Protein AF-A0A934A835-F1 (afdb_monomer)

Solvent-accessible surface area (backbone atoms only — not comparable to full-atom values): 22446 Å² total; per-residue (Å²): 134,87,72,88,80,64,51,74,47,50,31,39,32,38,39,38,38,100,90,49,71,51,69,32,56,34,41,39,39,40,52,80,88,50,47,31,39,33,26,46,51,90,51,66,66,56,31,45,54,43,50,77,70,56,90,52,62,27,26,41,45,35,35,32,77,88,67,38,38,32,40,28,79,31,26,38,72,74,36,67,47,70,83,92,27,30,32,33,27,36,52,72,58,39,40,36,36,41,55,89,66,94,66,50,32,42,35,35,40,32,46,22,22,66,34,76,75,57,48,36,79,49,76,56,92,79,33,41,40,35,42,47,78,45,96,57,22,72,59,32,49,49,46,25,70,74,70,69,41,58,29,56,17,26,32,41,38,43,37,35,72,79,42,51,70,67,53,58,51,50,55,49,51,52,53,31,45,51,48,17,46,36,42,17,24,17,35,39,48,51,35,38,37,39,32,46,103,87,47,42,30,39,38,39,28,89,63,84,56,44,46,78,25,74,39,52,38,29,54,46,91,47,41,36,62,44,49,70,48,23,49,65,47,49,69,70,44,54,72,69,56,44,52,49,52,45,51,35,42,40,30,54,9,39,47,58,51,76,58,70,53,62,24,44,33,38,45,49,50,37,46,51,59,51,13,64,74,76,32,75,85,54,80,67,55,73,68,56,46,51,49,48,53,50,51,56,48,53,49,52,58,50,37,73,82,39,47,88,78,46,74,87,39,59,63,60,49,55,66,55,51,65,63,47,50,62,32,52,53,51,23,40,53,49,45,35,45,79,53,67,40,54,49,67,62,48,52,35,56,65,70,58,51,46,50,36,33,56,29,28,77,73,69,75,37,65,66,92,58,101,81,66,54,70,66,58,55,52,48,34,45,52,24,44,47,50,53,50,50,53,42,53,39,41,72,24,64,48,68,55,60,28,46,45,70,46,84,90,38,85,44,81,40,48,38,72,62,64,56,66,33,87,54,66,83,120

Structure (mmCIF, N/CA/C/O backbone):
data_AF-A0A934A835-F1
#
_entry.id   AF-A0A934A835-F1
#
loop_
_atom_site.group_PDB
_atom_site.id
_atom_site.type_symbol
_atom_site.label_atom_id
_atom_site.label_alt_id
_atom_site.label_comp_id
_atom_site.label_asym_id
_atom_site.label_entity_id
_atom_site.label_seq_id
_atom_site.pdbx_PDB_ins_code
_atom_site.Cartn_x
_atom_site.Cartn_y
_atom_site.Cartn_z
_atom_site.occupancy
_atom_site.B_iso_or_equiv
_atom_site.auth_seq_id
_atom_site.auth_comp_id
_atom_site.auth_asym_id
_atom_site.auth_atom_id
_atom_site.pdbx_PDB_model_num
ATOM 1 N N . MET A 1 1 ? -18.314 26.264 8.936 1.00 47.41 1 MET A N 1
ATOM 2 C CA . MET A 1 1 ? -17.354 25.293 8.376 1.00 47.41 1 MET A CA 1
ATOM 3 C C . MET A 1 1 ? -17.227 24.214 9.434 1.00 47.41 1 MET A C 1
ATOM 5 O O . MET A 1 1 ? -16.849 24.557 10.545 1.00 47.41 1 MET A O 1
ATOM 9 N N . GLU A 1 2 ? -17.708 22.999 9.173 1.00 50.56 2 GLU A N 1
ATOM 10 C CA . GLU A 1 2 ? -17.672 21.929 10.180 1.00 50.56 2 GLU A CA 1
ATOM 11 C C . GLU A 1 2 ? -16.258 21.351 10.253 1.00 50.56 2 GLU A C 1
ATOM 13 O O . GLU A 1 2 ? -15.634 21.085 9.226 1.00 50.56 2 GLU A O 1
ATOM 18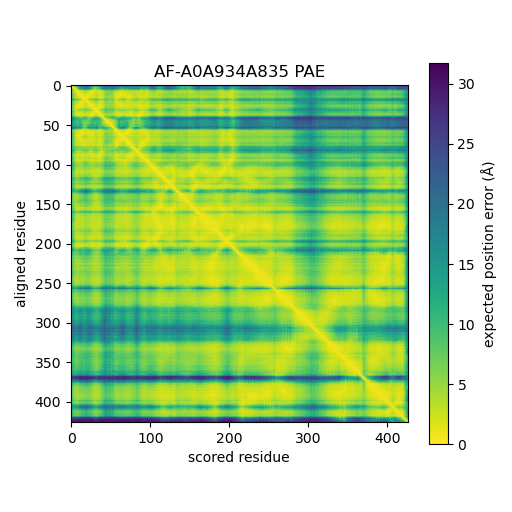 N N . THR A 1 3 ? -15.731 21.241 11.467 1.00 53.59 3 THR A N 1
ATOM 19 C CA . THR A 1 3 ? -14.413 20.675 11.743 1.00 53.59 3 THR A CA 1
ATOM 20 C C . THR A 1 3 ? -14.423 19.159 11.525 1.00 53.59 3 THR A C 1
ATOM 22 O O . THR A 1 3 ? -15.468 18.531 11.718 1.00 53.59 3 THR A O 1
ATOM 25 N N . PRO A 1 4 ? -13.279 18.548 11.153 1.00 57.84 4 PRO A N 1
ATOM 26 C CA . PRO A 1 4 ? -13.155 17.095 11.110 1.00 57.84 4 PRO A CA 1
ATOM 27 C C . PRO A 1 4 ? -13.637 16.498 12.434 1.00 57.84 4 PRO A C 1
ATOM 29 O O . PRO A 1 4 ? -13.178 16.904 13.504 1.00 57.84 4 PRO A O 1
ATOM 32 N N . ARG A 1 5 ? -14.601 15.576 12.374 1.00 59.28 5 ARG A N 1
ATOM 33 C CA . ARG A 1 5 ? -15.082 14.884 13.570 1.00 59.28 5 ARG A CA 1
ATOM 34 C C . ARG A 1 5 ? -14.067 13.817 13.954 1.00 59.28 5 ARG A C 1
ATOM 36 O O . ARG A 1 5 ? -13.735 12.954 13.147 1.00 59.28 5 ARG A O 1
ATOM 43 N N . TYR A 1 6 ? -13.580 13.898 15.183 1.00 74.56 6 TYR A N 1
ATOM 44 C CA . TYR A 1 6 ? -12.720 12.884 15.777 1.00 74.56 6 TYR A CA 1
ATOM 45 C C . TYR A 1 6 ? -13.584 11.755 16.333 1.00 74.56 6 TYR A C 1
ATOM 47 O O . TYR A 1 6 ? -14.612 12.026 16.954 1.00 74.56 6 TYR A O 1
ATOM 55 N N . GLN A 1 7 ? -13.172 10.504 16.127 1.00 86.44 7 GLN A N 1
ATOM 56 C CA . GLN A 1 7 ? -13.750 9.396 16.883 1.00 86.44 7 GLN A CA 1
ATOM 57 C C . GLN A 1 7 ? -13.128 9.410 18.276 1.00 86.44 7 GLN A C 1
ATOM 59 O O . GLN A 1 7 ? -11.907 9.524 18.418 1.00 86.44 7 GLN A O 1
ATOM 64 N N . GLN A 1 8 ? -13.987 9.362 19.287 1.00 92.06 8 GLN A N 1
ATOM 65 C CA . GLN A 1 8 ? -13.612 9.455 20.688 1.00 92.06 8 GLN A CA 1
ATOM 66 C C . GLN A 1 8 ? -14.326 8.349 21.452 1.00 92.06 8 GLN A C 1
ATOM 68 O O . GLN A 1 8 ? -15.545 8.227 21.338 1.00 92.06 8 GLN A O 1
ATOM 73 N N . LEU A 1 9 ? -13.573 7.560 22.211 1.00 94.25 9 LEU A N 1
ATOM 74 C CA . LEU A 1 9 ? -14.101 6.527 23.097 1.00 94.25 9 LEU A CA 1
ATOM 75 C C . LEU A 1 9 ? -13.492 6.724 24.482 1.00 94.25 9 LEU A C 1
ATOM 77 O O . LEU A 1 9 ? -12.287 6.932 24.605 1.00 94.25 9 LEU A O 1
ATOM 81 N N . GLN A 1 10 ? -14.325 6.681 25.515 1.00 95.69 10 GLN A N 1
ATOM 82 C CA . GLN A 1 10 ? -13.896 6.811 26.905 1.00 95.69 10 GLN A CA 1
ATOM 83 C C . GLN A 1 10 ? -13.905 5.445 27.581 1.00 95.69 10 GLN A C 1
ATOM 85 O O . GLN A 1 10 ? -14.677 4.555 27.209 1.00 95.69 10 GLN A O 1
ATOM 90 N N . GLY A 1 11 ? -13.028 5.270 28.561 1.00 96.50 11 GLY A N 1
ATOM 91 C CA . GLY A 1 11 ? -12.950 4.041 29.331 1.00 96.50 11 GLY A CA 1
ATOM 92 C C . GLY A 1 11 ? -12.008 4.152 30.516 1.00 96.50 11 GLY A C 1
ATOM 93 O O . GLY A 1 11 ? -11.454 5.208 30.809 1.00 96.50 11 GLY A O 1
ATOM 94 N N . SER A 1 12 ? -11.815 3.029 31.196 1.00 96.75 12 SER A N 1
ATOM 95 C CA . SER A 1 12 ? -10.851 2.894 32.285 1.00 96.75 12 SER A CA 1
ATOM 96 C C . SER A 1 12 ? -10.070 1.597 32.142 1.00 96.75 12 SER A C 1
ATOM 98 O O . SER A 1 12 ? -10.577 0.591 31.637 1.00 96.75 12 SER A O 1
ATOM 100 N N . GLY A 1 13 ? -8.803 1.612 32.536 1.00 96.50 13 GLY A N 1
ATOM 101 C CA . GLY A 1 13 ? -7.943 0.451 32.366 1.00 96.50 13 GLY A CA 1
ATOM 102 C C . GLY A 1 13 ? -6.614 0.571 33.080 1.00 96.50 13 GLY A C 1
ATOM 103 O O . GLY A 1 13 ? -6.285 1.595 33.676 1.00 96.50 13 GLY A O 1
ATOM 104 N N . THR A 1 14 ? -5.853 -0.511 33.006 1.00 96.06 14 THR A N 1
ATOM 105 C CA . THR A 1 14 ? -4.492 -0.608 33.510 1.00 96.06 14 THR A CA 1
ATOM 106 C C . THR A 1 14 ? -3.516 -0.508 32.348 1.00 96.06 14 THR A C 1
ATOM 108 O O . THR A 1 14 ? -3.584 -1.276 31.385 1.00 96.06 14 THR A O 1
ATOM 111 N N . PHE A 1 15 ? -2.597 0.441 32.471 1.00 94.38 15 PHE A N 1
ATOM 112 C CA . PHE A 1 15 ? -1.436 0.619 31.620 1.00 94.38 15 PHE A CA 1
ATOM 113 C C . PHE A 1 15 ? -0.253 -0.086 32.274 1.00 94.38 15 PHE A C 1
ATOM 115 O O . PHE A 1 15 ? -0.013 0.087 33.470 1.00 94.38 15 PHE A O 1
ATOM 122 N N . SER A 1 16 ? 0.490 -0.884 31.517 1.00 92.56 16 SER A N 1
ATOM 123 C CA . SER A 1 16 ? 1.629 -1.636 32.050 1.00 92.56 16 SER A CA 1
ATOM 124 C C . SER A 1 16 ? 2.799 -1.680 31.078 1.00 92.56 16 SER A C 1
ATOM 126 O O . SER A 1 16 ? 2.616 -1.770 29.872 1.00 92.56 16 SER A O 1
ATOM 128 N N . ALA A 1 17 ? 4.006 -1.613 31.617 1.00 89.69 17 ALA A N 1
ATOM 129 C CA . ALA A 1 17 ? 5.273 -1.795 30.927 1.00 89.69 17 ALA A CA 1
ATOM 130 C C . ALA A 1 17 ? 6.208 -2.598 31.852 1.00 89.69 17 ALA A C 1
ATOM 132 O O . ALA A 1 17 ? 5.929 -2.725 33.048 1.00 89.69 17 ALA A O 1
ATOM 133 N N . PRO A 1 18 ? 7.353 -3.117 31.369 1.00 84.50 18 PRO A N 1
ATOM 134 C CA . PRO A 1 18 ? 8.302 -3.839 32.226 1.00 84.50 18 PRO A CA 1
ATOM 135 C C . PRO A 1 18 ? 8.778 -3.039 33.449 1.00 84.50 18 PRO A C 1
ATOM 137 O O . PRO A 1 18 ? 9.205 -3.614 34.446 1.00 84.50 18 PRO A O 1
ATOM 140 N N . THR A 1 19 ? 8.718 -1.712 33.364 1.00 79.94 19 THR A N 1
ATOM 141 C CA . THR A 1 19 ? 9.200 -0.778 34.381 1.00 79.94 19 THR A CA 1
ATOM 142 C C . THR A 1 19 ? 8.124 -0.309 35.363 1.00 79.94 19 THR A C 1
ATOM 144 O O . THR A 1 19 ? 8.461 0.363 36.336 1.00 79.94 19 THR A O 1
ATOM 147 N N . GLY A 1 20 ? 6.848 -0.660 35.159 1.00 84.81 20 GLY A N 1
ATOM 148 C CA . GLY A 1 20 ? 5.768 -0.275 36.068 1.00 84.81 20 GLY A CA 1
ATOM 149 C C . GLY A 1 20 ? 4.366 -0.400 35.475 1.00 84.81 20 GLY A C 1
ATOM 150 O O . GLY A 1 20 ? 4.183 -0.732 34.307 1.00 84.81 20 GLY A O 1
ATOM 151 N N . SER A 1 21 ? 3.356 -0.117 36.297 1.00 89.62 21 SER A N 1
ATOM 152 C CA . SER A 1 21 ? 1.954 -0.097 35.875 1.00 89.62 21 SER A CA 1
ATOM 153 C C . SER A 1 21 ? 1.151 0.949 36.636 1.00 89.62 21 SER A C 1
ATOM 155 O O . SER A 1 21 ? 1.430 1.197 37.809 1.00 89.62 21 SER A O 1
ATOM 157 N N . PHE A 1 22 ? 0.108 1.488 36.013 1.00 90.38 22 PHE A N 1
ATOM 158 C CA . PHE A 1 22 ? -0.865 2.364 36.661 1.00 90.38 22 PHE A CA 1
ATOM 159 C C . PHE A 1 22 ? -2.264 2.133 36.089 1.00 90.38 22 PHE A C 1
ATOM 161 O O . PHE A 1 22 ? -2.411 1.671 34.960 1.00 90.38 22 PHE A O 1
ATOM 168 N N . SER A 1 23 ? -3.295 2.464 36.861 1.00 93.06 23 SER A N 1
ATOM 169 C CA . SER A 1 23 ? -4.681 2.442 36.389 1.00 93.06 23 SER A CA 1
ATOM 170 C C . SER A 1 23 ? -5.189 3.861 36.202 1.00 93.06 23 SER A C 1
ATOM 172 O O . SER A 1 23 ? -4.887 4.733 37.016 1.00 93.06 23 SER A O 1
ATOM 174 N N . SER A 1 24 ? -5.945 4.093 35.133 1.00 93.62 24 SER A N 1
ATOM 175 C CA . SER A 1 24 ? -6.450 5.419 34.796 1.00 93.62 24 SER A CA 1
ATOM 176 C C . SER A 1 24 ? -7.723 5.358 33.964 1.00 93.62 24 SER A C 1
ATOM 178 O O . SER A 1 24 ? -7.955 4.393 33.229 1.00 93.62 24 SER A O 1
ATOM 180 N N . GLU A 1 25 ? -8.519 6.417 34.063 1.00 94.75 25 GLU A N 1
ATOM 181 C CA . GLU A 1 25 ? -9.477 6.766 33.020 1.00 94.75 25 GLU A CA 1
ATOM 182 C C . GLU A 1 25 ? -8.719 7.260 31.787 1.00 94.75 25 GLU A C 1
ATOM 184 O O . GLU A 1 25 ? -7.660 7.888 31.886 1.00 94.75 25 GLU A O 1
ATOM 189 N N . PHE A 1 26 ? -9.249 6.963 30.610 1.00 94.94 26 PHE A N 1
ATOM 190 C CA . PHE A 1 26 ? -8.604 7.319 29.363 1.00 94.94 26 PHE A CA 1
ATOM 191 C C . PHE A 1 26 ? -9.600 7.763 28.296 1.00 94.94 26 PHE A C 1
ATOM 193 O O . PHE A 1 26 ? -10.771 7.381 28.286 1.00 94.94 26 PHE A O 1
ATOM 200 N N . LEU A 1 27 ? -9.074 8.528 27.343 1.00 94.94 27 LEU A N 1
ATOM 201 C CA . LEU A 1 27 ? -9.731 8.895 26.100 1.00 94.94 27 LEU A CA 1
ATOM 202 C C . LEU A 1 27 ? -8.948 8.310 24.933 1.00 94.94 27 LEU A C 1
ATOM 204 O O . LEU A 1 27 ? -7.835 8.739 24.629 1.00 94.94 27 LEU A O 1
ATOM 208 N N . LEU A 1 28 ? -9.550 7.335 24.267 1.00 94.50 28 LEU A N 1
ATOM 209 C CA . LEU A 1 28 ? -9.076 6.815 22.999 1.00 94.50 28 LEU A CA 1
ATOM 210 C C . LEU A 1 28 ? -9.543 7.753 21.884 1.00 94.50 28 LEU A C 1
ATOM 212 O O . LEU A 1 28 ? -10.731 8.048 21.740 1.00 94.50 28 LEU A O 1
ATOM 216 N N . LEU A 1 29 ? -8.588 8.222 21.092 1.00 92.31 29 LEU A N 1
ATOM 217 C CA . LEU A 1 29 ? -8.793 9.172 20.015 1.00 92.31 29 LEU A CA 1
ATOM 218 C C . LEU A 1 29 ? -8.334 8.579 18.695 1.00 92.31 29 LEU A C 1
ATOM 220 O O . LEU A 1 29 ? -7.252 7.999 18.588 1.00 92.31 29 LEU A O 1
ATOM 224 N N . ARG A 1 30 ? -9.138 8.814 17.662 1.00 89.38 30 ARG A N 1
ATOM 225 C CA . ARG A 1 30 ? -8.776 8.507 16.286 1.00 89.38 30 ARG A CA 1
ATOM 226 C C . ARG A 1 30 ? -9.093 9.675 15.369 1.00 89.38 30 ARG A C 1
ATOM 228 O O . ARG A 1 30 ? -10.217 10.183 15.315 1.00 89.38 30 ARG A O 1
ATOM 235 N N . ASN A 1 31 ? -8.074 10.076 14.624 1.00 84.56 31 ASN A N 1
ATOM 236 C CA . ASN A 1 31 ? -8.151 11.066 13.566 1.00 84.56 31 ASN A CA 1
ATOM 237 C C . ASN A 1 31 ? -7.301 10.619 12.356 1.00 84.56 31 ASN A C 1
ATOM 239 O O . ASN A 1 31 ? -6.560 9.643 12.469 1.00 84.56 31 ASN A O 1
ATOM 243 N N . PRO A 1 32 ? -7.386 11.312 11.204 1.00 76.44 32 PRO A N 1
ATOM 244 C CA . PRO A 1 32 ? -6.667 10.922 9.986 1.00 76.44 32 PRO A CA 1
ATOM 245 C C . PRO A 1 32 ? -5.134 10.823 10.101 1.00 76.44 32 PRO A C 1
ATOM 247 O O . PRO A 1 32 ? -4.506 10.206 9.251 1.00 76.44 32 PRO A O 1
ATOM 250 N N . TYR A 1 33 ? -4.523 11.443 11.112 1.00 78.00 33 TYR A N 1
ATOM 251 C CA . TYR A 1 33 ? -3.067 11.529 11.283 1.00 78.00 33 TYR A CA 1
ATOM 252 C C . TYR A 1 33 ? -2.546 10.868 12.552 1.00 78.00 33 TYR A C 1
ATOM 254 O O . TYR A 1 33 ? -1.342 10.660 12.688 1.00 78.00 33 TYR A O 1
ATOM 262 N N . TRP A 1 34 ? -3.425 10.603 13.510 1.00 86.00 34 TRP A N 1
ATOM 263 C CA . TRP A 1 34 ? -3.030 10.098 14.806 1.00 86.00 34 TRP A CA 1
ATOM 264 C C . TRP A 1 34 ? -4.130 9.249 15.422 1.00 86.00 34 TRP A C 1
ATOM 266 O O . TRP A 1 34 ? -5.319 9.583 15.391 1.00 86.00 34 TRP A O 1
ATOM 276 N N . MET A 1 35 ? -3.682 8.152 16.013 1.00 91.44 35 MET A N 1
ATOM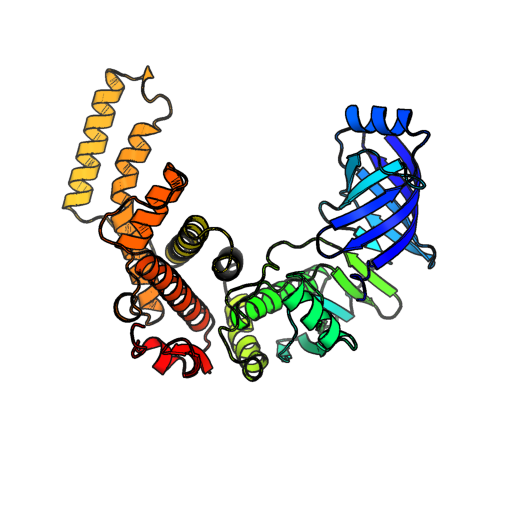 277 C CA . MET A 1 35 ? -4.487 7.240 16.791 1.00 91.44 35 MET A CA 1
ATOM 278 C C . MET A 1 35 ? -3.744 6.978 18.092 1.00 91.44 35 MET A C 1
ATOM 280 O O . MET A 1 35 ? -2.574 6.581 18.082 1.00 91.44 35 MET A O 1
ATOM 284 N N . GLY A 1 36 ? -4.408 7.230 19.210 1.00 93.19 36 GLY A N 1
ATOM 285 C CA . GLY A 1 36 ? -3.750 7.105 20.493 1.00 93.19 36 GLY A CA 1
ATOM 286 C C . GLY A 1 36 ? -4.670 7.288 21.678 1.00 93.19 36 GLY A C 1
ATOM 287 O O . GLY A 1 36 ? -5.864 7.547 21.544 1.00 93.19 36 GLY A O 1
ATOM 288 N N . VAL A 1 37 ? -4.084 7.116 22.852 1.00 94.69 37 VAL A N 1
ATOM 289 C CA . VAL A 1 37 ? -4.772 7.106 24.135 1.00 94.69 37 VAL A CA 1
ATOM 290 C C . VAL A 1 37 ? -4.237 8.254 24.974 1.00 94.69 37 VAL A C 1
ATOM 292 O O . VAL A 1 37 ? -3.027 8.398 25.139 1.00 94.69 37 VAL A O 1
ATOM 295 N N . LEU A 1 38 ? -5.136 9.073 25.500 1.00 94.19 38 LEU A N 1
ATOM 296 C CA . LEU A 1 38 ? -4.827 10.077 26.510 1.00 94.19 38 LEU A CA 1
ATOM 297 C C . LEU A 1 38 ? -5.251 9.536 27.871 1.00 94.19 38 LEU A C 1
ATOM 299 O O . LEU A 1 38 ? -6.358 9.022 27.991 1.00 94.19 38 LEU A O 1
ATOM 303 N N . ALA A 1 39 ? -4.389 9.634 28.878 1.00 92.44 39 ALA A N 1
ATOM 304 C CA . ALA A 1 39 ? -4.658 9.125 30.221 1.00 92.44 39 ALA A CA 1
ATOM 305 C C . ALA A 1 39 ? -4.129 10.081 31.298 1.00 92.44 39 ALA A C 1
ATOM 307 O O . ALA A 1 39 ? -3.439 11.065 31.007 1.00 92.44 39 ALA A O 1
ATOM 308 N N . THR A 1 40 ? -4.451 9.773 32.552 1.00 86.44 40 THR A N 1
ATOM 309 C CA . THR A 1 40 ? -3.985 10.526 33.720 1.00 86.44 40 THR A CA 1
ATOM 310 C C . THR A 1 40 ? -3.110 9.649 34.609 1.00 86.44 40 THR A C 1
ATOM 312 O O . THR A 1 40 ? -3.568 8.656 35.171 1.00 86.44 40 THR A O 1
ATOM 315 N N . MET A 1 41 ? -1.846 10.020 34.763 1.00 77.31 41 MET A N 1
ATOM 316 C CA . MET A 1 41 ? -0.871 9.343 35.607 1.00 77.31 41 MET A CA 1
ATOM 317 C C . MET A 1 41 ? -0.329 10.318 36.650 1.00 77.31 41 MET A C 1
ATOM 319 O O . MET A 1 41 ? 0.393 11.246 36.294 1.00 77.31 41 MET A O 1
ATOM 323 N N . GLY A 1 42 ? -0.681 10.115 37.923 1.00 72.00 42 GLY A N 1
ATOM 324 C CA . GLY A 1 42 ? -0.166 10.922 39.038 1.00 72.00 42 GLY A CA 1
ATOM 325 C C . GLY A 1 42 ? -0.300 12.436 38.820 1.00 72.00 42 GLY A C 1
ATOM 326 O O . GLY A 1 42 ? -1.274 12.908 38.228 1.00 72.00 42 GLY A O 1
ATOM 327 N N . ASP A 1 43 ? 0.691 13.200 39.288 1.00 71.44 43 ASP A N 1
ATOM 328 C CA . ASP A 1 43 ? 0.844 14.616 38.938 1.00 71.44 43 ASP A CA 1
ATOM 329 C C . ASP A 1 43 ? 1.696 14.815 37.660 1.00 71.44 43 ASP A C 1
ATOM 331 O O . ASP A 1 43 ? 2.355 13.901 37.162 1.00 71.44 43 ASP A O 1
ATOM 335 N N . GLN A 1 44 ? 1.678 16.023 37.081 1.00 67.56 44 GLN A N 1
ATOM 336 C CA . GLN A 1 44 ? 2.418 16.320 35.840 1.00 67.56 44 GLN A CA 1
ATOM 337 C C . GLN A 1 44 ? 3.943 16.133 35.962 1.00 67.56 44 GLN A C 1
ATOM 339 O O . GLN A 1 44 ? 4.606 15.868 34.956 1.00 67.56 44 GLN A O 1
ATOM 344 N N . ILE A 1 45 ? 4.512 16.285 37.161 1.00 70.06 45 ILE A N 1
ATOM 345 C CA . ILE A 1 45 ? 5.957 16.162 37.392 1.00 70.06 45 ILE A CA 1
ATOM 346 C C . ILE A 1 45 ? 6.350 14.684 37.348 1.00 70.06 45 ILE A C 1
ATOM 348 O O . ILE A 1 45 ? 7.349 14.324 36.720 1.00 70.06 45 ILE A O 1
ATOM 352 N N . GLU A 1 46 ? 5.538 13.823 37.955 1.00 69.62 46 GLU A N 1
ATOM 353 C CA . GLU A 1 46 ? 5.692 12.374 37.899 1.00 69.62 46 GLU A CA 1
ATOM 354 C C . GLU A 1 46 ? 5.537 11.847 36.464 1.00 69.62 46 GLU A C 1
ATOM 356 O O . GLU A 1 46 ? 6.380 11.072 36.002 1.00 69.62 46 GLU A O 1
ATOM 361 N N . ALA A 1 47 ? 4.542 12.340 35.717 1.00 65.50 47 ALA A N 1
ATOM 362 C CA . ALA A 1 47 ? 4.350 11.986 34.310 1.00 65.50 47 ALA A CA 1
ATOM 363 C C . ALA A 1 47 ? 5.562 12.344 33.433 1.00 65.50 47 ALA A C 1
ATOM 365 O O . ALA A 1 47 ? 5.997 11.539 32.602 1.00 65.50 47 ALA A O 1
ATOM 366 N N . PHE A 1 48 ? 6.154 13.523 33.649 1.00 68.19 48 PHE A N 1
ATOM 367 C CA . PHE A 1 48 ? 7.362 13.948 32.943 1.00 68.19 48 PHE A CA 1
ATOM 368 C C . PHE A 1 48 ? 8.589 13.110 33.330 1.00 68.19 48 PHE A C 1
ATOM 370 O O . PHE A 1 48 ? 9.333 12.663 32.458 1.00 68.19 48 PHE A O 1
ATOM 377 N N . SER A 1 49 ? 8.786 12.857 34.627 1.00 69.06 49 SER A N 1
ATOM 378 C CA . SER A 1 49 ? 9.890 12.031 35.133 1.00 69.06 49 SER A CA 1
ATOM 379 C C . SER A 1 49 ? 9.858 10.622 34.536 1.00 69.06 49 SER A C 1
ATOM 381 O O . SER A 1 49 ? 10.880 10.114 34.066 1.00 69.06 49 SER A O 1
ATOM 383 N N . GLN A 1 50 ? 8.672 10.011 34.476 1.00 67.50 50 GLN A N 1
ATOM 384 C CA . GLN A 1 50 ? 8.492 8.702 33.858 1.00 67.50 50 GLN A CA 1
ATOM 385 C C . GLN A 1 50 ? 8.680 8.733 32.341 1.00 67.50 50 GLN A C 1
ATOM 387 O O . GLN A 1 50 ? 9.332 7.840 31.824 1.00 67.50 50 GLN A O 1
ATOM 392 N N . PHE A 1 51 ? 8.217 9.760 31.620 1.00 69.69 51 PHE A N 1
ATOM 393 C CA . PHE A 1 51 ? 8.500 9.874 30.181 1.00 69.69 51 PHE A CA 1
ATOM 394 C C . PHE A 1 51 ? 10.008 9.878 29.882 1.00 69.69 51 PHE A C 1
ATOM 396 O O . PHE A 1 51 ? 10.468 9.213 28.958 1.00 69.69 51 PHE A O 1
ATOM 403 N N . VAL A 1 52 ? 10.790 10.602 30.688 1.00 65.88 52 VAL A N 1
ATOM 404 C CA . VAL A 1 52 ? 12.249 10.687 30.517 1.00 65.88 52 VAL A CA 1
ATOM 405 C C . VAL A 1 52 ? 12.951 9.374 30.893 1.00 65.88 52 VAL A C 1
ATOM 407 O O . VAL A 1 52 ? 13.997 9.060 30.328 1.00 65.88 52 VAL A O 1
ATOM 410 N N . SER A 1 53 ? 12.398 8.603 31.834 1.00 67.00 53 SER A N 1
ATOM 411 C CA . SER A 1 53 ? 13.039 7.398 32.387 1.00 67.00 53 SER A CA 1
ATOM 412 C C . SER A 1 53 ? 12.535 6.070 31.806 1.00 67.00 53 SER A C 1
ATOM 414 O O . SER A 1 53 ? 13.286 5.098 31.800 1.00 67.00 53 SER A O 1
ATOM 416 N N . ASN A 1 54 ? 11.314 6.026 31.268 1.00 67.00 54 ASN A N 1
ATOM 417 C CA . ASN A 1 54 ? 10.639 4.829 30.765 1.00 67.00 54 ASN A CA 1
ATOM 418 C C . ASN A 1 54 ? 10.352 4.930 29.262 1.00 67.00 54 ASN A C 1
ATOM 420 O O . ASN A 1 54 ? 9.207 5.029 28.822 1.00 67.00 54 ASN A O 1
ATOM 424 N N . ALA A 1 55 ? 11.406 4.817 28.456 1.00 64.56 55 ALA A N 1
ATOM 425 C CA . ALA A 1 55 ? 11.285 4.571 27.021 1.00 64.56 55 ALA A CA 1
ATOM 426 C C . ALA A 1 55 ? 10.957 3.084 26.772 1.00 64.56 55 ALA A C 1
ATOM 428 O O . ALA A 1 55 ? 11.822 2.294 26.396 1.00 64.56 55 ALA A O 1
ATOM 429 N N . GLY A 1 56 ? 9.720 2.684 27.065 1.00 78.12 56 GLY A N 1
ATOM 430 C CA . GLY A 1 56 ? 9.240 1.309 26.918 1.00 78.12 56 GLY A CA 1
ATOM 431 C C . GLY A 1 56 ? 7.982 1.213 26.060 1.00 78.12 56 GLY A C 1
ATOM 432 O O . GLY A 1 56 ? 7.265 2.195 25.875 1.00 78.12 56 GLY A O 1
ATOM 433 N N . ILE A 1 57 ? 7.720 0.009 25.550 1.00 90.88 57 ILE A N 1
ATOM 434 C CA . ILE A 1 57 ? 6.428 -0.339 24.958 1.00 90.88 57 ILE A CA 1
ATOM 435 C C . ILE A 1 57 ? 5.457 -0.618 26.107 1.00 90.88 57 ILE A C 1
ATOM 437 O O . ILE A 1 57 ? 5.744 -1.434 26.986 1.00 90.88 57 ILE A O 1
ATOM 441 N N . TRP A 1 58 ? 4.333 0.088 26.098 1.00 93.25 58 TRP A N 1
ATOM 442 C CA . TRP A 1 58 ? 3.258 -0.032 27.069 1.00 93.25 58 TRP A CA 1
ATOM 443 C C . TRP A 1 58 ? 2.123 -0.898 26.521 1.00 93.25 58 TRP A C 1
ATOM 445 O O . TRP A 1 58 ? 1.868 -0.943 25.320 1.00 93.25 58 TRP A O 1
ATOM 455 N N . GLN A 1 59 ? 1.407 -1.544 27.426 1.00 96.06 59 GLN A N 1
ATOM 456 C CA . GLN A 1 59 ? 0.202 -2.316 27.169 1.00 96.06 59 GLN A CA 1
ATOM 457 C C . GLN A 1 59 ? -0.973 -1.658 27.883 1.00 96.06 59 GLN A C 1
ATOM 459 O O . GLN A 1 59 ? -0.807 -1.121 28.977 1.00 96.06 59 GLN A O 1
ATOM 464 N N . LEU A 1 60 ? -2.162 -1.752 27.298 1.00 96.75 60 LEU A N 1
ATOM 465 C CA . LEU A 1 60 ? -3.431 -1.350 27.897 1.00 96.75 60 LEU A CA 1
ATOM 466 C C . LEU A 1 60 ? -4.346 -2.570 28.000 1.00 96.75 60 LEU A C 1
ATOM 468 O O . LEU A 1 60 ? -4.470 -3.335 27.041 1.00 96.75 60 LEU A O 1
ATOM 472 N N . ARG A 1 61 ? -5.001 -2.732 29.150 1.00 97.50 61 ARG A N 1
ATOM 473 C CA . ARG A 1 61 ? -6.131 -3.646 29.370 1.00 97.50 61 ARG A CA 1
ATOM 474 C C . ARG A 1 61 ? -7.203 -2.927 30.174 1.00 97.50 61 ARG A C 1
ATOM 476 O O . ARG A 1 61 ? -6.901 -2.382 31.231 1.00 97.50 61 ARG A O 1
ATOM 483 N N . GLY A 1 62 ? -8.442 -2.906 29.699 1.00 97.00 62 GLY A N 1
ATOM 484 C CA . GLY A 1 62 ? -9.496 -2.135 30.354 1.00 97.00 62 GLY A CA 1
ATOM 485 C C . GLY A 1 62 ? -10.889 -2.395 29.805 1.00 97.00 62 GLY A C 1
ATOM 486 O O . GLY A 1 62 ? -11.125 -3.380 29.107 1.00 97.00 62 GLY A O 1
ATOM 487 N N . THR A 1 63 ? -11.802 -1.484 30.123 1.00 97.25 63 THR A N 1
ATOM 488 C CA . THR A 1 63 ? -13.193 -1.496 29.656 1.00 97.25 63 THR A CA 1
ATOM 489 C C . THR A 1 63 ? -13.586 -0.093 29.200 1.00 97.25 63 THR A C 1
ATOM 491 O O . THR A 1 63 ? -13.252 0.893 29.860 1.00 97.25 63 THR A O 1
ATOM 494 N N . LEU A 1 64 ? -14.274 0.001 28.067 1.00 96.69 64 LEU A N 1
ATOM 495 C CA . LEU A 1 64 ? -14.913 1.224 27.588 1.00 96.69 64 LEU A CA 1
ATOM 496 C C . LEU A 1 64 ? -16.185 1.521 28.397 1.00 96.69 64 LEU A C 1
ATOM 498 O O . LEU A 1 64 ? -16.758 0.630 29.022 1.00 96.69 64 LEU A O 1
ATOM 502 N N . GLU A 1 65 ? -16.663 2.765 28.365 1.00 96.00 65 GLU A N 1
ATOM 503 C CA . GLU A 1 65 ? -17.913 3.158 29.040 1.00 96.00 65 GLU A CA 1
ATOM 504 C C . GLU A 1 65 ? -19.146 2.394 28.534 1.00 96.00 65 GLU A C 1
ATOM 506 O O . GLU A 1 65 ? -20.104 2.192 29.278 1.00 96.00 65 GLU A O 1
ATOM 511 N N . ASP A 1 66 ? -19.113 1.930 27.282 1.00 92.94 66 ASP A N 1
ATOM 512 C CA . ASP A 1 66 ? -20.159 1.093 26.683 1.00 92.94 66 ASP A CA 1
ATOM 513 C C . ASP A 1 66 ? -20.099 -0.385 27.124 1.00 92.94 66 ASP A C 1
ATOM 515 O O . ASP A 1 66 ? -20.926 -1.195 26.702 1.00 92.94 66 ASP A O 1
ATOM 519 N N . GLY A 1 67 ? -19.146 -0.739 27.993 1.00 93.75 67 GLY A N 1
ATOM 520 C CA . GLY A 1 67 ? -18.978 -2.070 28.568 1.00 93.75 67 GLY A CA 1
ATOM 521 C C . GLY A 1 67 ? -18.099 -3.018 27.751 1.00 93.75 67 GLY A C 1
ATOM 522 O O . GLY A 1 67 ? -17.820 -4.123 28.220 1.00 93.75 67 GLY A O 1
ATOM 523 N N . ARG A 1 68 ? -17.628 -2.625 26.560 1.00 94.75 68 ARG A N 1
ATOM 524 C CA . ARG A 1 68 ? -16.713 -3.458 25.767 1.00 94.75 68 ARG A CA 1
ATOM 525 C C . ARG A 1 68 ? -15.325 -3.496 26.400 1.00 94.75 68 ARG A C 1
ATOM 527 O O . ARG A 1 68 ? -14.799 -2.480 26.851 1.00 94.75 68 ARG A O 1
ATOM 534 N N . THR A 1 69 ? -14.693 -4.665 26.396 1.00 96.25 69 THR A N 1
ATOM 535 C CA . THR A 1 69 ? -13.280 -4.808 26.774 1.00 96.25 69 THR A CA 1
ATOM 536 C C . THR A 1 69 ? -12.391 -4.060 25.790 1.00 96.25 69 THR A C 1
ATOM 538 O O . THR A 1 69 ? -12.701 -4.038 24.606 1.00 96.25 69 THR A O 1
ATOM 541 N N . VAL A 1 70 ? -11.283 -3.477 26.252 1.00 96.88 70 VAL A N 1
ATOM 542 C CA . VAL A 1 70 ? -10.259 -2.850 25.401 1.00 96.88 70 VAL A CA 1
ATOM 543 C C . VAL A 1 70 ? -8.877 -3.424 25.705 1.00 96.88 70 VAL A C 1
ATOM 545 O O . VAL A 1 70 ? -8.530 -3.671 26.864 1.00 96.88 70 VAL A O 1
ATOM 548 N N . GLN A 1 71 ? -8.075 -3.623 24.663 1.00 96.81 71 GLN A N 1
ATOM 549 C CA . GLN A 1 71 ? -6.709 -4.113 24.776 1.00 96.81 71 GLN A CA 1
ATOM 550 C C . GLN A 1 71 ? -5.783 -3.533 23.705 1.00 96.81 71 GLN A C 1
ATOM 552 O O . GLN A 1 71 ? -6.166 -3.392 22.548 1.00 96.81 71 GLN A O 1
ATOM 557 N N . SER A 1 72 ? -4.545 -3.234 24.087 1.00 96.38 72 SER A N 1
ATOM 558 C CA . SER A 1 72 ? -3.432 -2.957 23.173 1.00 96.38 72 SER A CA 1
ATOM 559 C C . SER A 1 72 ? -2.147 -3.498 23.784 1.00 96.38 72 SER A C 1
ATOM 561 O O . SER A 1 72 ? -1.941 -3.363 24.991 1.00 96.38 72 SER A O 1
ATOM 563 N N . ASP A 1 73 ? -1.289 -4.100 22.966 1.00 95.00 73 ASP A N 1
ATOM 564 C CA . ASP A 1 73 ? 0.011 -4.627 23.399 1.00 95.00 73 ASP A CA 1
ATOM 565 C C . ASP A 1 73 ? 1.191 -3.730 23.040 1.00 95.00 73 ASP A C 1
ATOM 567 O O . ASP A 1 73 ? 2.321 -4.008 23.445 1.00 95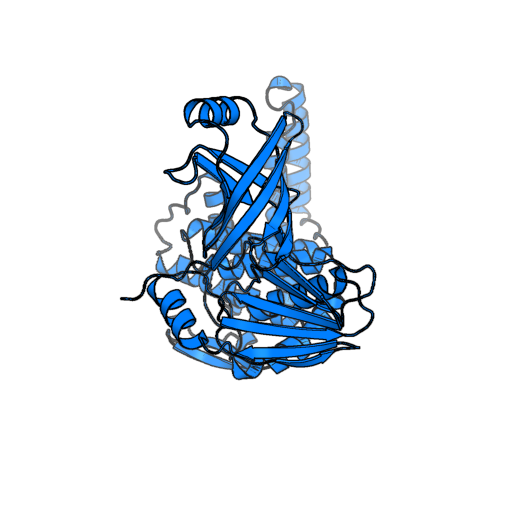.00 73 ASP A O 1
ATOM 571 N N . SER A 1 74 ? 0.934 -2.662 22.285 1.00 94.12 74 SER A N 1
ATOM 572 C CA . SER A 1 74 ? 1.989 -1.858 21.690 1.00 94.12 74 SER A CA 1
ATOM 573 C C . SER A 1 74 ? 1.619 -0.379 21.654 1.00 94.12 74 SER A C 1
ATOM 575 O O . SER A 1 74 ? 1.155 0.161 20.646 1.00 94.12 74 SER A O 1
ATOM 577 N N . LEU A 1 75 ? 1.826 0.278 22.792 1.00 93.56 75 LEU A N 1
ATOM 578 C CA . LEU A 1 75 ? 1.660 1.713 22.986 1.00 93.56 75 LEU A CA 1
ATOM 579 C C . LEU A 1 75 ? 3.018 2.380 23.222 1.00 93.56 75 LEU A C 1
ATOM 581 O O . LEU A 1 75 ? 3.813 1.931 24.046 1.00 93.56 75 LEU A O 1
ATOM 585 N N . LEU A 1 76 ? 3.273 3.491 22.537 1.00 91.62 76 LEU A N 1
ATOM 586 C CA . LEU A 1 76 ? 4.448 4.329 22.763 1.00 91.62 76 LEU A CA 1
ATOM 587 C C . LEU A 1 76 ? 4.047 5.590 23.516 1.00 91.62 76 LEU A C 1
ATOM 589 O O . LEU A 1 76 ? 3.242 6.371 23.013 1.00 91.62 76 LEU A O 1
ATOM 593 N N . GLN A 1 77 ? 4.643 5.828 24.682 1.00 89.38 77 GLN A N 1
ATOM 594 C CA . GLN A 1 77 ? 4.432 7.071 25.419 1.00 89.38 77 GLN A CA 1
ATOM 595 C C . GLN A 1 77 ? 4.975 8.260 24.607 1.00 89.38 77 GLN A C 1
ATOM 597 O O . GLN A 1 77 ? 6.163 8.323 24.297 1.00 89.38 77 GLN A O 1
ATOM 602 N N . THR A 1 78 ? 4.110 9.210 24.256 1.00 86.81 78 THR A N 1
ATOM 603 C CA . THR A 1 78 ? 4.462 10.392 23.447 1.00 86.81 78 THR A CA 1
ATOM 604 C C . THR A 1 78 ? 4.818 11.617 24.279 1.00 86.81 78 THR A C 1
ATOM 606 O O . THR A 1 78 ? 5.194 12.645 23.721 1.00 86.81 78 THR A O 1
ATOM 609 N N . GLY A 1 79 ? 4.705 11.513 25.603 1.00 81.12 79 GLY A N 1
ATOM 610 C CA . GLY A 1 79 ? 5.039 12.574 26.547 1.00 81.12 79 GLY A CA 1
ATOM 611 C C . GLY A 1 79 ? 3.820 13.179 27.241 1.00 81.12 79 GLY A C 1
ATOM 612 O O . GLY A 1 79 ? 2.708 12.652 27.121 1.00 81.12 79 GLY A O 1
ATOM 613 N N . PRO A 1 80 ? 4.038 14.250 28.020 1.00 81.00 80 PRO A N 1
ATOM 614 C CA . PRO A 1 80 ? 2.978 14.902 28.770 1.00 81.00 80 PRO A CA 1
ATOM 615 C C . PRO A 1 80 ? 1.998 15.644 27.856 1.00 81.00 80 PRO A C 1
ATOM 617 O O . PRO A 1 80 ? 2.375 16.160 26.803 1.00 81.00 80 PRO A O 1
ATOM 620 N N . THR A 1 81 ? 0.743 15.729 28.290 1.00 83.94 81 THR A N 1
ATOM 621 C CA . THR A 1 81 ? -0.348 16.409 27.573 1.00 83.94 81 THR A CA 1
ATOM 622 C C . THR A 1 81 ? -1.015 17.485 28.435 1.00 83.94 81 THR A C 1
ATOM 624 O O . THR A 1 81 ? -0.704 17.636 29.621 1.00 83.94 81 THR A O 1
ATOM 627 N N . GLU A 1 82 ? -1.902 18.278 27.826 1.00 80.88 82 GLU A N 1
ATOM 628 C CA . GLU A 1 82 ? -2.687 19.294 28.534 1.00 80.88 82 GLU A CA 1
ATOM 629 C C . GLU A 1 82 ? -3.837 18.672 29.345 1.00 80.88 82 GLU A C 1
ATOM 631 O O . GLU A 1 82 ? -4.469 17.729 28.860 1.00 80.88 82 GLU A O 1
ATOM 636 N N . PRO A 1 83 ? -4.177 19.234 30.525 1.00 78.50 83 PRO A N 1
ATOM 637 C CA . PRO A 1 83 ? -5.306 18.774 31.332 1.00 78.50 83 PRO A CA 1
ATOM 638 C C . PRO A 1 83 ? -6.610 18.626 30.518 1.00 78.50 83 PRO A C 1
ATOM 640 O O . PRO A 1 83 ? -6.872 19.440 29.632 1.00 78.50 83 PRO A O 1
ATOM 643 N N . PRO A 1 84 ? -7.475 17.643 30.834 1.00 83.50 84 PRO A N 1
ATOM 644 C CA . PRO A 1 84 ? -7.452 16.809 32.039 1.00 83.50 84 PRO A CA 1
ATOM 645 C C . PRO A 1 84 ? -6.497 15.607 31.972 1.00 83.50 84 PRO A C 1
ATOM 647 O O . PRO A 1 84 ? -6.204 15.029 33.013 1.00 83.50 84 PRO A O 1
ATOM 650 N N . TYR A 1 85 ? -5.986 15.260 30.789 1.00 85.81 85 TYR A N 1
ATOM 651 C CA . TYR A 1 85 ? -5.041 14.157 30.599 1.00 85.81 85 TYR A CA 1
ATOM 652 C C . TYR A 1 85 ? -3.609 14.673 30.708 1.00 85.81 85 TYR A C 1
ATOM 654 O O . TYR A 1 85 ? -3.272 15.697 30.127 1.00 85.81 85 TYR A O 1
ATOM 662 N N . ASN A 1 86 ? -2.725 13.980 31.414 1.00 85.00 86 ASN A N 1
ATOM 663 C CA . ASN A 1 86 ? -1.342 14.441 31.590 1.00 85.00 86 ASN A CA 1
ATOM 664 C C . ASN A 1 86 ? -0.303 13.533 30.920 1.00 85.00 86 ASN A C 1
ATOM 666 O O . ASN A 1 86 ? 0.888 13.830 31.008 1.00 85.00 86 ASN A O 1
ATOM 670 N N . VAL A 1 87 ? -0.733 12.478 30.221 1.00 89.50 87 VAL A N 1
ATOM 671 C CA . VAL A 1 87 ? 0.126 11.610 29.413 1.00 89.50 87 VAL A CA 1
ATOM 672 C C . VAL A 1 87 ? -0.588 11.154 28.138 1.00 89.50 87 VAL A C 1
ATOM 674 O O . VAL A 1 87 ? -1.774 10.821 28.151 1.00 89.50 87 VAL A O 1
ATOM 677 N N . GLY A 1 88 ? 0.155 11.124 27.030 1.00 91.75 88 GLY A N 1
ATOM 678 C CA . GLY A 1 88 ? -0.296 10.588 25.749 1.00 91.75 88 GLY A CA 1
ATOM 679 C C . GLY A 1 88 ? 0.446 9.314 25.353 1.00 91.75 88 GLY A C 1
ATOM 680 O O . GLY A 1 88 ? 1.638 9.158 25.630 1.00 91.75 88 GLY A O 1
ATOM 681 N N . PHE A 1 89 ? -0.263 8.429 24.659 1.00 92.94 89 PHE A N 1
ATOM 682 C CA . PHE A 1 89 ? 0.265 7.210 24.062 1.00 92.94 89 PHE A CA 1
ATOM 683 C C . PHE A 1 89 ? -0.144 7.119 22.591 1.00 92.94 89 PHE A C 1
ATOM 685 O O . PHE A 1 89 ? -1.327 7.211 22.275 1.00 92.94 89 PHE A O 1
ATOM 692 N N . SER A 1 90 ? 0.807 6.883 21.692 1.00 93.00 90 SER A N 1
ATOM 693 C CA . SER A 1 90 ? 0.529 6.512 20.300 1.00 93.00 90 SER A CA 1
ATOM 694 C C . SER A 1 90 ? 0.400 5.003 20.175 1.00 93.00 90 SER A C 1
ATOM 696 O O . SER A 1 90 ? 1.205 4.263 20.740 1.00 93.00 90 SER A O 1
ATOM 698 N N . ILE A 1 91 ? -0.565 4.546 19.386 1.00 93.50 91 ILE A N 1
ATOM 699 C CA . ILE A 1 91 ? -0.702 3.128 19.046 1.00 93.50 91 ILE A CA 1
ATOM 700 C C . ILE A 1 91 ? 0.332 2.774 17.974 1.00 93.50 91 ILE A C 1
ATOM 702 O O . ILE A 1 91 ? 0.356 3.391 16.909 1.00 93.50 91 ILE A O 1
ATOM 706 N N . LEU A 1 92 ? 1.204 1.806 18.265 1.00 89.56 92 LEU A N 1
ATOM 707 C CA . LEU A 1 92 ? 2.245 1.349 17.339 1.00 89.56 92 LEU A CA 1
ATOM 708 C C . LEU A 1 92 ? 1.751 0.238 16.409 1.00 89.56 92 LEU A C 1
ATOM 710 O O . LEU A 1 92 ? 2.048 0.262 15.215 1.00 89.56 92 LEU A O 1
ATOM 714 N N . GLU A 1 93 ? 1.017 -0.733 16.955 1.00 90.75 93 GLU A N 1
ATOM 715 C CA . GLU A 1 93 ? 0.481 -1.863 16.189 1.00 90.75 93 GLU A CA 1
ATOM 716 C C . GLU A 1 93 ? -1.027 -1.740 16.042 1.00 90.75 93 GLU A C 1
ATOM 718 O O . GLU A 1 93 ? -1.507 -1.359 14.974 1.00 90.75 93 GLU A O 1
ATOM 723 N N . ASP A 1 94 ? -1.767 -2.013 17.112 1.00 94.19 94 ASP A N 1
ATOM 724 C CA . ASP A 1 94 ? -3.213 -1.880 17.130 1.00 94.19 94 ASP A CA 1
ATOM 725 C C . ASP A 1 94 ? -3.768 -1.654 18.543 1.00 94.19 94 ASP A C 1
ATOM 727 O O . ASP A 1 94 ? -3.078 -1.771 19.563 1.00 94.19 94 ASP A O 1
ATOM 731 N N . ILE A 1 95 ? -5.037 -1.267 18.578 1.00 95.81 95 ILE A N 1
ATOM 732 C CA . ILE A 1 95 ? -5.889 -1.333 19.757 1.00 95.81 95 ILE A CA 1
ATOM 733 C C . ILE A 1 95 ? -7.180 -2.033 19.354 1.00 95.81 95 ILE A C 1
ATOM 735 O O . ILE A 1 95 ? -7.771 -1.716 18.324 1.00 95.81 95 ILE A O 1
ATOM 739 N N . SER A 1 96 ? -7.612 -2.994 20.156 1.00 96.38 96 SER A N 1
ATOM 740 C CA . SER A 1 96 ? -8.812 -3.780 19.899 1.00 96.38 96 SER A CA 1
ATOM 741 C C . SER A 1 96 ? -9.810 -3.598 21.025 1.00 96.38 96 SER A C 1
ATOM 743 O O . SER A 1 96 ? -9.423 -3.530 22.192 1.00 96.38 96 SER A O 1
ATOM 745 N N . PHE A 1 97 ? -11.091 -3.547 20.691 1.00 94.50 97 PHE A N 1
ATOM 746 C CA . PHE A 1 97 ? -12.160 -3.503 21.672 1.00 94.50 97 PHE A CA 1
ATOM 747 C C . PHE A 1 97 ? -13.361 -4.352 21.254 1.00 94.50 97 PHE A C 1
ATOM 749 O O . PHE A 1 97 ? -13.655 -4.520 20.072 1.00 94.50 97 PHE A O 1
ATOM 756 N N . GLY A 1 98 ? -14.022 -4.935 22.251 1.00 94.12 98 GLY A N 1
ATOM 757 C CA . GLY A 1 98 ? -14.902 -6.088 22.077 1.00 94.12 98 GLY A CA 1
ATOM 758 C C . GLY A 1 98 ? -14.191 -7.403 22.405 1.00 94.12 98 GLY A C 1
ATOM 759 O O . GLY A 1 98 ? -13.150 -7.412 23.067 1.00 94.12 98 GLY A O 1
ATOM 760 N N . GLU A 1 99 ? -14.772 -8.520 21.974 1.00 90.62 99 GLU A N 1
ATOM 761 C CA . GLU A 1 99 ? -14.374 -9.857 22.421 1.00 90.62 99 GLU A CA 1
ATOM 762 C C . GLU A 1 99 ? -13.914 -10.724 21.247 1.00 90.62 99 GLU A C 1
ATOM 764 O O . GLU A 1 99 ? -14.693 -11.061 20.354 1.00 90.62 99 GLU A O 1
ATOM 769 N N . LEU A 1 100 ? -12.639 -11.122 21.274 1.00 88.06 100 LEU A N 1
ATOM 770 C CA . LEU A 1 100 ? -12.111 -12.125 20.356 1.00 88.06 100 LEU A CA 1
ATOM 771 C C . LEU A 1 100 ? -12.634 -13.506 20.765 1.00 88.06 100 LEU A C 1
ATOM 773 O O . LEU A 1 100 ? -12.474 -13.923 21.913 1.00 88.06 100 LEU A O 1
ATOM 777 N N . ARG A 1 101 ? -13.218 -14.235 19.815 1.00 89.81 101 ARG A N 1
ATOM 778 C CA . ARG A 1 101 ? -13.656 -15.621 20.011 1.00 89.81 101 ARG A CA 1
ATOM 779 C C . ARG A 1 101 ? -12.696 -16.589 19.324 1.00 89.81 101 ARG A C 1
ATOM 781 O O . ARG A 1 101 ? -12.078 -16.253 18.317 1.00 89.81 101 ARG A O 1
ATOM 788 N N . GLU A 1 102 ? -12.597 -17.802 19.864 1.00 88.44 102 GLU A N 1
ATOM 789 C CA . GLU A 1 102 ? -11.870 -18.902 19.211 1.00 88.44 102 GLU A CA 1
ATOM 790 C C . GLU A 1 102 ? -12.582 -19.381 17.941 1.00 88.44 102 GLU A C 1
ATOM 792 O O . GLU A 1 102 ? -11.940 -19.832 16.990 1.00 88.44 102 GLU A O 1
ATOM 797 N N . GLU A 1 103 ? -13.914 -19.282 17.926 1.00 92.25 103 GLU A N 1
ATOM 798 C CA . GLU A 1 103 ? -14.721 -19.602 16.757 1.00 92.25 103 GLU A CA 1
ATOM 799 C C . GLU A 1 103 ? -14.396 -18.649 15.592 1.00 92.25 103 GLU A C 1
ATOM 801 O O . GLU A 1 103 ? -14.107 -17.473 15.814 1.00 92.25 103 GLU A O 1
ATOM 806 N N . PRO A 1 104 ? -14.458 -19.116 14.337 1.00 94.31 104 PRO A N 1
ATOM 807 C CA . PRO A 1 104 ? -14.349 -18.255 13.163 1.00 94.31 104 PRO A CA 1
ATOM 808 C C . PRO A 1 104 ? -15.428 -17.156 13.132 1.00 94.31 104 PRO A C 1
ATOM 810 O O . PRO A 1 104 ? -16.594 -17.468 13.397 1.00 94.31 104 PRO A O 1
ATOM 813 N N . PRO A 1 105 ? -15.094 -15.899 12.780 1.00 95.56 105 PRO A N 1
ATOM 814 C CA . PRO A 1 105 ? -16.109 -14.891 12.489 1.00 95.56 105 PRO A CA 1
ATOM 815 C C . PRO A 1 105 ? -16.963 -15.302 11.279 1.00 95.56 105 PRO A C 1
ATOM 817 O O . PRO A 1 105 ? -16.556 -16.108 10.439 1.00 95.56 105 PRO A O 1
ATOM 820 N N . LEU A 1 106 ? -18.173 -14.749 11.199 1.00 95.88 106 LEU A N 1
ATOM 821 C CA . LEU A 1 106 ? -19.072 -14.940 10.058 1.00 95.88 106 LEU A CA 1
ATOM 822 C C . LEU A 1 106 ? -18.792 -13.917 8.960 1.00 95.88 106 LEU A C 1
ATOM 824 O O . LEU A 1 106 ? -18.753 -14.245 7.774 1.00 95.88 106 LEU A O 1
ATOM 828 N N . THR A 1 107 ? -18.605 -12.666 9.369 1.00 97.19 107 THR A N 1
ATOM 829 C CA . THR A 1 107 ? -18.402 -11.537 8.468 1.00 97.19 107 THR A CA 1
ATOM 830 C C . THR A 1 107 ? -17.349 -10.590 9.023 1.00 97.19 107 THR A C 1
ATOM 832 O O . THR A 1 107 ? -17.010 -10.609 10.210 1.00 97.19 107 THR A O 1
ATOM 835 N N . SER A 1 108 ? -16.821 -9.754 8.139 1.00 97.69 108 SER A N 1
ATOM 836 C CA . SER A 1 108 ? -15.881 -8.699 8.487 1.00 97.69 108 SER A CA 1
ATOM 837 C C . SER A 1 108 ? -16.124 -7.441 7.668 1.00 97.69 108 SER A C 1
ATOM 839 O O . SER A 1 108 ? -16.433 -7.537 6.477 1.00 97.69 108 SER A O 1
ATOM 841 N N . GLU A 1 109 ? -15.899 -6.285 8.278 1.00 97.19 109 GLU A N 1
ATOM 842 C CA . GLU A 1 109 ? -16.051 -4.972 7.660 1.00 97.19 109 GLU A CA 1
ATOM 843 C C . GLU A 1 109 ? -14.738 -4.192 7.671 1.00 97.19 109 GLU A C 1
ATOM 845 O O . GLU A 1 109 ? -14.035 -4.124 8.682 1.00 97.19 109 GLU A O 1
ATOM 850 N N . PHE A 1 110 ? -14.435 -3.564 6.537 1.00 96.06 110 PHE A N 1
ATOM 851 C CA . PHE A 1 110 ? -13.235 -2.766 6.312 1.00 96.06 110 PHE A CA 1
ATOM 852 C C . PHE A 1 110 ? -13.622 -1.400 5.735 1.00 96.06 110 PHE A C 1
ATOM 854 O O . PHE A 1 110 ? -13.796 -1.270 4.518 1.00 96.06 110 PHE A O 1
ATOM 861 N N . PRO A 1 111 ? -13.799 -0.378 6.587 1.00 93.81 111 PRO A N 1
ATOM 862 C CA . PRO A 1 111 ? -14.016 0.998 6.156 1.00 93.81 111 PRO A CA 1
ATOM 863 C C . PRO A 1 111 ? -12.829 1.514 5.333 1.00 93.81 111 PRO A C 1
ATOM 865 O O . PRO A 1 111 ? -11.735 1.757 5.846 1.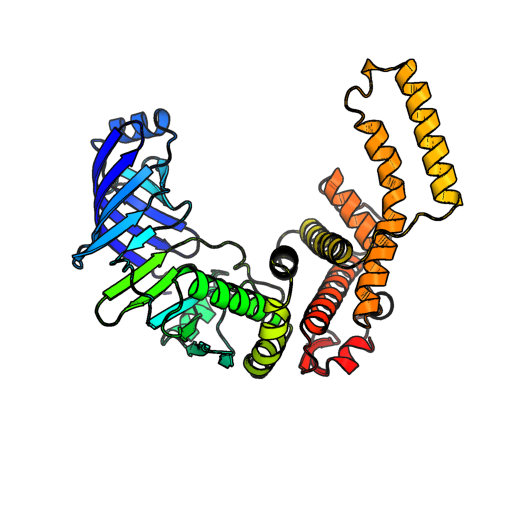00 93.81 111 PRO A O 1
ATOM 868 N N . LEU A 1 112 ? -13.055 1.688 4.034 1.00 93.44 112 LEU A N 1
ATOM 869 C CA . LEU A 1 112 ? -12.031 2.019 3.058 1.00 93.44 112 LEU A CA 1
ATOM 870 C C . LEU A 1 112 ? -11.745 3.519 3.054 1.00 93.44 112 LEU A C 1
ATOM 872 O O . LEU A 1 112 ? -12.591 4.354 2.717 1.00 93.44 112 LEU A O 1
ATOM 876 N N . VAL A 1 113 ? -10.502 3.858 3.363 1.00 91.06 113 VAL A N 1
ATOM 877 C CA . VAL A 1 113 ? -9.971 5.214 3.282 1.00 91.06 113 VAL A CA 1
ATOM 878 C C . VAL A 1 113 ? -9.706 5.588 1.823 1.00 91.06 113 VAL A C 1
ATOM 880 O O . VAL A 1 113 ? -9.174 4.795 1.050 1.00 91.06 113 VAL A O 1
ATOM 883 N N . ASN A 1 114 ? -10.090 6.809 1.440 1.00 90.38 114 ASN A N 1
ATOM 884 C CA . ASN A 1 114 ? -9.960 7.390 0.095 1.00 90.38 114 ASN A CA 1
ATOM 885 C C . ASN A 1 114 ? -10.669 6.636 -1.041 1.00 90.38 114 ASN A C 1
ATOM 887 O O . ASN A 1 114 ? -10.463 6.945 -2.218 1.00 90.38 114 ASN A O 1
ATOM 891 N N . CYS A 1 115 ? -11.547 5.693 -0.710 1.00 92.50 115 CYS A N 1
ATOM 892 C CA . CYS A 1 115 ? -12.433 5.044 -1.660 1.00 92.50 115 CYS A CA 1
ATOM 893 C C . CYS A 1 115 ? -13.819 5.688 -1.546 1.00 92.50 115 CYS A C 1
ATOM 895 O O . CYS A 1 115 ? -14.472 5.550 -0.520 1.00 92.50 115 CYS A O 1
ATOM 897 N N . PHE A 1 116 ? -14.257 6.427 -2.570 1.00 91.94 116 PHE A N 1
ATOM 898 C CA . PHE A 1 116 ? -15.535 7.168 -2.557 1.00 91.94 116 PHE A CA 1
ATOM 899 C C . PHE A 1 116 ? -16.452 6.822 -3.736 1.00 91.94 116 PHE A C 1
ATOM 901 O O . PHE A 1 116 ? -17.554 7.352 -3.846 1.00 91.94 116 PHE A O 1
ATOM 908 N N . GLU A 1 117 ? -15.977 6.002 -4.668 1.00 90.25 117 GLU A N 1
ATOM 909 C CA . GLU A 1 117 ? -16.708 5.614 -5.867 1.00 90.25 117 GLU A CA 1
ATOM 910 C C . GLU A 1 117 ? -16.323 4.200 -6.299 1.00 90.25 117 GLU A C 1
ATOM 912 O O . GLU A 1 117 ? -15.240 3.712 -5.974 1.00 90.25 117 GLU A O 1
ATOM 917 N N . GLY A 1 118 ? -17.207 3.583 -7.079 1.00 88.06 118 GLY A N 1
ATOM 918 C CA . GLY A 1 118 ? -17.101 2.186 -7.475 1.00 88.06 118 GLY A CA 1
ATOM 919 C C . GLY A 1 118 ? -17.981 1.286 -6.615 1.00 88.06 118 GLY A C 1
ATOM 920 O O . GLY A 1 118 ? -18.514 1.687 -5.583 1.00 88.06 118 GLY A O 1
ATOM 921 N N . SER A 1 119 ? -18.160 0.068 -7.095 1.00 91.12 119 SER A N 1
ATOM 922 C CA . SER A 1 119 ? -18.881 -0.995 -6.410 1.00 91.12 119 SER A CA 1
ATOM 923 C C . SER A 1 119 ? -18.214 -2.313 -6.759 1.00 91.12 119 SER A C 1
ATOM 925 O O . SER A 1 119 ? -17.670 -2.455 -7.855 1.00 91.12 119 SER A O 1
ATOM 927 N N . ILE A 1 120 ? -18.285 -3.257 -5.833 1.00 93.31 120 ILE A N 1
ATOM 928 C CA . ILE A 1 120 ? -17.936 -4.659 -6.046 1.00 93.31 120 ILE A CA 1
ATOM 929 C C . ILE A 1 120 ? -19.123 -5.461 -5.530 1.00 93.31 120 ILE A C 1
ATOM 931 O O . ILE A 1 120 ? -19.679 -5.116 -4.484 1.00 93.31 120 ILE A O 1
ATOM 935 N N . SER A 1 121 ? -19.528 -6.490 -6.261 1.00 94.56 121 SER A N 1
ATOM 936 C CA . SER A 1 121 ? -20.492 -7.481 -5.797 1.00 94.56 121 SER A CA 1
ATOM 937 C C . SER A 1 121 ? -20.179 -8.794 -6.491 1.00 94.56 121 SER A C 1
ATOM 939 O O . SER A 1 121 ? -20.600 -9.038 -7.620 1.00 94.56 121 SER A O 1
ATOM 941 N N . MET A 1 122 ? -19.392 -9.627 -5.817 1.00 94.56 122 MET A N 1
ATOM 942 C CA . MET A 1 122 ? -18.885 -10.855 -6.410 1.00 94.56 122 MET A CA 1
ATOM 943 C C . MET A 1 122 ? -18.824 -12.000 -5.404 1.00 94.56 122 MET A C 1
ATOM 945 O O . MET A 1 122 ? -18.714 -11.797 -4.195 1.00 94.56 122 MET A O 1
ATOM 949 N N . GLN A 1 123 ? -18.858 -13.211 -5.949 1.00 95.56 123 GLN A N 1
ATOM 950 C CA . GLN A 1 123 ? -18.534 -14.443 -5.243 1.00 95.56 123 GLN A CA 1
ATOM 951 C C . GLN A 1 123 ? -17.130 -14.875 -5.673 1.00 95.56 123 GLN A C 1
ATOM 953 O O . GLN A 1 123 ? -16.849 -14.959 -6.871 1.00 95.56 123 GLN A O 1
ATOM 958 N N . HIS A 1 124 ? -16.249 -15.135 -4.712 1.00 94.88 124 HIS A N 1
ATOM 959 C CA . HIS A 1 124 ? -14.885 -15.608 -4.943 1.00 94.88 124 HIS A CA 1
ATOM 960 C C . HIS A 1 124 ? -14.593 -16.791 -4.029 1.00 94.88 124 HIS A C 1
ATOM 962 O O . HIS A 1 124 ? -14.393 -16.620 -2.829 1.00 94.88 124 HIS A O 1
ATOM 968 N N . GLN A 1 125 ? -14.557 -18.000 -4.593 1.00 93.12 125 GLN A N 1
ATOM 969 C CA . GLN A 1 125 ? -14.531 -19.238 -3.805 1.00 93.12 125 GLN A CA 1
ATOM 970 C C . GLN A 1 125 ? -15.731 -19.273 -2.835 1.00 93.12 125 GLN A C 1
ATOM 972 O O . GLN A 1 125 ? -16.869 -19.207 -3.291 1.00 93.12 125 GLN A O 1
ATOM 977 N N . ASP A 1 126 ? -15.473 -19.341 -1.527 1.00 94.69 126 ASP A N 1
ATOM 978 C CA . ASP A 1 126 ? -16.487 -19.324 -0.466 1.00 94.69 126 ASP A CA 1
ATOM 979 C C . ASP A 1 126 ? -16.815 -17.898 0.029 1.00 94.69 126 ASP A C 1
ATOM 981 O O . ASP A 1 126 ? -17.622 -17.734 0.943 1.00 94.69 126 ASP A O 1
ATOM 985 N N . TRP A 1 127 ? -16.168 -16.867 -0.532 1.00 96.94 127 TRP A N 1
ATOM 986 C CA . TRP A 1 127 ? -16.326 -15.478 -0.109 1.00 96.94 127 TRP A CA 1
ATOM 987 C C . TRP A 1 127 ? -17.394 -14.750 -0.910 1.00 96.94 127 TRP A C 1
ATOM 989 O O . TRP A 1 127 ? -17.314 -14.652 -2.134 1.00 96.94 127 TRP A O 1
ATOM 999 N N . GLU A 1 128 ? -18.299 -14.095 -0.199 1.00 97.75 128 GLU A N 1
ATOM 1000 C CA . GLU A 1 128 ? -19.123 -13.025 -0.740 1.00 97.75 128 GLU A CA 1
ATOM 1001 C C . GLU A 1 128 ? -18.466 -11.678 -0.414 1.00 97.75 128 GLU A C 1
ATOM 1003 O O . GLU A 1 128 ? -18.292 -11.315 0.753 1.00 97.75 128 GLU A O 1
ATOM 1008 N N . LEU A 1 129 ? -18.075 -10.940 -1.456 1.00 97.56 129 LEU A N 1
ATOM 1009 C CA . LEU A 1 129 ? -17.392 -9.653 -1.344 1.00 97.56 129 LEU A CA 1
ATOM 1010 C C . LEU A 1 129 ? -18.290 -8.546 -1.886 1.00 97.56 129 LEU A C 1
ATOM 1012 O O . LEU A 1 129 ? -18.711 -8.585 -3.046 1.00 97.56 129 LEU A O 1
ATOM 1016 N N . THR A 1 130 ? -18.550 -7.532 -1.062 1.00 97.19 130 THR A N 1
ATOM 1017 C CA . THR A 1 130 ? -19.334 -6.363 -1.475 1.00 97.19 130 THR A CA 1
ATOM 1018 C C . THR A 1 130 ? -18.695 -5.060 -1.019 1.00 97.19 130 THR A C 1
ATOM 1020 O O . THR A 1 130 ? -18.137 -4.984 0.071 1.00 97.19 130 THR A O 1
ATOM 1023 N N . ILE A 1 131 ? -18.781 -4.017 -1.846 1.00 94.56 131 ILE A N 1
ATOM 1024 C CA . ILE A 1 131 ? -18.469 -2.646 -1.423 1.00 94.56 131 ILE A CA 1
ATOM 1025 C C . ILE A 1 131 ? -19.762 -1.840 -1.375 1.00 94.56 131 ILE A C 1
ATOM 1027 O O . ILE A 1 131 ? -20.444 -1.702 -2.393 1.00 94.56 131 ILE A O 1
ATOM 1031 N N . SER A 1 132 ? -20.070 -1.284 -0.204 1.00 88.75 132 SER A N 1
ATOM 1032 C CA . SER A 1 132 ? -21.255 -0.460 0.031 1.00 88.75 132 SER A CA 1
ATOM 1033 C C . SER A 1 132 ? -20.872 0.971 0.432 1.00 88.75 132 SER A C 1
ATOM 1035 O O . SER A 1 132 ? -19.749 1.237 0.866 1.00 88.75 132 SER A O 1
ATOM 1037 N N . ALA A 1 133 ? -21.786 1.922 0.227 1.00 80.56 133 ALA A N 1
ATOM 1038 C CA . ALA A 1 133 ? -21.542 3.327 0.536 1.00 80.56 133 ALA A CA 1
ATOM 1039 C C . ALA A 1 133 ? -21.937 3.680 1.970 1.00 80.56 133 ALA A C 1
ATOM 1041 O O . ALA A 1 133 ? -23.051 3.379 2.397 1.00 80.56 133 ALA A O 1
ATOM 1042 N N . ASP A 1 134 ? -21.065 4.412 2.665 1.00 74.50 134 ASP A N 1
ATOM 1043 C CA . ASP A 1 134 ? -21.401 5.019 3.950 1.00 74.50 134 ASP A CA 1
ATOM 1044 C C . ASP A 1 134 ? -22.422 6.168 3.747 1.00 74.50 134 ASP A C 1
ATOM 1046 O O . ASP A 1 134 ? -22.276 6.963 2.803 1.00 74.50 134 ASP A O 1
ATOM 1050 N N . PRO A 1 135 ? -23.439 6.322 4.622 1.00 68.88 135 PRO A N 1
ATOM 1051 C CA . PRO A 1 135 ? -24.389 7.441 4.588 1.00 68.88 135 PRO A CA 1
ATOM 1052 C C . PRO A 1 135 ? -23.745 8.837 4.501 1.00 68.88 135 PRO A C 1
ATOM 1054 O O . PRO A 1 135 ? -24.342 9.771 3.958 1.00 68.88 135 PRO A O 1
ATOM 1057 N N . SER A 1 136 ? -22.524 8.994 5.016 1.00 75.44 136 SER A N 1
ATOM 1058 C CA . SER A 1 136 ? -21.779 10.254 5.082 1.00 75.44 136 SER A CA 1
ATOM 1059 C C . SER A 1 136 ? -20.734 10.442 3.968 1.00 75.44 136 SER A C 1
ATOM 1061 O O . SER A 1 136 ? -20.057 11.476 3.922 1.00 75.44 136 SER A O 1
ATOM 1063 N N . MET A 1 137 ? -20.641 9.508 3.012 1.00 84.31 137 MET A N 1
ATOM 1064 C CA . MET A 1 137 ? -19.572 9.438 2.004 1.00 84.31 137 MET A CA 1
ATOM 1065 C C . MET A 1 137 ? -19.334 10.751 1.236 1.00 84.31 137 MET A C 1
ATOM 1067 O O . MET A 1 137 ? -18.188 11.158 1.038 1.00 84.31 137 MET A O 1
ATOM 1071 N N . LYS A 1 138 ? -20.394 11.475 0.845 1.00 85.31 138 LYS A N 1
ATOM 1072 C CA . LYS A 1 138 ? -20.252 12.752 0.113 1.00 85.31 138 LYS A CA 1
ATOM 1073 C C . LYS A 1 138 ? -19.508 13.810 0.927 1.00 85.31 138 LYS A C 1
ATOM 1075 O O . LYS A 1 138 ? -18.716 14.567 0.369 1.00 85.31 138 LYS A O 1
ATOM 1080 N N . HIS A 1 139 ? -19.767 13.875 2.231 1.00 83.50 139 HIS A N 1
ATOM 1081 C CA . HIS A 1 139 ? -19.097 14.820 3.117 1.00 83.50 139 HIS A CA 1
ATOM 1082 C C . HIS A 1 139 ? -17.618 14.452 3.277 1.00 83.50 139 HIS A C 1
ATOM 1084 O O . HIS A 1 139 ? -16.752 15.306 3.083 1.00 83.50 139 HIS A O 1
ATOM 1090 N N . ALA A 1 140 ? -17.324 13.172 3.518 1.00 85.31 140 ALA A N 1
ATOM 1091 C CA . ALA A 1 140 ? -15.958 12.662 3.597 1.00 85.31 140 ALA A CA 1
ATOM 1092 C C . ALA A 1 140 ? -15.164 12.912 2.302 1.00 85.31 140 ALA A C 1
ATOM 1094 O O . ALA A 1 140 ? -14.015 13.352 2.347 1.00 85.31 140 ALA A O 1
ATOM 1095 N N . GLN A 1 141 ? -15.795 12.743 1.137 1.00 89.12 141 GLN A N 1
ATOM 1096 C CA . GLN A 1 141 ? -15.175 13.033 -0.155 1.00 89.12 141 GLN A CA 1
ATOM 1097 C C . GLN A 1 141 ? -14.827 14.523 -0.312 1.00 89.12 141 GLN A C 1
ATOM 1099 O O . GLN A 1 141 ? -13.769 14.861 -0.851 1.00 89.12 141 GLN A O 1
ATOM 1104 N N . ILE A 1 142 ? -15.704 15.428 0.142 1.00 86.69 142 ILE A N 1
ATOM 1105 C CA . ILE A 1 142 ? -15.439 16.874 0.134 1.00 86.69 142 ILE A CA 1
ATOM 1106 C C . ILE A 1 142 ? -14.257 17.190 1.052 1.00 86.69 142 ILE A C 1
ATOM 1108 O O . ILE A 1 142 ? -13.335 17.885 0.617 1.00 86.69 142 ILE A O 1
ATOM 1112 N N . LEU A 1 143 ? -14.249 16.646 2.274 1.00 83.81 143 LEU A N 1
ATOM 1113 C CA . LEU A 1 143 ? -13.152 16.839 3.222 1.00 83.81 143 LEU A CA 1
ATOM 1114 C C . LEU A 1 143 ? -11.823 16.339 2.649 1.00 83.81 143 LEU A C 1
ATOM 1116 O O . LEU A 1 143 ? -10.851 17.094 2.618 1.00 83.81 143 LEU A O 1
ATOM 1120 N N . SER A 1 144 ? -11.798 15.123 2.105 1.00 85.88 144 SER A N 1
ATOM 1121 C CA . SER A 1 144 ? -10.601 14.540 1.498 1.00 85.88 144 SER A CA 1
ATOM 1122 C C . SER A 1 144 ? -10.074 15.378 0.330 1.00 85.88 144 SER A C 1
ATOM 1124 O O . SER A 1 144 ? -8.883 15.686 0.258 1.00 85.88 144 SER A O 1
ATOM 1126 N N . LYS A 1 145 ? -10.950 15.866 -0.558 1.00 84.75 145 LYS A N 1
ATOM 1127 C CA . LYS A 1 145 ? -10.532 16.707 -1.693 1.00 84.75 145 LYS A CA 1
ATOM 1128 C C . LYS A 1 145 ? -10.034 18.089 -1.266 1.00 84.75 145 LYS A C 1
ATOM 1130 O O . LYS A 1 145 ? -9.029 18.556 -1.806 1.00 84.75 145 LYS A O 1
ATOM 1135 N N . GLN A 1 146 ? -10.736 18.749 -0.343 1.00 85.75 146 GLN A N 1
ATOM 1136 C CA . GLN A 1 146 ? -10.441 20.126 0.070 1.00 85.75 146 GLN A CA 1
ATOM 1137 C C . GLN A 1 146 ? -9.251 20.197 1.024 1.00 85.75 146 GLN A C 1
ATOM 1139 O O . GLN A 1 146 ? -8.324 20.971 0.795 1.00 85.75 146 GLN A O 1
ATOM 1144 N N . TRP A 1 147 ? -9.261 19.363 2.060 1.00 81.94 147 TRP A N 1
ATOM 1145 C CA . TRP A 1 147 ? -8.270 19.378 3.134 1.00 81.94 147 TRP A CA 1
ATOM 1146 C C . TRP A 1 147 ? -7.123 18.404 2.902 1.00 81.94 147 TRP A C 1
ATOM 1148 O O . TRP A 1 147 ? -6.154 18.422 3.654 1.00 81.94 147 TRP A O 1
ATOM 1158 N N . ARG A 1 148 ? -7.209 17.573 1.852 1.00 80.56 148 ARG A N 1
ATOM 1159 C CA . ARG A 1 148 ? -6.212 16.537 1.543 1.00 80.56 148 ARG A CA 1
ATOM 1160 C C . ARG A 1 148 ? -6.037 15.546 2.694 1.00 80.56 148 ARG A C 1
ATOM 1162 O O . ARG A 1 148 ? -4.939 15.050 2.911 1.00 80.56 148 ARG A O 1
ATOM 1169 N N . LEU A 1 149 ? -7.133 15.281 3.405 1.00 81.62 149 LEU A N 1
ATOM 1170 C CA . LEU A 1 149 ? -7.195 14.349 4.524 1.00 81.62 149 LEU A CA 1
ATOM 1171 C C . LEU A 1 149 ? -7.579 12.950 4.031 1.00 81.62 149 LEU A C 1
ATOM 1173 O O . LEU A 1 149 ? -8.524 12.838 3.244 1.00 81.62 149 LEU A O 1
ATOM 1177 N N . PRO A 1 150 ? -6.920 11.884 4.508 1.00 84.31 150 PRO A N 1
ATOM 1178 C CA . PRO A 1 150 ? -7.461 10.546 4.347 1.00 84.31 150 PRO A CA 1
ATOM 1179 C C . PRO A 1 150 ? -8.794 10.449 5.099 1.00 84.31 150 PRO A C 1
ATOM 1181 O O . PRO A 1 150 ? -8.893 10.819 6.269 1.00 84.31 150 PRO A O 1
ATOM 1184 N N . CYS A 1 151 ? -9.854 10.024 4.412 1.00 87.44 151 CYS A N 1
ATOM 1185 C CA . CYS A 1 151 ? -11.185 9.865 5.006 1.00 87.44 151 CYS A CA 1
ATOM 1186 C C . CYS A 1 151 ? -11.811 8.539 4.570 1.00 87.44 151 CYS A C 1
ATOM 1188 O O . CYS A 1 151 ? -11.661 8.149 3.412 1.00 87.44 151 CYS A O 1
ATOM 1190 N N . GLU A 1 152 ? -12.527 7.881 5.484 1.00 89.31 152 GLU A N 1
ATOM 1191 C CA . GLU A 1 152 ? -13.374 6.720 5.173 1.00 89.31 152 GLU A CA 1
ATOM 1192 C C . GLU A 1 152 ? -14.490 7.141 4.203 1.00 89.31 152 GLU A C 1
ATOM 1194 O O . GLU A 1 152 ? -15.060 8.226 4.348 1.00 89.31 152 GLU A O 1
ATOM 1199 N N . GLY A 1 153 ? -14.783 6.316 3.197 1.00 90.81 153 GLY A N 1
ATOM 1200 C CA . GLY A 1 153 ? -15.832 6.607 2.218 1.00 90.81 153 GLY A CA 1
ATOM 1201 C C . GLY A 1 153 ? -16.772 5.433 1.968 1.00 90.81 153 GLY A C 1
ATOM 1202 O O . GLY A 1 153 ? -17.964 5.532 2.247 1.00 90.81 153 GLY A O 1
ATOM 1203 N N . LEU A 1 154 ? -16.255 4.344 1.408 1.00 93.81 154 LEU A N 1
ATOM 1204 C CA . LEU A 1 154 ? -16.990 3.095 1.201 1.00 93.81 154 LEU A CA 1
ATOM 1205 C C . LEU A 1 154 ? -16.530 2.044 2.215 1.00 93.81 154 LEU A C 1
ATOM 1207 O O . LEU A 1 154 ? -15.439 2.161 2.762 1.00 93.81 154 LEU A O 1
ATOM 1211 N N . THR A 1 155 ? -17.317 0.993 2.421 1.00 95.56 155 THR A N 1
ATOM 1212 C CA . THR A 1 155 ? -16.946 -0.143 3.276 1.00 95.56 155 THR A CA 1
ATOM 1213 C C . THR A 1 155 ? -16.885 -1.410 2.440 1.00 95.56 155 THR A C 1
ATOM 1215 O O . THR A 1 155 ? -17.816 -1.705 1.691 1.00 95.56 155 THR A O 1
ATOM 1218 N N . LEU A 1 156 ? -15.785 -2.154 2.562 1.00 97.44 156 LEU A N 1
ATOM 1219 C CA . LEU A 1 156 ? -15.681 -3.516 2.051 1.00 97.44 156 LEU A CA 1
ATOM 1220 C C . LEU A 1 156 ? -16.239 -4.479 3.100 1.00 97.44 156 LEU A C 1
ATOM 1222 O O . LEU A 1 156 ? -15.741 -4.534 4.223 1.00 97.44 156 LEU A O 1
ATOM 1226 N N . HIS A 1 157 ? -17.240 -5.255 2.711 1.00 97.69 157 HIS A N 1
ATOM 1227 C CA . HIS A 1 157 ? -17.784 -6.349 3.500 1.00 97.69 157 HIS A CA 1
ATOM 1228 C C . HIS A 1 157 ? -17.299 -7.669 2.904 1.00 97.69 157 HIS A C 1
ATOM 1230 O O . HIS A 1 157 ? -17.475 -7.917 1.706 1.00 97.69 157 HIS A O 1
ATOM 1236 N N . CYS A 1 158 ? -16.715 -8.513 3.750 1.00 97.75 158 CYS A N 1
ATOM 1237 C CA . CYS A 1 158 ? -16.335 -9.877 3.400 1.00 97.75 158 CYS A CA 1
ATOM 1238 C C . CYS A 1 158 ? -17.162 -10.841 4.250 1.00 97.75 158 CYS A C 1
ATOM 1240 O O . CYS A 1 158 ? -17.067 -10.825 5.478 1.00 97.75 158 CYS A O 1
ATOM 1242 N N . ASN A 1 159 ? -17.965 -11.677 3.603 1.00 97.12 159 ASN A N 1
ATOM 1243 C CA . ASN A 1 159 ? -18.790 -12.687 4.251 1.00 97.12 159 ASN A CA 1
ATOM 1244 C C . ASN A 1 159 ? -18.272 -14.076 3.864 1.00 97.12 159 ASN A C 1
ATOM 1246 O O . ASN A 1 159 ? -18.231 -14.417 2.684 1.00 97.12 159 ASN A O 1
ATOM 1250 N N . CYS A 1 160 ? -17.819 -14.840 4.858 1.00 94.69 160 CYS A N 1
ATOM 1251 C CA . CYS A 1 160 ? -17.382 -16.220 4.684 1.00 94.69 160 CYS A CA 1
ATOM 1252 C C . CYS A 1 160 ? -17.332 -16.913 6.046 1.00 94.69 160 CYS A C 1
ATOM 1254 O O . CYS A 1 160 ? -16.495 -16.599 6.889 1.00 94.69 160 CYS A O 1
ATOM 1256 N N . SER A 1 161 ? -18.183 -17.915 6.248 1.00 90.00 161 SER A N 1
ATOM 1257 C CA . SER A 1 161 ? -18.154 -18.715 7.472 1.00 90.00 161 SER A CA 1
ATOM 1258 C C . SER A 1 161 ? -16.942 -19.650 7.513 1.00 90.00 161 SER A C 1
ATOM 1260 O O . SER A 1 161 ? -16.561 -20.227 6.494 1.00 90.00 161 SER A O 1
ATOM 1262 N N . GLY A 1 162 ? -16.388 -19.880 8.705 1.00 91.62 162 GLY A N 1
ATOM 1263 C CA . GLY A 1 162 ? -15.375 -20.918 8.933 1.00 91.62 162 GLY A CA 1
ATOM 1264 C C . GLY A 1 162 ? -13.929 -20.508 8.628 1.00 91.62 162 GLY A C 1
ATOM 1265 O O . GLY A 1 162 ? -13.031 -21.342 8.749 1.00 91.62 162 GLY A O 1
ATOM 1266 N N . LYS A 1 163 ? -13.685 -19.245 8.259 1.00 94.69 163 LYS A N 1
ATOM 1267 C CA . LYS A 1 163 ? -12.344 -18.693 8.013 1.00 94.69 163 LYS A CA 1
ATOM 1268 C C . LYS A 1 163 ? -11.809 -17.979 9.249 1.00 94.69 163 LYS A C 1
ATOM 1270 O O . LYS A 1 163 ? -12.555 -17.358 9.998 1.00 94.69 163 LYS A O 1
ATOM 1275 N N . LYS A 1 164 ? -10.505 -18.071 9.497 1.00 95.31 164 LYS A N 1
ATOM 1276 C CA . LYS A 1 164 ? -9.892 -17.430 10.668 1.00 95.31 164 LYS A CA 1
ATOM 1277 C C . LYS A 1 164 ? -9.810 -15.914 10.455 1.00 95.31 164 LYS A C 1
ATOM 1279 O O . LYS A 1 164 ? -9.712 -15.479 9.310 1.00 95.31 164 LYS A O 1
ATOM 1284 N N . PRO A 1 165 ? -9.718 -15.099 11.522 1.00 94.62 165 PRO A N 1
ATOM 1285 C CA . PRO A 1 165 ? -9.517 -13.650 11.405 1.00 94.62 165 PRO A CA 1
ATOM 1286 C C . PRO A 1 165 ? -8.411 -13.236 10.417 1.00 94.62 165 PRO A C 1
ATOM 1288 O O . PRO A 1 165 ? -8.595 -12.322 9.619 1.00 94.62 165 PRO A O 1
ATOM 1291 N N . ALA A 1 166 ? -7.282 -13.954 10.406 1.00 94.75 166 ALA A N 1
ATOM 1292 C CA . ALA A 1 166 ? -6.174 -13.691 9.487 1.00 94.75 166 ALA A CA 1
ATOM 1293 C C . ALA A 1 166 ? -6.554 -13.855 8.001 1.00 94.75 166 ALA A C 1
ATOM 1295 O O . ALA A 1 166 ? -6.040 -13.120 7.161 1.00 94.75 166 ALA A O 1
ATOM 1296 N N . ASP A 1 167 ? -7.471 -14.769 7.678 1.00 96.00 167 ASP A N 1
ATOM 1297 C CA . ASP A 1 167 ? -7.944 -14.987 6.309 1.00 96.00 167 ASP A CA 1
ATOM 1298 C C . ASP A 1 167 ? -8.814 -13.806 5.840 1.00 96.00 167 ASP A C 1
ATOM 1300 O O . ASP A 1 167 ? -8.658 -13.341 4.711 1.00 96.00 167 ASP A O 1
ATOM 1304 N N . HIS A 1 168 ? -9.660 -13.257 6.727 1.00 96.50 168 HIS A N 1
ATOM 1305 C CA . HIS A 1 168 ? -10.440 -12.036 6.464 1.00 96.50 168 HIS A CA 1
ATOM 1306 C C . HIS A 1 168 ? -9.525 -10.834 6.187 1.00 96.50 168 HIS A C 1
ATOM 1308 O O . HIS A 1 168 ? -9.760 -10.064 5.254 1.00 96.50 168 HIS A O 1
ATOM 1314 N N . LEU A 1 169 ? -8.444 -10.692 6.960 1.00 94.88 169 LEU A N 1
ATOM 1315 C CA . LEU A 1 169 ? -7.433 -9.657 6.725 1.00 94.88 169 LEU A CA 1
ATOM 1316 C C . LEU A 1 169 ? -6.690 -9.871 5.399 1.00 94.88 169 LEU A C 1
ATOM 1318 O O . LEU A 1 169 ? -6.431 -8.907 4.678 1.00 94.88 169 LEU A O 1
ATOM 1322 N N . GLY A 1 170 ? -6.359 -11.122 5.067 1.00 95.12 170 GLY A N 1
ATOM 1323 C CA . GLY A 1 170 ? -5.660 -11.488 3.835 1.00 95.12 170 GLY A CA 1
ATOM 1324 C C . GLY A 1 170 ? -6.459 -11.144 2.577 1.00 95.12 170 GLY A C 1
ATOM 1325 O O . GLY A 1 170 ? -5.943 -10.457 1.687 1.00 95.12 170 GLY A O 1
ATOM 1326 N N . ILE A 1 171 ? -7.734 -11.547 2.525 1.00 96.69 171 ILE A N 1
ATOM 1327 C CA . ILE A 1 171 ? -8.607 -11.243 1.382 1.00 96.69 171 ILE A CA 1
ATOM 1328 C C . ILE A 1 171 ? -8.841 -9.733 1.253 1.00 96.69 171 ILE A C 1
ATOM 1330 O O . ILE A 1 171 ? -8.700 -9.172 0.164 1.00 96.69 171 ILE A O 1
ATOM 1334 N N . ALA A 1 172 ? -9.087 -9.039 2.370 1.00 96.62 172 ALA A N 1
ATOM 1335 C CA . ALA A 1 172 ? -9.281 -7.594 2.371 1.00 96.62 172 ALA A CA 1
ATOM 1336 C C . ALA A 1 172 ? -8.022 -6.849 1.912 1.00 96.62 172 ALA A C 1
ATOM 1338 O O . ALA A 1 172 ? -8.120 -5.902 1.135 1.00 96.62 172 ALA A O 1
ATOM 1339 N N . SER A 1 173 ? -6.829 -7.290 2.325 1.00 95.38 173 SER A N 1
ATOM 1340 C CA . SER A 1 173 ? -5.560 -6.703 1.880 1.00 95.38 173 SER A CA 1
ATOM 1341 C C . SER A 1 173 ? -5.362 -6.813 0.366 1.00 95.38 173 SER A C 1
ATOM 1343 O O . SER A 1 173 ? -4.956 -5.840 -0.281 1.00 95.38 173 SER A O 1
ATOM 1345 N N . SER A 1 174 ? -5.716 -7.962 -0.214 1.00 96.88 174 SER A N 1
ATOM 1346 C CA . SER A 1 174 ? -5.673 -8.180 -1.662 1.00 96.88 174 SER A CA 1
ATOM 1347 C C . SER A 1 174 ? -6.653 -7.259 -2.389 1.00 96.88 174 SER A C 1
ATOM 1349 O O . SER A 1 174 ? -6.250 -6.527 -3.296 1.00 96.88 174 SER A O 1
ATOM 1351 N N . VAL A 1 175 ? -7.911 -7.200 -1.937 1.00 97.31 175 VAL A N 1
ATOM 1352 C CA . VAL A 1 175 ? -8.940 -6.322 -2.523 1.00 97.31 175 VAL A CA 1
ATOM 1353 C C . VAL A 1 175 ? -8.559 -4.845 -2.398 1.00 97.31 175 VAL A C 1
ATOM 1355 O O . VAL A 1 175 ? -8.679 -4.104 -3.373 1.00 97.31 175 VAL A O 1
ATOM 1358 N N . MET A 1 176 ? -8.042 -4.402 -1.249 1.00 96.44 176 MET A N 1
ATOM 1359 C CA . MET A 1 176 ? -7.574 -3.025 -1.042 1.00 96.44 176 MET A CA 1
ATOM 1360 C C . MET A 1 176 ? -6.383 -2.675 -1.938 1.00 96.44 176 MET A C 1
ATOM 1362 O O . MET A 1 176 ? -6.343 -1.580 -2.502 1.00 96.44 176 MET A O 1
ATOM 1366 N N . THR A 1 177 ? -5.436 -3.599 -2.126 1.00 96.56 177 THR A N 1
ATOM 1367 C CA . THR A 1 177 ? -4.288 -3.404 -3.028 1.00 96.56 177 THR A CA 1
ATOM 1368 C C . THR A 1 177 ? -4.752 -3.247 -4.474 1.00 96.56 177 THR A C 1
ATOM 1370 O O . THR A 1 177 ? -4.350 -2.308 -5.164 1.00 96.56 177 THR A O 1
ATOM 1373 N N . LEU A 1 178 ? -5.649 -4.121 -4.929 1.00 97.62 178 LEU A N 1
ATOM 1374 C CA . LEU A 1 178 ? -6.215 -4.046 -6.273 1.00 97.62 178 LEU A CA 1
ATOM 1375 C C . LEU A 1 178 ? -7.049 -2.771 -6.459 1.00 97.62 178 LEU A C 1
ATOM 1377 O O . LEU A 1 178 ? -6.884 -2.057 -7.448 1.00 97.62 178 LEU A O 1
ATOM 1381 N N . THR A 1 179 ? -7.880 -2.420 -5.481 1.00 96.62 179 THR A N 1
ATOM 1382 C CA . THR A 1 179 ? -8.668 -1.179 -5.498 1.00 96.62 179 THR A CA 1
ATOM 1383 C C . THR A 1 179 ? -7.753 0.046 -5.546 1.00 96.62 179 THR A C 1
ATOM 1385 O O . THR A 1 179 ? -7.992 0.960 -6.334 1.00 96.62 179 THR A O 1
ATOM 1388 N N . SER A 1 180 ? -6.648 0.038 -4.794 1.00 95.81 180 SER A N 1
ATOM 1389 C CA . SER A 1 180 ? -5.628 1.093 -4.834 1.00 95.81 180 SER A CA 1
ATOM 1390 C C . SER A 1 180 ? -5.007 1.251 -6.221 1.00 95.81 180 SER A C 1
ATOM 1392 O O . SER A 1 180 ? -4.815 2.374 -6.694 1.00 95.81 180 SER A O 1
ATOM 1394 N N . LEU A 1 181 ? -4.708 0.137 -6.896 1.00 96.50 181 LEU A N 1
ATOM 1395 C CA . LEU A 1 181 ? -4.176 0.139 -8.259 1.00 96.50 181 LEU A CA 1
ATOM 1396 C C . LEU A 1 181 ? -5.204 0.690 -9.259 1.00 96.50 181 LEU A C 1
ATOM 1398 O O . LEU A 1 181 ? -4.870 1.557 -10.069 1.00 96.50 181 LEU A O 1
ATOM 1402 N N . ALA A 1 182 ? -6.455 0.230 -9.176 1.00 95.94 182 ALA A N 1
ATOM 1403 C CA . ALA A 1 182 ? -7.544 0.633 -10.065 1.00 95.94 182 ALA A CA 1
ATOM 1404 C C . ALA A 1 182 ? -7.892 2.118 -9.923 1.00 95.94 182 ALA A C 1
ATOM 1406 O O . ALA A 1 182 ? -7.997 2.838 -10.922 1.00 95.94 182 ALA A O 1
ATOM 1407 N N . LEU A 1 183 ? -8.032 2.592 -8.684 1.00 93.62 183 LEU A N 1
ATOM 1408 C CA . LEU A 1 183 ? -8.365 3.982 -8.390 1.00 93.62 183 LEU A CA 1
ATOM 1409 C C . LEU A 1 183 ? -7.148 4.909 -8.480 1.00 93.62 183 LEU A C 1
ATOM 1411 O O . LEU A 1 183 ? -7.302 6.131 -8.534 1.00 93.62 183 LEU A O 1
ATOM 1415 N N . GLY A 1 184 ? -5.940 4.341 -8.530 1.00 91.38 184 GLY A N 1
ATOM 1416 C CA . GLY A 1 184 ? -4.691 5.086 -8.590 1.00 91.38 184 GLY A CA 1
ATOM 1417 C C . GLY A 1 184 ? -4.539 6.064 -7.429 1.00 91.38 184 GLY A C 1
ATOM 1418 O O . GLY A 1 184 ? -4.095 7.196 -7.633 1.00 91.38 184 GLY A O 1
ATOM 1419 N N . THR A 1 185 ? -4.975 5.642 -6.246 1.00 91.62 185 THR A N 1
ATOM 1420 C CA . THR A 1 185 ? -4.843 6.334 -4.965 1.00 91.62 185 THR A CA 1
ATOM 1421 C C . THR A 1 185 ? -4.643 5.293 -3.877 1.00 91.62 185 THR A C 1
ATOM 1423 O O . THR A 1 185 ? -5.073 4.153 -4.039 1.00 91.62 185 THR A O 1
ATOM 1426 N N . GLY A 1 186 ? -3.981 5.664 -2.786 1.00 91.69 186 GLY A N 1
ATOM 1427 C CA . GLY A 1 186 ? -3.843 4.786 -1.638 1.00 91.69 186 GLY A CA 1
ATOM 1428 C C . GLY A 1 186 ? -5.197 4.469 -1.010 1.00 91.69 186 GLY A C 1
ATOM 1429 O O . GLY A 1 186 ? -5.878 5.394 -0.567 1.00 91.69 186 GLY A O 1
ATOM 1430 N N . VAL A 1 187 ? -5.584 3.191 -0.996 1.00 93.69 187 VAL A N 1
ATOM 1431 C CA . VAL A 1 187 ? -6.776 2.674 -0.311 1.00 93.69 187 VAL A CA 1
ATOM 1432 C C . VAL A 1 187 ? -6.324 1.727 0.792 1.00 93.69 187 VAL A C 1
ATOM 1434 O O . VAL A 1 187 ? -5.637 0.737 0.540 1.00 93.69 187 VAL A O 1
ATOM 1437 N N . SER A 1 188 ? -6.723 2.037 2.018 1.00 92.44 188 SER A N 1
ATOM 1438 C CA . SER A 1 188 ? -6.405 1.266 3.220 1.00 92.44 188 SER A CA 1
ATOM 1439 C C . SER A 1 188 ? -7.623 1.191 4.143 1.00 92.44 188 SER A C 1
ATOM 1441 O O . SER A 1 188 ? -8.666 1.770 3.842 1.00 92.44 188 SER A O 1
ATOM 1443 N N . SER A 1 189 ? -7.488 0.492 5.272 1.00 92.50 189 SER A N 1
ATOM 1444 C CA . SER A 1 189 ? -8.519 0.413 6.306 1.00 92.50 189 SER A CA 1
ATOM 1445 C C . SER A 1 189 ? -7.866 0.621 7.664 1.00 92.50 189 SER A C 1
ATOM 1447 O O . SER A 1 189 ? -7.179 -0.254 8.179 1.00 92.50 189 SER A O 1
ATOM 1449 N N . HIS A 1 190 ? -8.059 1.801 8.252 1.00 91.19 190 HIS A N 1
ATOM 1450 C CA . HIS A 1 190 ? -7.469 2.152 9.555 1.00 91.19 190 HIS A CA 1
ATOM 1451 C C . HIS A 1 190 ? -8.184 1.486 10.740 1.00 91.19 190 HIS A C 1
ATOM 1453 O O . HIS A 1 190 ? -7.805 1.646 11.900 1.00 91.19 190 HIS A O 1
ATOM 1459 N N . ARG A 1 191 ? -9.264 0.770 10.449 1.00 92.12 191 ARG A N 1
ATOM 1460 C CA . ARG A 1 191 ? -9.968 -0.094 11.381 1.00 92.12 191 ARG A CA 1
ATOM 1461 C C . ARG A 1 191 ? -10.588 -1.261 10.638 1.00 92.12 191 ARG A C 1
ATOM 1463 O O . ARG A 1 191 ? -10.796 -1.168 9.430 1.00 92.12 191 ARG A O 1
ATOM 1470 N N . HIS A 1 192 ? -10.886 -2.333 11.344 1.00 95.31 192 HIS A N 1
ATOM 1471 C CA . HIS A 1 192 ? -11.714 -3.413 10.832 1.00 95.31 192 HIS A CA 1
ATOM 1472 C C . HIS A 1 192 ? -12.590 -3.962 11.948 1.00 95.31 192 HIS A C 1
ATOM 1474 O O . HIS A 1 192 ? -12.243 -3.841 13.123 1.00 95.31 192 HIS A O 1
ATOM 1480 N N . ILE A 1 193 ? -13.719 -4.545 11.567 1.00 96.75 193 ILE A N 1
ATOM 1481 C CA . ILE A 1 193 ? -14.686 -5.123 12.495 1.00 96.75 193 ILE A CA 1
ATOM 1482 C C . ILE A 1 193 ? -14.890 -6.579 12.105 1.00 96.75 193 ILE A C 1
ATOM 1484 O O . ILE A 1 193 ? -15.106 -6.881 10.934 1.00 96.75 193 ILE A O 1
ATOM 1488 N N . LEU A 1 194 ? -14.784 -7.485 13.070 1.00 97.50 194 LEU A N 1
ATOM 1489 C CA . LEU A 1 194 ? -15.100 -8.901 12.919 1.00 97.50 194 LEU A CA 1
ATOM 1490 C C . LEU A 1 194 ? -16.395 -9.192 13.671 1.00 97.50 194 LEU A C 1
ATOM 1492 O O . LEU A 1 194 ? -16.530 -8.800 14.831 1.00 97.50 194 LEU A O 1
ATOM 1496 N N . HIS A 1 195 ? -17.321 -9.900 13.029 1.00 96.75 195 HIS A N 1
ATOM 1497 C CA . HIS A 1 195 ? -18.631 -10.199 13.598 1.00 96.75 195 HIS A CA 1
ATOM 1498 C C . HIS A 1 195 ? -18.826 -11.698 13.826 1.00 96.75 195 HIS A C 1
ATOM 1500 O O . HIS A 1 195 ? -18.654 -12.525 12.925 1.00 96.75 195 HIS A O 1
ATOM 1506 N N . TRP A 1 196 ? -19.271 -12.026 15.034 1.00 95.38 196 TRP A N 1
ATOM 1507 C CA . TRP A 1 196 ? -19.797 -13.325 15.446 1.00 95.38 196 TRP A CA 1
ATOM 1508 C C . TRP A 1 196 ? -21.306 -13.214 15.692 1.00 95.38 196 TRP A C 1
ATOM 1510 O O . TRP A 1 196 ? -21.822 -12.105 15.833 1.00 95.38 196 TRP A O 1
ATOM 1520 N N . PRO A 1 197 ? -22.039 -14.339 15.812 1.00 91.69 197 PRO A N 1
ATOM 1521 C CA . PRO A 1 197 ? -23.472 -14.305 16.113 1.00 91.69 197 PRO A CA 1
ATOM 1522 C C . PRO A 1 197 ? -23.853 -13.479 17.351 1.00 91.69 197 PRO A C 1
ATOM 1524 O O . PRO A 1 197 ? -24.947 -12.922 17.400 1.00 91.69 197 PRO A O 1
ATOM 1527 N N . SER A 1 198 ? -22.978 -13.426 18.359 1.00 90.06 198 SER A N 1
ATOM 1528 C CA . SER A 1 198 ? -23.259 -12.818 19.665 1.00 90.06 198 SER A CA 1
ATOM 1529 C C . SER A 1 198 ? -22.231 -11.781 20.121 1.00 90.06 198 SER A C 1
ATOM 1531 O O . SER A 1 198 ? -22.337 -11.291 21.242 1.00 90.06 198 SER A O 1
ATOM 1533 N N . SER A 1 199 ? -21.211 -11.483 19.316 1.00 93.50 199 SER A N 1
ATOM 1534 C CA . SER A 1 199 ? -20.145 -10.550 19.693 1.00 93.50 199 SER A CA 1
ATOM 1535 C C . SER A 1 199 ? -19.485 -9.919 18.472 1.00 93.50 199 SER A C 1
ATOM 1537 O O . SER A 1 199 ? -19.589 -10.423 17.356 1.00 93.50 199 SER A O 1
ATOM 1539 N N . GLU A 1 200 ? -18.762 -8.833 18.704 1.00 94.94 200 GLU A N 1
ATOM 1540 C CA . GLU A 1 200 ? -17.916 -8.180 17.712 1.00 94.94 200 GLU A CA 1
ATOM 1541 C C . GLU A 1 200 ? -16.537 -7.889 18.306 1.00 94.94 200 GLU A C 1
ATOM 1543 O O . GLU A 1 200 ? -16.379 -7.768 19.527 1.00 94.94 200 GLU A O 1
ATOM 1548 N N . LEU A 1 201 ? -15.554 -7.766 17.423 1.00 96.38 201 LEU A N 1
ATOM 1549 C CA . LEU A 1 201 ? -14.235 -7.238 17.734 1.00 96.38 201 LEU A CA 1
ATOM 1550 C C . LEU A 1 201 ? -13.924 -6.148 16.716 1.00 96.38 201 LEU A C 1
ATOM 1552 O O . LEU A 1 201 ? -13.817 -6.432 15.524 1.00 96.38 201 LEU A O 1
ATOM 1556 N N . GLU A 1 202 ? -13.768 -4.918 17.185 1.00 96.56 202 GLU A N 1
ATOM 1557 C CA . GLU A 1 202 ? -13.276 -3.817 16.370 1.00 96.56 202 GLU A CA 1
ATOM 1558 C C . GLU A 1 202 ? -11.816 -3.552 16.728 1.00 96.56 202 GLU A C 1
ATOM 1560 O O . GLU A 1 202 ? -11.454 -3.398 17.894 1.00 96.56 202 GLU A O 1
ATOM 1565 N N . THR A 1 203 ? -10.968 -3.500 15.708 1.00 95.75 203 THR A N 1
ATOM 1566 C CA . THR A 1 203 ? -9.537 -3.260 15.862 1.00 95.75 203 THR A CA 1
ATOM 1567 C C . THR A 1 203 ? -9.152 -2.042 15.052 1.00 95.75 203 THR A C 1
ATOM 1569 O O . THR A 1 203 ? -9.397 -1.974 13.846 1.00 95.75 203 THR A O 1
ATOM 1572 N N . TRP A 1 204 ? -8.530 -1.073 15.711 1.00 94.69 204 TRP A N 1
ATOM 1573 C CA . TRP A 1 204 ? -8.002 0.130 15.093 1.00 94.69 204 TRP A CA 1
ATOM 1574 C C . TRP A 1 204 ? -6.490 0.023 14.931 1.00 94.69 204 TRP A C 1
ATOM 1576 O O . TRP A 1 204 ? -5.770 -0.333 15.862 1.00 94.69 204 TRP A O 1
ATOM 1586 N N . ARG A 1 205 ? -6.011 0.364 13.736 1.00 90.31 205 ARG A N 1
ATOM 1587 C CA . ARG A 1 205 ? -4.599 0.339 13.366 1.00 90.31 205 ARG A CA 1
ATOM 1588 C C . ARG A 1 205 ? -4.303 1.434 12.362 1.00 90.31 205 ARG A C 1
ATOM 1590 O O . ARG A 1 205 ? -4.947 1.511 11.320 1.00 90.31 205 ARG A O 1
ATOM 1597 N N . PHE A 1 206 ? -3.277 2.236 12.616 1.00 82.94 206 PHE A N 1
ATOM 1598 C CA . PHE A 1 206 ? -2.806 3.162 11.595 1.00 82.94 206 PHE A CA 1
ATOM 1599 C C . PHE A 1 206 ? -2.152 2.379 10.446 1.00 82.94 206 PHE A C 1
ATOM 1601 O O . PHE A 1 206 ? -1.243 1.573 10.663 1.00 82.94 206 PHE A O 1
ATOM 1608 N N . MET A 1 207 ? -2.618 2.602 9.218 1.00 78.94 207 MET A N 1
ATOM 1609 C CA . MET A 1 207 ? -2.044 1.993 8.019 1.00 78.94 207 MET A CA 1
ATOM 1610 C C . MET A 1 207 ? -1.424 3.074 7.141 1.00 78.94 207 MET A C 1
ATOM 1612 O O . MET A 1 207 ? -2.095 4.032 6.776 1.00 78.94 207 MET A O 1
ATOM 1616 N N . SER A 1 208 ? -0.157 2.894 6.766 1.00 73.44 208 SER A N 1
ATOM 1617 C CA . SER A 1 208 ? 0.471 3.698 5.714 1.00 73.44 208 SER A CA 1
ATOM 1618 C C . SER A 1 208 ? -0.025 3.280 4.327 1.00 73.44 208 SER A C 1
ATOM 1620 O O . SER A 1 208 ? -0.564 2.180 4.154 1.00 73.44 208 SER A O 1
ATOM 1622 N N . GLY A 1 209 ? 0.196 4.128 3.320 1.00 71.31 209 GLY A N 1
ATOM 1623 C CA . GLY A 1 209 ? -0.189 3.816 1.945 1.00 71.31 209 GLY A CA 1
ATOM 1624 C C . GLY A 1 209 ? -1.562 4.349 1.535 1.00 71.31 209 GLY A C 1
ATOM 1625 O O . GLY A 1 209 ? -2.094 3.879 0.533 1.00 71.31 209 GLY A O 1
ATOM 1626 N N . ASP A 1 210 ? -2.151 5.274 2.298 1.00 70.88 210 ASP A N 1
ATOM 1627 C CA . ASP A 1 210 ? -3.406 5.973 1.997 1.00 70.88 210 ASP A CA 1
ATOM 1628 C C . ASP A 1 210 ? -3.174 7.358 1.375 1.00 70.88 210 ASP A C 1
ATOM 1630 O O . ASP A 1 210 ? -4.009 8.258 1.459 1.00 70.88 210 ASP A O 1
ATOM 1634 N N . GLU A 1 211 ? -2.035 7.571 0.727 1.00 80.81 211 GLU A N 1
ATOM 1635 C CA . GLU A 1 211 ? -1.735 8.861 0.133 1.00 80.81 211 GLU A CA 1
ATOM 1636 C C . GLU A 1 211 ? -2.567 9.095 -1.135 1.00 80.81 211 GLU A C 1
ATOM 1638 O O . GLU A 1 211 ? -2.803 8.201 -1.958 1.00 80.81 211 GLU A O 1
ATOM 1643 N N . LEU A 1 212 ? -3.006 10.345 -1.313 1.00 82.56 212 LEU A N 1
ATOM 1644 C CA . LEU A 1 212 ? -3.775 10.758 -2.483 1.00 82.56 212 LEU A CA 1
ATOM 1645 C C . LEU A 1 212 ? -2.915 10.660 -3.744 1.00 82.56 212 LEU A C 1
ATOM 1647 O O . LEU A 1 212 ? -1.963 11.424 -3.921 1.00 82.56 212 LEU A O 1
ATOM 1651 N N . GLY A 1 213 ? -3.287 9.730 -4.619 1.00 85.12 213 GLY A N 1
ATOM 1652 C CA . GLY A 1 213 ? -2.493 9.391 -5.789 1.00 85.12 213 GLY A CA 1
ATOM 1653 C C . GLY A 1 213 ? -2.866 10.133 -7.077 1.00 85.12 213 GLY A C 1
ATOM 1654 O O . GLY A 1 213 ? -3.664 11.074 -7.075 1.00 85.12 213 GLY A O 1
ATOM 1655 N N . PRO A 1 214 ? -2.304 9.690 -8.217 1.00 84.69 214 PRO A N 1
ATOM 1656 C CA . PRO A 1 214 ? -2.515 10.305 -9.534 1.00 84.69 214 PRO A CA 1
ATOM 1657 C C . PRO A 1 214 ? -3.956 10.232 -10.059 1.00 84.69 214 PRO A C 1
ATOM 1659 O O . PRO A 1 214 ? -4.297 10.814 -11.096 1.00 84.69 214 PRO A O 1
ATOM 1662 N N . GLY A 1 215 ? -4.796 9.451 -9.383 1.00 87.38 215 GLY A N 1
ATOM 1663 C CA . GLY A 1 215 ? -6.161 9.141 -9.765 1.00 87.38 215 GLY A CA 1
ATOM 1664 C C . GLY A 1 215 ? -6.270 7.944 -10.707 1.00 87.38 215 GLY A C 1
ATOM 1665 O O . GLY A 1 215 ? -5.268 7.328 -11.091 1.00 87.38 215 GLY A O 1
ATOM 1666 N N . LEU A 1 216 ? -7.527 7.671 -11.069 1.00 91.25 216 LEU A N 1
ATOM 1667 C CA . LEU A 1 216 ? -8.014 6.436 -11.687 1.00 91.25 216 LEU A CA 1
ATOM 1668 C C . LEU A 1 216 ? -7.116 5.896 -12.807 1.00 91.25 216 LEU A C 1
ATOM 1670 O O . LEU A 1 216 ? -6.785 6.619 -13.748 1.00 91.25 216 LEU A O 1
ATOM 1674 N N . ALA A 1 217 ? -6.776 4.612 -12.714 1.00 93.12 217 ALA A N 1
ATOM 1675 C CA . ALA A 1 217 ? -6.236 3.801 -13.803 1.00 93.12 217 ALA A CA 1
ATOM 1676 C C . ALA A 1 217 ? -7.350 3.055 -14.558 1.00 93.12 217 ALA A C 1
ATOM 1678 O O . ALA A 1 217 ? -7.201 2.767 -15.742 1.00 93.12 217 ALA A O 1
ATOM 1679 N N . ILE A 1 218 ? -8.473 2.783 -13.891 1.00 94.44 218 ILE A N 1
ATOM 1680 C CA . ILE A 1 218 ? -9.653 2.100 -14.431 1.00 94.44 218 ILE A CA 1
ATOM 1681 C C . ILE A 1 218 ? -10.890 2.966 -14.139 1.00 94.44 218 ILE A C 1
ATOM 1683 O O . ILE A 1 218 ? -10.970 3.545 -13.054 1.00 94.44 218 ILE A O 1
ATOM 1687 N N . PRO A 1 219 ? -11.856 3.098 -15.070 1.00 93.69 219 PRO A N 1
ATOM 1688 C CA . PRO A 1 219 ? -13.127 3.763 -14.779 1.00 93.69 219 PRO A CA 1
ATOM 1689 C C . PRO A 1 219 ? -13.839 3.129 -13.575 1.00 93.69 219 PRO A C 1
ATOM 1691 O O . PRO A 1 219 ? -13.915 1.907 -13.489 1.00 93.69 219 PRO A O 1
ATOM 1694 N N . SER A 1 220 ? -14.425 3.927 -12.678 1.00 91.00 220 SER A N 1
ATOM 1695 C CA . SER A 1 220 ? -15.020 3.421 -11.427 1.00 91.00 220 SER A CA 1
ATOM 1696 C C . SER A 1 220 ? -16.137 2.386 -11.634 1.00 91.00 220 SER A C 1
ATOM 1698 O O . SER A 1 220 ? -16.241 1.437 -10.864 1.00 91.00 220 SER A O 1
ATOM 1700 N N . HIS A 1 221 ? -16.910 2.490 -12.720 1.00 92.00 221 HIS A N 1
ATOM 1701 C CA . HIS A 1 221 ? -17.938 1.502 -13.085 1.00 92.00 221 HIS A CA 1
ATOM 1702 C C . HIS A 1 221 ? -17.378 0.143 -13.552 1.00 92.00 221 HIS A C 1
ATOM 1704 O O . HIS A 1 221 ? -18.135 -0.811 -13.678 1.00 92.00 221 HIS A O 1
ATOM 1710 N N . MET A 1 222 ? -16.074 0.049 -13.828 1.00 94.94 222 MET A N 1
ATOM 1711 C CA . MET A 1 222 ? -15.388 -1.189 -14.218 1.00 94.94 222 MET A CA 1
ATOM 1712 C C . MET A 1 222 ? -14.648 -1.845 -13.046 1.00 94.94 222 MET A C 1
ATOM 1714 O O . MET A 1 222 ? -13.978 -2.857 -13.253 1.00 94.94 222 MET A O 1
ATOM 1718 N N . LEU A 1 223 ? -14.742 -1.279 -11.834 1.00 94.62 223 LEU A N 1
ATOM 1719 C CA . LEU A 1 223 ? -14.021 -1.771 -10.660 1.00 94.62 223 LEU A CA 1
ATOM 1720 C C . LEU A 1 223 ? -14.359 -3.238 -10.365 1.00 94.62 223 LEU A C 1
ATOM 1722 O O . LEU A 1 223 ? -13.447 -4.048 -10.272 1.00 94.62 223 LEU A O 1
ATOM 1726 N N . ASP A 1 224 ? -15.643 -3.588 -10.311 1.00 94.88 224 ASP A N 1
ATOM 1727 C CA . ASP A 1 224 ? -16.113 -4.959 -10.075 1.00 94.88 224 ASP A CA 1
ATOM 1728 C C . ASP A 1 224 ? -15.510 -5.980 -11.057 1.00 94.88 224 ASP A C 1
ATOM 1730 O O . ASP A 1 224 ? -14.944 -6.998 -10.658 1.00 94.88 224 ASP A O 1
ATOM 1734 N N . ASN A 1 225 ? -15.537 -5.655 -12.354 1.00 95.19 225 ASN A N 1
ATOM 1735 C CA . ASN A 1 225 ? -14.972 -6.496 -13.411 1.00 95.19 225 ASN A CA 1
ATOM 1736 C C . ASN A 1 225 ? -13.448 -6.651 -13.262 1.00 95.19 225 ASN A C 1
ATOM 1738 O O . ASN A 1 225 ? -12.900 -7.748 -13.398 1.00 95.19 225 ASN A O 1
ATOM 1742 N N . PHE A 1 226 ? -12.751 -5.556 -12.945 1.00 96.88 226 PHE A N 1
ATOM 1743 C CA . PHE A 1 226 ? -11.318 -5.606 -12.688 1.00 96.88 226 PHE A CA 1
ATOM 1744 C C . PHE A 1 226 ? -10.984 -6.501 -11.495 1.00 96.88 226 PHE A C 1
ATOM 1746 O O . PHE A 1 226 ? -10.151 -7.390 -11.644 1.00 96.88 226 PHE A O 1
ATOM 1753 N N . ILE A 1 227 ? -11.636 -6.304 -10.346 1.00 97.06 227 ILE A N 1
ATOM 1754 C CA . ILE A 1 227 ? -11.363 -7.088 -9.136 1.00 97.06 227 ILE A CA 1
ATOM 1755 C C . ILE A 1 227 ? -11.674 -8.565 -9.376 1.00 97.06 227 ILE A C 1
ATOM 1757 O O . ILE A 1 227 ? -10.836 -9.408 -9.069 1.00 97.06 227 ILE A O 1
ATOM 1761 N N . SER A 1 228 ? -12.799 -8.870 -10.028 1.00 95.75 228 SER A N 1
ATOM 1762 C CA . SER A 1 228 ? -13.181 -10.244 -10.378 1.00 95.75 228 SER A CA 1
ATOM 1763 C C . SER A 1 228 ? -12.154 -10.951 -11.265 1.00 95.75 228 SER A C 1
ATOM 1765 O O . SER A 1 228 ? -11.951 -12.155 -11.142 1.00 95.75 228 SER A O 1
ATOM 1767 N N . THR A 1 229 ? -11.480 -10.208 -12.147 1.00 95.62 229 THR A N 1
ATOM 1768 C CA . THR A 1 229 ? -10.421 -10.754 -13.009 1.00 95.62 229 THR A CA 1
ATOM 1769 C C . THR A 1 229 ? -9.085 -10.862 -12.270 1.00 95.62 229 THR A C 1
ATOM 1771 O O . THR A 1 229 ? -8.382 -11.861 -12.391 1.00 95.62 229 THR A O 1
ATOM 1774 N N . ALA A 1 230 ? -8.726 -9.825 -11.513 1.00 97.75 230 ALA A N 1
ATOM 1775 C CA . ALA A 1 230 ? -7.394 -9.653 -10.950 1.00 97.75 230 ALA A CA 1
ATOM 1776 C C . ALA A 1 230 ? -7.176 -10.400 -9.633 1.00 97.75 230 ALA A C 1
ATOM 1778 O O . ALA A 1 230 ? -6.043 -10.779 -9.341 1.00 97.75 230 ALA A O 1
ATOM 1779 N N . LEU A 1 231 ? -8.225 -10.612 -8.835 1.00 97.81 231 LEU A N 1
ATOM 1780 C CA . LEU A 1 231 ? -8.118 -11.250 -7.524 1.00 97.81 231 LEU A CA 1
ATOM 1781 C C . LEU A 1 231 ? -7.619 -12.703 -7.607 1.00 97.81 231 LEU A C 1
ATOM 1783 O O . LEU A 1 231 ? -6.626 -12.997 -6.940 1.00 97.81 231 LEU A O 1
ATOM 1787 N N . PRO A 1 232 ? -8.166 -13.584 -8.473 1.00 96.94 232 PRO A N 1
ATOM 1788 C CA . PRO A 1 232 ? -7.615 -14.928 -8.647 1.00 96.94 232 PRO A CA 1
ATOM 1789 C C . PRO A 1 232 ? -6.150 -14.915 -9.102 1.00 96.94 232 PRO A C 1
ATOM 1791 O O . PRO A 1 232 ? -5.339 -15.711 -8.631 1.00 96.94 232 PRO A O 1
ATOM 1794 N N . SER A 1 233 ? -5.789 -13.990 -10.001 1.00 96.88 233 SER A N 1
ATOM 1795 C CA . SER A 1 233 ? -4.405 -13.837 -10.454 1.00 96.88 233 SER A CA 1
ATOM 1796 C C . SER A 1 233 ? -3.487 -13.387 -9.321 1.00 96.88 233 SER A C 1
ATOM 1798 O O . SER A 1 233 ? -2.421 -13.972 -9.168 1.00 96.88 233 SER A O 1
ATOM 1800 N N . MET A 1 234 ? -3.898 -12.417 -8.499 1.00 97.06 234 MET A N 1
ATOM 1801 C CA . MET A 1 234 ? -3.129 -11.959 -7.338 1.00 97.06 234 MET A CA 1
ATOM 1802 C C . MET A 1 234 ? -2.870 -13.100 -6.349 1.00 97.06 234 MET A C 1
ATOM 1804 O O . MET A 1 234 ? -1.732 -13.298 -5.933 1.00 97.06 234 MET A O 1
ATOM 1808 N N . GLU A 1 235 ? -3.899 -13.875 -6.002 1.00 95.19 235 GLU A N 1
ATOM 1809 C CA . GLU A 1 235 ? -3.780 -14.978 -5.038 1.00 95.19 235 GLU A CA 1
ATOM 1810 C C . GLU A 1 235 ? -2.931 -16.145 -5.552 1.00 95.19 235 GLU A C 1
ATOM 1812 O O . GLU A 1 235 ? -2.342 -16.876 -4.759 1.00 95.19 235 GLU A O 1
ATOM 1817 N N . SER A 1 236 ? -2.832 -16.311 -6.874 1.00 95.94 236 SER A N 1
ATOM 1818 C CA . SER A 1 236 ? -1.970 -17.331 -7.482 1.00 95.94 236 SER A CA 1
ATOM 1819 C C . SER A 1 236 ? -0.472 -17.005 -7.404 1.00 95.94 236 SER A C 1
ATOM 1821 O O . SER A 1 236 ? 0.360 -17.885 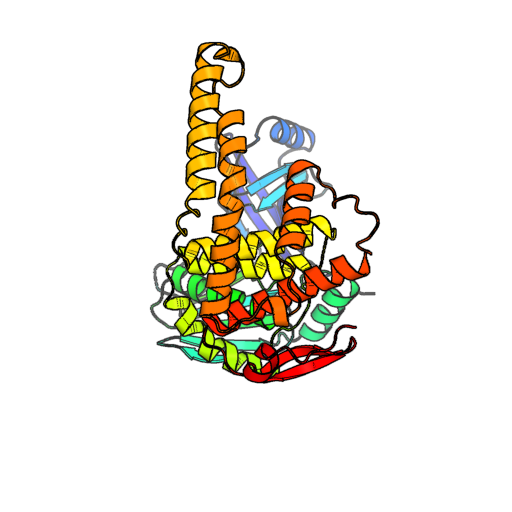-7.631 1.00 95.94 236 SER A O 1
ATOM 1823 N N . LEU A 1 237 ? -0.115 -15.753 -7.095 1.00 96.31 237 LEU A N 1
ATOM 1824 C CA . LEU A 1 237 ? 1.273 -15.316 -6.971 1.00 96.31 237 LEU A CA 1
ATOM 1825 C C . LEU A 1 237 ? 1.878 -15.741 -5.634 1.00 96.31 237 LEU A C 1
ATOM 1827 O O . LEU A 1 237 ? 1.186 -15.873 -4.624 1.00 96.31 237 LEU A O 1
ATOM 1831 N N . LEU A 1 238 ? 3.206 -15.863 -5.604 1.00 96.19 238 LEU A N 1
ATOM 1832 C CA . LEU A 1 238 ? 3.936 -16.094 -4.359 1.00 96.19 238 LEU A CA 1
ATOM 1833 C C . LEU A 1 238 ? 3.758 -14.905 -3.392 1.00 96.19 238 LEU A C 1
ATOM 1835 O O . LEU A 1 238 ? 3.676 -13.763 -3.853 1.00 96.19 238 LEU A O 1
ATOM 1839 N N . PRO A 1 239 ? 3.789 -15.116 -2.061 1.00 94.88 239 PRO A N 1
ATOM 1840 C CA . PRO A 1 239 ? 3.640 -14.030 -1.085 1.00 94.88 239 PRO A CA 1
ATOM 1841 C C . PRO A 1 239 ? 4.613 -12.861 -1.302 1.00 94.88 239 PRO A C 1
ATOM 1843 O O . PRO A 1 239 ? 4.238 -11.697 -1.170 1.00 94.88 239 PRO A O 1
ATOM 1846 N N . GLU A 1 240 ? 5.852 -13.158 -1.702 1.00 95.94 240 GLU A N 1
ATOM 1847 C CA . GLU A 1 240 ? 6.858 -12.143 -2.034 1.00 95.94 240 GLU A CA 1
ATOM 1848 C C . GLU A 1 240 ? 6.435 -11.291 -3.240 1.00 95.94 240 GLU A C 1
ATOM 1850 O O . GLU A 1 240 ? 6.540 -10.068 -3.206 1.00 95.94 240 GLU A O 1
ATOM 1855 N N . GLN A 1 241 ? 5.879 -11.908 -4.283 1.00 96.50 241 GLN A N 1
ATOM 1856 C CA . GLN A 1 241 ? 5.384 -11.205 -5.469 1.00 96.50 241 GLN A CA 1
ATOM 1857 C C . GLN A 1 241 ? 4.162 -10.339 -5.146 1.00 96.50 241 GLN A C 1
ATOM 1859 O O . GLN A 1 241 ? 4.088 -9.197 -5.601 1.00 96.50 241 GLN A O 1
ATOM 1864 N N . GLN A 1 242 ? 3.239 -10.836 -4.318 1.00 96.31 242 GLN A N 1
ATOM 1865 C CA . GLN A 1 242 ? 2.096 -10.051 -3.837 1.00 96.31 242 GLN A CA 1
ATOM 1866 C C . GLN A 1 242 ? 2.569 -8.812 -3.059 1.00 96.31 242 GLN A C 1
ATOM 1868 O O . GLN A 1 242 ? 2.095 -7.697 -3.298 1.00 96.31 242 GLN A O 1
ATOM 1873 N N . ALA A 1 243 ? 3.564 -8.980 -2.179 1.00 95.69 243 ALA A N 1
ATOM 1874 C CA . ALA A 1 243 ? 4.169 -7.877 -1.437 1.00 95.69 243 ALA A CA 1
ATOM 1875 C C . ALA A 1 243 ? 4.837 -6.846 -2.365 1.00 95.69 243 ALA A C 1
ATOM 1877 O O . ALA A 1 243 ? 4.686 -5.641 -2.148 1.00 95.69 243 ALA A O 1
ATOM 1878 N N . LEU A 1 244 ? 5.518 -7.294 -3.426 1.00 97.00 244 LEU A N 1
ATOM 1879 C CA . LEU A 1 244 ? 6.112 -6.407 -4.429 1.00 97.00 244 LEU A CA 1
ATOM 1880 C C . LEU A 1 244 ? 5.053 -5.660 -5.252 1.00 97.00 244 LEU A C 1
ATOM 1882 O O . LEU A 1 244 ? 5.216 -4.465 -5.492 1.00 97.00 244 LEU A O 1
ATOM 1886 N N . ILE A 1 245 ? 3.939 -6.295 -5.636 1.00 97.19 245 ILE A N 1
ATOM 1887 C CA . ILE A 1 245 ? 2.830 -5.602 -6.322 1.00 97.19 245 ILE A CA 1
ATOM 1888 C C . ILE A 1 245 ? 2.209 -4.540 -5.416 1.00 97.19 245 ILE A C 1
ATOM 1890 O O . ILE A 1 245 ? 1.954 -3.416 -5.864 1.00 97.19 245 ILE A O 1
ATOM 1894 N N . ARG A 1 246 ? 2.001 -4.863 -4.135 1.00 95.25 246 ARG A N 1
ATOM 1895 C CA . ARG A 1 246 ? 1.535 -3.893 -3.141 1.00 95.25 246 ARG A CA 1
ATOM 1896 C C . ARG A 1 246 ? 2.501 -2.713 -3.040 1.00 95.25 246 ARG A C 1
ATOM 1898 O O . ARG A 1 246 ? 2.065 -1.571 -3.160 1.00 95.25 246 ARG A O 1
ATOM 1905 N N . LEU A 1 247 ? 3.803 -2.973 -2.908 1.00 94.81 247 LEU A N 1
ATOM 1906 C CA . LEU A 1 247 ? 4.826 -1.928 -2.836 1.00 94.81 247 LEU A CA 1
ATOM 1907 C C . LEU A 1 247 ? 4.866 -1.060 -4.105 1.00 94.81 247 LEU A C 1
ATOM 1909 O O . LEU A 1 247 ? 4.915 0.166 -4.008 1.00 94.81 247 LEU A O 1
ATOM 1913 N N . ALA A 1 248 ? 4.786 -1.666 -5.293 1.00 96.31 248 ALA A N 1
ATOM 1914 C CA . ALA A 1 248 ? 4.738 -0.932 -6.559 1.00 96.31 248 ALA A CA 1
ATOM 1915 C C . ALA A 1 248 ? 3.494 -0.051 -6.648 1.00 96.31 248 ALA A C 1
ATOM 1917 O O . ALA A 1 248 ? 3.586 1.104 -7.060 1.00 96.31 248 ALA A O 1
ATOM 1918 N N . THR A 1 249 ? 2.343 -0.563 -6.213 1.00 95.44 249 THR A N 1
ATOM 1919 C CA . THR A 1 249 ? 1.091 0.199 -6.160 1.00 95.44 249 THR A CA 1
ATOM 1920 C C . THR A 1 249 ? 1.221 1.399 -5.222 1.00 95.44 249 THR A C 1
ATOM 1922 O O . THR A 1 249 ? 0.864 2.514 -5.605 1.00 95.44 249 THR A O 1
ATOM 1925 N N . THR A 1 250 ? 1.824 1.219 -4.044 1.00 92.12 250 THR A N 1
ATOM 1926 C CA . THR A 1 250 ? 2.141 2.322 -3.126 1.00 92.12 250 THR A CA 1
ATOM 1927 C C . THR A 1 250 ? 3.058 3.355 -3.784 1.00 92.12 250 THR A C 1
ATOM 1929 O O . THR A 1 250 ? 2.751 4.543 -3.745 1.00 92.12 250 THR A O 1
ATOM 1932 N N . TYR A 1 251 ? 4.135 2.946 -4.461 1.00 92.81 251 TYR A N 1
ATOM 1933 C CA . TYR A 1 251 ? 5.042 3.879 -5.150 1.00 92.81 251 TYR A CA 1
ATOM 1934 C C . TYR A 1 251 ? 4.367 4.613 -6.315 1.00 92.81 251 TYR A C 1
ATOM 1936 O O . TYR A 1 251 ? 4.589 5.808 -6.510 1.00 92.81 251 TYR A O 1
ATOM 1944 N N . ILE A 1 252 ? 3.479 3.944 -7.053 1.00 93.00 252 ILE A N 1
ATOM 1945 C CA . ILE A 1 252 ? 2.634 4.572 -8.074 1.00 93.00 252 ILE A CA 1
ATOM 1946 C C . ILE A 1 252 ? 1.711 5.620 -7.448 1.00 93.00 252 ILE A C 1
ATOM 1948 O O . ILE A 1 252 ? 1.544 6.695 -8.023 1.00 93.00 252 ILE A O 1
ATOM 1952 N N . ASN A 1 253 ? 1.125 5.348 -6.287 1.00 89.38 253 ASN A N 1
ATOM 1953 C CA . ASN A 1 253 ? 0.224 6.283 -5.617 1.00 89.38 253 ASN A CA 1
ATOM 1954 C C . ASN A 1 253 ? 0.989 7.472 -5.012 1.00 89.38 253 ASN A C 1
ATOM 1956 O O . ASN A 1 253 ? 0.624 8.621 -5.250 1.00 89.38 253 ASN A O 1
ATOM 1960 N N . LEU A 1 254 ? 2.141 7.226 -4.387 1.00 85.75 254 LEU A N 1
ATOM 1961 C CA . LEU A 1 254 ? 3.070 8.260 -3.914 1.00 85.75 254 LEU A CA 1
ATOM 1962 C C . LEU A 1 254 ? 3.706 9.072 -5.051 1.00 85.75 254 LEU A C 1
ATOM 1964 O O . LEU A 1 254 ? 4.218 10.166 -4.849 1.00 85.75 254 LEU A O 1
ATOM 1968 N N . SER A 1 255 ? 3.663 8.599 -6.292 1.00 84.50 255 SER A N 1
ATOM 1969 C CA . SER A 1 255 ? 4.245 9.346 -7.409 1.00 84.50 255 SER A CA 1
ATOM 1970 C C . SER A 1 255 ? 3.468 10.614 -7.798 1.00 84.50 255 SER A C 1
ATOM 1972 O O . SER A 1 255 ? 3.820 11.245 -8.795 1.00 84.50 255 SER A O 1
ATOM 1974 N N . GLU A 1 256 ? 2.411 11.001 -7.080 1.00 80.88 256 GLU A N 1
ATOM 1975 C CA . GLU A 1 256 ? 1.738 12.294 -7.258 1.00 80.88 256 GLU A CA 1
ATOM 1976 C C . GLU A 1 256 ? 2.353 13.404 -6.386 1.00 80.88 256 GLU A C 1
ATOM 1978 O O . GLU A 1 256 ? 2.410 14.560 -6.811 1.00 80.88 256 GLU A O 1
ATOM 1983 N N . ARG A 1 257 ? 2.872 13.055 -5.201 1.00 75.31 257 ARG A N 1
ATOM 1984 C CA . ARG A 1 257 ? 3.493 13.946 -4.200 1.00 75.31 257 ARG A CA 1
ATOM 1985 C C . ARG A 1 257 ? 4.493 13.123 -3.374 1.00 75.31 257 ARG A C 1
ATOM 1987 O O . ARG A 1 257 ? 4.107 12.035 -2.978 1.00 75.31 257 ARG A O 1
ATOM 1994 N N . PRO A 1 258 ? 5.712 13.587 -3.037 1.00 74.00 258 PRO A N 1
ATOM 1995 C CA . PRO A 1 258 ? 6.114 14.980 -2.829 1.00 74.00 258 PRO A CA 1
ATOM 1996 C C . PRO A 1 258 ? 6.977 15.535 -3.984 1.00 74.00 258 PRO A C 1
ATOM 1998 O O . PRO A 1 258 ? 6.456 15.736 -5.080 1.00 74.00 258 PRO A O 1
ATOM 2001 N N . TYR A 1 259 ? 8.261 15.830 -3.763 1.00 85.12 259 TYR A N 1
ATOM 2002 C CA . TYR A 1 259 ? 9.169 16.410 -4.758 1.00 85.12 259 TYR A CA 1
ATOM 2003 C C . TYR A 1 259 ? 9.395 15.481 -5.973 1.00 85.12 259 TYR A C 1
ATOM 2005 O O . TYR A 1 259 ? 9.293 14.256 -5.879 1.00 85.12 259 TYR A O 1
ATOM 2013 N N . LEU A 1 260 ? 9.645 16.072 -7.150 1.00 85.75 260 LEU A N 1
ATOM 2014 C CA . LEU A 1 260 ? 9.726 15.357 -8.436 1.00 85.75 260 LEU A CA 1
ATOM 2015 C C . LEU A 1 260 ? 10.852 14.309 -8.481 1.00 85.75 260 LEU A C 1
ATOM 2017 O O . LEU A 1 260 ? 10.679 13.246 -9.073 1.00 85.75 260 LEU A O 1
ATOM 2021 N N . ASP A 1 261 ? 11.981 14.599 -7.848 1.00 84.62 261 ASP A N 1
ATOM 2022 C CA . ASP A 1 261 ? 13.098 13.675 -7.643 1.00 84.62 261 ASP A CA 1
ATOM 2023 C C . ASP A 1 261 ? 12.688 12.406 -6.896 1.00 84.62 261 ASP A C 1
ATOM 2025 O O . ASP A 1 261 ? 12.898 11.309 -7.413 1.00 84.62 261 ASP A O 1
ATOM 2029 N N . THR A 1 262 ? 12.056 12.538 -5.728 1.00 85.75 262 THR A N 1
ATOM 2030 C CA . THR A 1 262 ? 11.588 11.392 -4.935 1.00 85.75 262 THR A CA 1
ATOM 2031 C C . THR A 1 262 ? 10.575 10.560 -5.716 1.00 85.75 262 THR A C 1
ATOM 2033 O O . THR A 1 262 ? 10.597 9.333 -5.663 1.00 85.75 262 THR A O 1
ATOM 2036 N N . ARG A 1 263 ? 9.706 11.217 -6.492 1.00 88.88 263 ARG A N 1
ATOM 2037 C CA . ARG A 1 263 ? 8.691 10.549 -7.321 1.00 88.88 263 ARG A CA 1
ATOM 2038 C C . ARG A 1 263 ? 9.318 9.740 -8.458 1.00 88.88 263 ARG A C 1
ATOM 2040 O O . ARG A 1 263 ? 8.910 8.605 -8.691 1.00 88.88 263 ARG A O 1
ATOM 2047 N N . LEU A 1 264 ? 10.305 10.304 -9.156 1.00 90.00 264 LEU A N 1
ATOM 2048 C CA . LEU A 1 264 ? 11.045 9.605 -10.211 1.00 90.00 264 LEU A CA 1
ATOM 2049 C C . LEU A 1 264 ? 11.863 8.439 -9.643 1.00 90.00 264 LEU A C 1
ATOM 2051 O O . LEU A 1 264 ? 11.866 7.362 -10.237 1.00 90.00 264 LEU A O 1
ATOM 2055 N N . LEU A 1 265 ? 12.488 8.629 -8.476 1.00 89.44 265 LEU A N 1
ATOM 2056 C CA . LEU A 1 265 ? 13.188 7.568 -7.754 1.00 89.44 265 LEU A CA 1
ATOM 2057 C C . LEU A 1 265 ? 12.240 6.412 -7.405 1.00 89.44 265 LEU A C 1
ATOM 2059 O O . LEU A 1 265 ? 12.536 5.275 -7.758 1.00 89.44 265 LEU A O 1
ATOM 2063 N N . ALA A 1 266 ? 11.089 6.697 -6.788 1.00 90.62 266 ALA A N 1
ATOM 2064 C CA . ALA A 1 266 ? 10.114 5.676 -6.401 1.00 90.62 266 ALA A CA 1
ATOM 2065 C C . ALA A 1 266 ? 9.590 4.886 -7.613 1.00 90.62 266 ALA A C 1
ATOM 2067 O O . ALA A 1 266 ? 9.539 3.658 -7.584 1.00 90.62 266 ALA A O 1
ATOM 2068 N N . ILE A 1 267 ? 9.255 5.567 -8.716 1.00 94.00 267 ILE A N 1
ATOM 2069 C CA . ILE A 1 267 ? 8.808 4.884 -9.940 1.00 94.00 267 ILE A CA 1
ATOM 2070 C C . ILE A 1 267 ? 9.915 4.010 -10.534 1.00 94.00 267 ILE A C 1
ATOM 2072 O O . ILE A 1 267 ? 9.629 2.889 -10.953 1.00 94.00 267 ILE A O 1
ATOM 2076 N N . MET A 1 268 ? 11.168 4.472 -10.546 1.00 93.44 268 MET A N 1
ATOM 2077 C CA . MET A 1 268 ? 12.280 3.644 -11.013 1.00 93.44 268 MET A CA 1
ATOM 2078 C C . MET A 1 268 ? 12.483 2.425 -10.106 1.00 93.44 268 MET A C 1
ATOM 2080 O O . MET A 1 268 ? 12.576 1.314 -10.611 1.00 93.44 268 MET A O 1
ATOM 2084 N N . GLN A 1 269 ? 12.472 2.598 -8.781 1.00 93.06 269 GLN A N 1
ATOM 2085 C CA . GLN A 1 269 ? 12.600 1.485 -7.834 1.00 93.06 269 GLN A CA 1
ATOM 2086 C C . GLN A 1 269 ? 11.519 0.422 -8.046 1.00 93.06 269 GLN A C 1
ATOM 2088 O O . GLN A 1 269 ? 11.831 -0.764 -7.993 1.00 93.06 269 GLN A O 1
ATOM 2093 N N . ALA A 1 270 ? 10.283 0.832 -8.353 1.00 95.69 270 ALA A N 1
ATOM 2094 C CA . ALA A 1 270 ? 9.208 -0.101 -8.681 1.00 95.69 270 ALA A CA 1
ATOM 2095 C C . ALA A 1 270 ? 9.503 -0.948 -9.924 1.00 95.69 270 ALA A C 1
ATOM 2097 O O . ALA A 1 270 ? 9.290 -2.159 -9.903 1.00 95.69 270 ALA A O 1
ATOM 2098 N N . TRP A 1 271 ? 10.058 -0.345 -10.977 1.00 96.31 271 TRP A N 1
ATOM 2099 C CA . TRP A 1 271 ? 10.552 -1.099 -12.130 1.00 96.31 271 TRP A CA 1
ATOM 2100 C C . TRP A 1 271 ? 11.696 -2.050 -11.758 1.00 96.31 271 TRP A C 1
ATOM 2102 O O . TRP A 1 271 ? 11.694 -3.202 -12.195 1.00 96.31 271 TRP A O 1
ATOM 2112 N N . GLU A 1 272 ? 12.650 -1.600 -10.938 1.00 94.75 272 GLU A N 1
ATOM 2113 C CA . GLU A 1 272 ? 13.799 -2.412 -10.512 1.00 94.75 272 GLU A CA 1
ATOM 2114 C C . GLU A 1 272 ? 13.340 -3.669 -9.762 1.00 94.75 272 GLU A C 1
ATOM 2116 O O . GLU A 1 272 ? 13.666 -4.780 -10.176 1.00 94.75 272 GLU A O 1
ATOM 2121 N N . PHE A 1 273 ? 12.559 -3.535 -8.686 1.00 95.75 273 PHE A N 1
ATOM 2122 C CA . PHE A 1 273 ? 12.213 -4.705 -7.874 1.00 95.75 273 PHE A CA 1
ATOM 2123 C C . PHE A 1 273 ? 11.219 -5.652 -8.552 1.00 95.75 273 PHE A C 1
ATOM 2125 O O . PHE A 1 273 ? 11.285 -6.854 -8.307 1.00 95.75 273 PHE A O 1
ATOM 2132 N N . LEU A 1 274 ? 10.329 -5.155 -9.421 1.00 97.19 274 LEU A N 1
ATOM 2133 C CA . LEU A 1 274 ? 9.440 -6.031 -10.186 1.00 97.19 274 LEU A CA 1
ATOM 2134 C C . LEU A 1 274 ? 10.224 -6.791 -11.255 1.00 97.19 274 LEU A C 1
ATOM 2136 O O . LEU A 1 274 ? 10.103 -8.005 -11.349 1.00 97.19 274 LEU A O 1
ATOM 2140 N N . SER A 1 275 ? 11.087 -6.119 -12.018 1.00 96.56 275 SER A N 1
ATOM 2141 C CA . SER A 1 275 ? 11.891 -6.815 -13.031 1.00 96.56 275 SER A CA 1
ATOM 2142 C C . SER A 1 275 ? 12.797 -7.885 -12.412 1.00 96.56 275 SER A C 1
ATOM 2144 O O . SER A 1 275 ? 12.850 -9.000 -12.921 1.00 96.56 275 SER A O 1
ATOM 2146 N N . MET A 1 276 ? 13.414 -7.610 -11.257 1.00 94.94 276 MET A N 1
ATOM 2147 C CA . MET A 1 276 ? 14.231 -8.593 -10.532 1.00 94.94 276 MET A CA 1
ATOM 2148 C C . MET A 1 276 ? 13.448 -9.818 -10.032 1.00 94.94 276 MET A C 1
ATOM 2150 O O . MET A 1 276 ? 14.053 -10.870 -9.840 1.00 94.94 276 MET A O 1
ATOM 2154 N N . ALA A 1 277 ? 12.136 -9.701 -9.808 1.00 95.19 277 ALA A N 1
ATOM 2155 C CA . ALA A 1 277 ? 11.306 -10.795 -9.302 1.00 95.19 277 ALA A CA 1
ATOM 2156 C C . ALA A 1 277 ? 10.690 -11.682 -10.400 1.00 95.19 277 ALA A C 1
ATOM 2158 O O . ALA A 1 277 ? 10.236 -12.786 -10.100 1.00 95.19 277 ALA A O 1
ATOM 2159 N N . TRP A 1 278 ? 10.670 -11.224 -11.657 1.00 95.56 278 TRP A N 1
ATOM 2160 C CA . TRP A 1 278 ? 10.112 -11.978 -12.791 1.00 95.56 278 TRP A CA 1
ATOM 2161 C C . TRP A 1 278 ? 11.140 -12.355 -13.858 1.00 95.56 278 TRP A C 1
ATOM 2163 O O . TRP A 1 278 ? 10.895 -13.298 -14.606 1.00 95.56 278 TRP A O 1
ATOM 2173 N N . VAL A 1 279 ? 12.268 -11.646 -13.940 1.00 95.94 279 VAL A N 1
ATOM 2174 C CA . VAL A 1 279 ? 13.261 -11.835 -15.000 1.00 95.94 279 VAL A CA 1
ATOM 2175 C C . VAL A 1 279 ? 14.585 -12.306 -14.417 1.00 95.94 279 VAL A C 1
ATOM 2177 O O . VAL A 1 279 ? 15.191 -11.640 -13.570 1.00 95.94 279 VAL A O 1
ATOM 2180 N N . GLU A 1 280 ? 15.066 -13.449 -14.907 1.00 93.19 280 GLU A N 1
ATOM 2181 C CA . GLU A 1 280 ? 16.386 -13.964 -14.557 1.00 93.19 280 GLU A CA 1
ATOM 2182 C C . GLU A 1 280 ? 17.473 -12.953 -14.946 1.00 93.19 280 GLU A C 1
ATOM 2184 O O . GLU A 1 280 ? 17.409 -12.312 -15.992 1.00 93.19 280 GLU A O 1
ATOM 2189 N N . LYS A 1 281 ? 18.489 -12.779 -14.094 1.00 89.75 281 LYS A N 1
ATOM 2190 C CA . LYS A 1 281 ? 19.540 -11.788 -14.341 1.00 89.75 281 LYS A CA 1
ATOM 2191 C C . LYS A 1 281 ? 20.314 -12.134 -15.623 1.00 89.75 281 LYS A C 1
ATOM 2193 O O . LYS A 1 281 ? 21.038 -13.133 -15.628 1.00 89.75 281 LYS A O 1
ATOM 2198 N N . PRO A 1 282 ? 20.259 -11.294 -16.672 1.00 88.75 282 PRO A N 1
ATOM 2199 C CA . PRO A 1 282 ? 20.913 -11.587 -17.931 1.00 88.75 282 PRO A CA 1
ATOM 2200 C C . PRO A 1 282 ? 22.429 -11.526 -17.768 1.00 88.75 282 PRO A C 1
ATOM 2202 O O . PRO A 1 282 ? 22.991 -10.711 -17.018 1.00 88.75 282 PRO A O 1
ATOM 2205 N N . THR A 1 283 ? 23.103 -12.407 -18.504 1.00 88.25 283 THR A N 1
ATOM 2206 C CA . THR A 1 283 ? 24.564 -12.438 -18.546 1.00 88.25 283 THR A CA 1
ATOM 2207 C C . THR A 1 283 ? 25.074 -11.175 -19.228 1.00 88.25 283 THR A C 1
ATOM 2209 O O . THR A 1 283 ? 24.594 -10.789 -20.290 1.00 88.25 283 THR A O 1
ATOM 2212 N N . LEU A 1 284 ? 26.074 -10.532 -18.622 1.00 87.00 284 LEU A N 1
ATOM 2213 C CA . LEU A 1 284 ? 26.700 -9.356 -19.218 1.00 87.00 284 LEU A CA 1
ATOM 2214 C C . LEU A 1 284 ? 27.312 -9.703 -20.593 1.00 87.00 284 LEU A C 1
ATOM 2216 O O . LEU A 1 284 ? 27.911 -10.772 -20.739 1.00 87.00 284 LEU A O 1
ATOM 2220 N N . PRO A 1 285 ? 27.250 -8.785 -21.571 1.00 87.88 285 PRO A N 1
ATOM 2221 C CA . PRO A 1 285 ? 28.011 -8.870 -22.812 1.00 87.88 285 PRO A CA 1
ATOM 2222 C C . PRO A 1 285 ? 29.499 -9.189 -22.592 1.00 87.88 285 PRO A C 1
ATOM 2224 O O . PRO A 1 285 ? 30.091 -8.813 -21.576 1.00 87.88 285 PRO A O 1
ATOM 2227 N N . ALA A 1 286 ? 30.123 -9.888 -23.545 1.00 90.50 286 ALA A N 1
ATOM 2228 C CA . ALA A 1 286 ? 31.489 -10.407 -23.409 1.00 90.50 286 ALA A CA 1
ATOM 2229 C C . ALA A 1 286 ? 32.547 -9.314 -23.153 1.00 90.50 286 ALA A C 1
ATOM 2231 O O . ALA A 1 286 ? 33.485 -9.509 -22.376 1.00 90.50 286 ALA A O 1
ATOM 2232 N N . ASP A 1 287 ? 32.385 -8.151 -23.775 1.00 91.56 287 ASP A N 1
ATOM 2233 C CA . ASP A 1 287 ? 33.199 -6.955 -23.562 1.00 91.56 287 ASP A CA 1
ATOM 2234 C C . ASP A 1 287 ? 33.032 -6.394 -22.139 1.00 91.56 287 ASP A C 1
ATOM 2236 O O . ASP A 1 287 ? 34.034 -6.137 -21.463 1.00 91.56 287 ASP A O 1
ATOM 2240 N N . LEU A 1 288 ? 31.798 -6.305 -21.628 1.00 89.19 288 LEU A N 1
ATOM 2241 C CA . LEU A 1 288 ? 31.521 -5.890 -20.247 1.00 89.19 288 LEU A CA 1
ATOM 2242 C C . LEU A 1 288 ? 32.010 -6.917 -19.216 1.00 89.19 288 LEU A C 1
ATOM 2244 O O . LEU A 1 288 ? 32.526 -6.532 -18.166 1.00 89.19 288 LEU A O 1
ATOM 2248 N N . LEU A 1 289 ? 31.931 -8.218 -19.509 1.00 90.12 289 LEU A N 1
ATOM 2249 C CA . LEU A 1 289 ? 32.527 -9.275 -18.681 1.00 90.12 289 LEU A CA 1
ATOM 2250 C C . LEU A 1 289 ? 34.054 -9.175 -18.637 1.00 90.12 289 LEU A C 1
ATOM 2252 O O . LEU A 1 289 ? 34.658 -9.326 -17.567 1.00 90.12 289 LEU A O 1
ATOM 2256 N N . CYS A 1 290 ? 34.687 -8.897 -19.779 1.00 92.88 290 CYS A N 1
ATOM 2257 C CA . CYS A 1 290 ? 36.126 -8.668 -19.866 1.00 92.88 290 CYS A CA 1
ATOM 2258 C C . CYS A 1 290 ? 36.529 -7.440 -19.038 1.00 92.88 290 CYS A C 1
ATOM 2260 O O . CYS A 1 290 ? 37.438 -7.527 -18.205 1.00 92.88 290 CYS A O 1
ATOM 2262 N N . LEU A 1 291 ? 35.804 -6.327 -19.188 1.00 91.31 291 LEU A N 1
ATOM 2263 C CA . LEU A 1 291 ? 36.007 -5.112 -18.401 1.00 91.31 291 LEU A CA 1
ATOM 2264 C C . LEU A 1 291 ? 35.832 -5.379 -16.900 1.00 91.31 291 LEU A C 1
ATOM 2266 O O . LEU A 1 291 ? 36.720 -5.046 -16.115 1.00 91.31 291 LEU A O 1
ATOM 2270 N N . ARG A 1 292 ? 34.753 -6.063 -16.499 1.00 90.94 292 ARG A N 1
ATOM 2271 C CA . ARG A 1 292 ? 34.494 -6.459 -15.105 1.00 90.94 292 ARG A CA 1
ATOM 2272 C C . ARG A 1 292 ? 35.647 -7.275 -14.531 1.00 90.94 292 ARG A C 1
ATOM 2274 O O . ARG A 1 292 ? 36.073 -7.037 -13.403 1.00 90.94 292 ARG A O 1
ATOM 2281 N N . SER A 1 293 ? 36.165 -8.227 -15.303 1.00 92.19 293 SER A N 1
ATOM 2282 C CA . SER A 1 293 ? 37.280 -9.086 -14.894 1.00 92.19 293 SER A CA 1
ATOM 2283 C C . SER A 1 293 ? 38.582 -8.299 -14.728 1.00 92.19 293 SER A C 1
ATOM 2285 O O . SER A 1 293 ? 39.317 -8.531 -13.767 1.00 92.19 293 SER A O 1
ATOM 2287 N N . ARG A 1 294 ? 38.853 -7.334 -15.618 1.00 93.69 294 ARG A N 1
ATOM 2288 C CA . ARG A 1 294 ? 40.009 -6.429 -15.514 1.00 93.69 294 ARG A CA 1
ATOM 2289 C C . ARG A 1 294 ? 39.902 -5.499 -14.306 1.00 93.69 294 ARG A C 1
ATOM 2291 O O . ARG A 1 294 ? 40.868 -5.398 -13.560 1.00 93.69 294 ARG A O 1
ATOM 2298 N N . ILE A 1 295 ? 38.732 -4.901 -14.066 1.00 91.69 295 ILE A N 1
ATOM 2299 C CA . ILE A 1 295 ? 38.470 -4.060 -12.885 1.00 91.69 295 ILE A CA 1
ATOM 2300 C C . ILE A 1 295 ? 38.660 -4.874 -11.601 1.00 91.69 295 ILE A C 1
ATOM 2302 O O . ILE A 1 295 ? 39.390 -4.449 -10.713 1.00 91.69 295 ILE A O 1
ATOM 2306 N N . LYS A 1 296 ? 38.078 -6.079 -11.513 1.00 91.81 296 LYS A N 1
ATOM 2307 C CA . LYS A 1 296 ? 38.245 -6.963 -10.346 1.00 91.81 296 LYS A CA 1
ATOM 2308 C C . LYS A 1 296 ? 39.706 -7.333 -10.083 1.00 91.81 296 LYS A C 1
ATOM 2310 O O . LYS A 1 296 ? 40.088 -7.458 -8.924 1.00 91.81 296 LYS A O 1
ATOM 2315 N N . ARG A 1 297 ? 40.506 -7.538 -11.135 1.00 93.44 297 ARG A N 1
ATOM 2316 C CA . ARG A 1 297 ? 41.945 -7.809 -11.006 1.00 93.44 297 ARG A CA 1
ATOM 2317 C C . ARG A 1 297 ? 42.685 -6.582 -10.485 1.00 93.44 297 ARG A C 1
ATOM 2319 O O . ARG A 1 297 ? 43.340 -6.678 -9.461 1.00 93.44 297 ARG A O 1
ATOM 2326 N N . LEU A 1 298 ? 42.484 -5.430 -11.118 1.00 92.38 298 LEU A N 1
ATOM 2327 C CA . LEU A 1 298 ? 43.131 -4.181 -10.724 1.00 92.38 298 LEU A CA 1
ATOM 2328 C C . LEU A 1 298 ? 42.784 -3.778 -9.283 1.00 92.38 298 LEU A C 1
ATOM 2330 O O . LEU A 1 298 ? 43.662 -3.366 -8.537 1.00 92.38 298 LEU A O 1
ATOM 2334 N N . LEU A 1 299 ? 41.529 -3.963 -8.861 1.00 89.44 299 LEU A N 1
ATOM 2335 C CA . LEU A 1 299 ? 41.105 -3.733 -7.476 1.00 89.44 299 LEU A CA 1
ATOM 2336 C C . LEU A 1 299 ? 41.763 -4.695 -6.489 1.00 89.44 299 LEU A C 1
ATOM 2338 O O . LEU A 1 299 ? 42.071 -4.302 -5.369 1.00 89.44 299 LEU A O 1
ATOM 2342 N N . ARG A 1 300 ? 41.961 -5.956 -6.886 1.00 89.38 300 ARG A N 1
ATOM 2343 C CA . ARG A 1 300 ? 42.653 -6.946 -6.057 1.00 89.38 300 ARG A CA 1
ATOM 2344 C C . ARG A 1 300 ? 44.111 -6.552 -5.856 1.00 89.38 300 ARG A C 1
ATOM 2346 O O . ARG A 1 300 ? 44.557 -6.568 -4.717 1.00 89.38 300 ARG A O 1
ATOM 2353 N N . ASP A 1 301 ? 44.798 -6.186 -6.933 1.00 91.81 301 ASP A N 1
ATOM 2354 C CA . ASP A 1 301 ? 46.206 -5.788 -6.898 1.00 91.81 301 ASP A CA 1
ATOM 2355 C C . ASP A 1 301 ? 46.365 -4.494 -6.079 1.00 91.81 301 ASP A C 1
ATOM 2357 O O . ASP A 1 301 ? 47.135 -4.450 -5.129 1.00 91.81 301 ASP A O 1
ATOM 2361 N N . TRP A 1 302 ? 45.526 -3.482 -6.327 1.00 91.69 302 TRP A N 1
ATOM 2362 C CA . TRP A 1 302 ? 45.529 -2.234 -5.555 1.00 91.69 302 TRP A CA 1
ATOM 2363 C C . TRP A 1 302 ? 45.279 -2.447 -4.051 1.00 91.69 302 TRP A C 1
ATOM 2365 O O . TRP A 1 302 ? 45.947 -1.820 -3.229 1.00 91.69 302 TRP A O 1
ATOM 2375 N N . ARG A 1 303 ? 44.360 -3.352 -3.670 1.00 88.44 303 ARG A N 1
ATOM 2376 C CA . ARG A 1 303 ? 44.086 -3.687 -2.258 1.00 88.44 303 ARG A CA 1
ATOM 2377 C C . ARG A 1 303 ? 45.249 -4.392 -1.561 1.00 88.44 303 ARG A C 1
ATOM 2379 O O . ARG A 1 303 ? 45.304 -4.330 -0.336 1.00 88.44 303 ARG A O 1
ATOM 2386 N N . GLN A 1 304 ? 46.149 -5.058 -2.291 1.00 89.38 304 GLN A N 1
ATOM 2387 C CA . GLN A 1 304 ? 47.364 -5.620 -1.682 1.00 89.38 304 GLN A CA 1
ATOM 2388 C C . GLN A 1 304 ? 48.250 -4.496 -1.137 1.00 89.38 304 GLN A C 1
ATOM 2390 O O . GLN A 1 304 ? 48.721 -4.586 -0.006 1.00 89.38 304 GLN A O 1
ATOM 2395 N N . ASP A 1 305 ? 48.375 -3.411 -1.900 1.00 89.62 305 ASP A N 1
ATOM 2396 C CA . ASP A 1 305 ? 49.208 -2.262 -1.542 1.00 89.62 305 ASP A CA 1
ATOM 2397 C C . ASP A 1 305 ? 48.480 -1.246 -0.635 1.00 89.62 305 ASP A C 1
ATOM 2399 O O . ASP A 1 305 ? 49.121 -0.461 0.060 1.00 89.62 305 ASP A O 1
ATOM 2403 N N . HIS A 1 306 ? 47.140 -1.256 -0.617 1.00 87.56 306 HIS A N 1
ATOM 2404 C CA . HIS A 1 306 ? 46.301 -0.252 0.059 1.00 87.56 306 HIS A CA 1
ATOM 2405 C C . HIS A 1 306 ? 45.170 -0.880 0.893 1.00 87.56 306 HIS A C 1
ATOM 2407 O O . HIS A 1 306 ? 44.034 -0.402 0.886 1.00 87.56 306 HIS A O 1
ATOM 2413 N N . SER A 1 307 ? 45.459 -1.957 1.627 1.00 81.81 307 SER A N 1
ATOM 2414 C CA . SER A 1 307 ? 44.455 -2.729 2.385 1.00 81.81 307 SER A CA 1
ATOM 2415 C C . SER A 1 307 ? 43.632 -1.900 3.384 1.00 81.81 307 SER A C 1
ATOM 2417 O O . SER A 1 307 ? 42.450 -2.174 3.583 1.00 81.81 307 SER A O 1
ATOM 2419 N N . SER A 1 308 ? 44.209 -0.838 3.951 1.00 88.06 308 SER A N 1
ATOM 2420 C CA . SER A 1 308 ? 43.522 0.092 4.860 1.00 88.06 308 SER A CA 1
ATOM 2421 C C . SER A 1 308 ? 42.531 1.042 4.174 1.00 88.06 308 SER A C 1
ATOM 2423 O O . SER A 1 308 ? 41.727 1.670 4.858 1.00 88.06 308 SER A O 1
ATOM 2425 N N . SER A 1 309 ? 42.575 1.172 2.843 1.00 85.19 309 SER A N 1
ATOM 2426 C CA . SER A 1 309 ? 41.779 2.153 2.083 1.00 85.19 309 SER A CA 1
ATOM 2427 C C . SER A 1 309 ? 40.406 1.631 1.637 1.00 85.19 309 SER A C 1
ATOM 2429 O O . SER A 1 309 ? 39.540 2.421 1.266 1.00 85.19 309 SER A O 1
ATOM 2431 N N . ASP A 1 310 ? 40.193 0.312 1.657 1.00 83.50 310 ASP A N 1
ATOM 2432 C CA . ASP A 1 310 ? 38.910 -0.328 1.325 1.00 83.50 310 ASP A CA 1
ATOM 2433 C C . ASP A 1 310 ? 38.699 -1.617 2.149 1.00 83.50 310 ASP A C 1
ATOM 2435 O O . ASP A 1 310 ? 38.556 -2.699 1.568 1.00 83.50 310 ASP A O 1
ATOM 2439 N N . PRO A 1 311 ?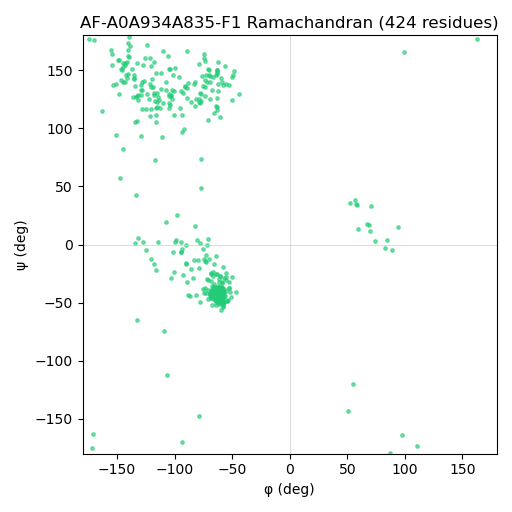 38.726 -1.531 3.496 1.00 80.25 311 PRO A N 1
ATOM 2440 C CA . PRO A 1 311 ? 38.759 -2.700 4.381 1.00 80.25 311 PRO A CA 1
ATOM 2441 C C . PRO A 1 311 ? 37.527 -3.601 4.215 1.00 80.25 311 PRO A C 1
ATOM 2443 O O . PRO A 1 311 ? 37.655 -4.823 4.186 1.00 80.25 311 PRO A O 1
ATOM 2446 N N . ASP A 1 312 ? 36.358 -2.998 3.991 1.00 84.12 312 ASP A N 1
ATOM 2447 C CA . ASP A 1 312 ? 35.079 -3.705 3.820 1.00 84.12 312 ASP A CA 1
ATOM 2448 C C . ASP A 1 312 ? 34.732 -3.962 2.346 1.00 84.12 312 ASP A C 1
ATOM 2450 O O . ASP A 1 312 ? 33.669 -4.475 1.995 1.00 84.12 312 ASP A O 1
ATOM 2454 N N . GLY A 1 313 ? 35.628 -3.573 1.442 1.00 81.69 313 GLY A N 1
ATOM 2455 C CA . GLY A 1 313 ? 35.453 -3.742 0.014 1.00 81.69 313 GLY A CA 1
ATOM 2456 C C . GLY A 1 313 ? 34.365 -2.876 -0.632 1.00 81.69 313 GLY A C 1
ATOM 2457 O O . GLY A 1 313 ? 33.938 -3.182 -1.752 1.00 81.69 313 GLY A O 1
ATOM 2458 N N . PHE A 1 314 ? 33.928 -1.822 0.056 1.00 84.44 314 PHE A N 1
ATOM 2459 C CA . PHE A 1 314 ? 32.922 -0.854 -0.369 1.00 84.44 314 PHE A CA 1
ATOM 2460 C C . PHE A 1 314 ? 33.236 -0.195 -1.722 1.00 84.44 314 PHE A C 1
ATOM 2462 O O . PHE A 1 314 ? 32.380 -0.145 -2.608 1.00 84.44 314 PHE A O 1
ATOM 2469 N N . TRP A 1 315 ? 34.462 0.294 -1.923 1.00 80.12 315 TRP A N 1
ATOM 2470 C CA . TRP A 1 315 ? 34.836 0.969 -3.170 1.00 80.12 315 TRP A CA 1
ATOM 2471 C C . TRP A 1 315 ? 34.885 -0.009 -4.337 1.00 80.12 315 TRP A C 1
ATOM 2473 O O . TRP A 1 315 ? 34.365 0.270 -5.422 1.00 80.12 315 TRP A O 1
ATOM 2483 N N . GLY A 1 316 ? 35.459 -1.189 -4.104 1.00 81.38 316 GLY A N 1
ATOM 2484 C CA . GLY A 1 316 ? 35.518 -2.218 -5.134 1.00 81.38 316 GLY A CA 1
ATOM 2485 C C . GLY A 1 316 ? 34.144 -2.763 -5.528 1.00 81.38 316 GLY A C 1
ATOM 2486 O O . GLY A 1 316 ? 33.916 -3.021 -6.711 1.00 81.38 316 GLY A O 1
ATOM 2487 N N . SER A 1 317 ? 33.209 -2.902 -4.582 1.00 83.06 317 SER A N 1
ATOM 2488 C CA . SER A 1 317 ? 31.843 -3.334 -4.897 1.00 83.06 317 SER A CA 1
ATOM 2489 C C . SER A 1 317 ? 31.096 -2.281 -5.719 1.00 83.06 317 SER A C 1
ATOM 2491 O O . SER A 1 317 ? 30.499 -2.642 -6.733 1.00 83.06 317 SER A O 1
ATOM 2493 N N . ARG A 1 318 ? 31.216 -0.986 -5.379 1.00 81.50 318 ARG A N 1
ATOM 2494 C CA . ARG A 1 318 ? 30.639 0.128 -6.158 1.00 81.50 318 ARG A CA 1
ATOM 2495 C C . ARG A 1 318 ? 31.146 0.196 -7.598 1.00 81.50 318 ARG A C 1
ATOM 2497 O O . ARG A 1 318 ? 30.362 0.391 -8.523 1.00 81.50 318 ARG A O 1
ATOM 2504 N N . LEU A 1 319 ? 32.451 0.037 -7.807 1.00 83.31 319 LEU A N 1
ATOM 2505 C CA . LEU A 1 319 ? 33.037 0.095 -9.151 1.00 83.31 319 LEU A CA 1
ATOM 2506 C C . LEU A 1 319 ? 32.574 -1.070 -10.030 1.00 83.31 319 LEU A C 1
ATOM 2508 O O . LEU A 1 319 ? 32.339 -0.902 -11.224 1.00 83.31 319 LEU A O 1
ATOM 2512 N N . VAL A 1 320 ? 32.420 -2.256 -9.438 1.00 84.56 320 VAL A N 1
ATOM 2513 C CA . VAL A 1 320 ? 31.931 -3.438 -10.153 1.00 84.56 320 VAL A CA 1
ATOM 2514 C C . VAL A 1 320 ? 30.423 -3.359 -10.405 1.00 84.56 320 VAL A C 1
ATOM 2516 O O . VAL A 1 320 ? 29.982 -3.759 -11.483 1.00 84.56 320 VAL A O 1
ATOM 2519 N N . SER A 1 321 ? 29.637 -2.843 -9.453 1.00 82.62 321 SER A N 1
ATOM 2520 C CA . SER A 1 321 ? 28.177 -2.748 -9.576 1.00 82.62 321 SER A CA 1
ATOM 2521 C C . SER A 1 321 ? 27.730 -1.742 -10.637 1.00 82.62 321 SER A C 1
ATOM 2523 O O . SER A 1 321 ? 26.674 -1.925 -11.235 1.00 82.62 321 SER A O 1
ATOM 2525 N N . ALA A 1 322 ? 28.559 -0.746 -10.969 1.00 81.12 322 ALA A N 1
ATOM 2526 C CA . ALA A 1 322 ? 28.285 0.195 -12.057 1.00 81.12 322 ALA A CA 1
ATOM 2527 C C . ALA A 1 322 ? 28.058 -0.490 -13.423 1.00 81.12 322 ALA A C 1
ATOM 2529 O O . ALA A 1 322 ? 27.313 0.030 -14.256 1.00 81.12 322 ALA A O 1
ATOM 2530 N N . LEU A 1 323 ? 28.666 -1.665 -13.644 1.00 82.50 323 LEU A N 1
ATOM 2531 C CA . LEU A 1 323 ? 28.469 -2.467 -14.858 1.00 82.50 323 LEU A CA 1
ATOM 2532 C C . LEU A 1 323 ? 27.160 -3.265 -14.839 1.00 82.50 323 LEU A C 1
ATOM 2534 O O . LEU A 1 323 ? 26.670 -3.658 -15.893 1.00 82.50 323 LEU A O 1
ATOM 2538 N N . GLU A 1 324 ? 26.575 -3.494 -13.661 1.00 83.75 324 GLU A N 1
ATOM 2539 C CA . GLU A 1 324 ? 25.344 -4.277 -13.506 1.00 83.75 324 GLU A CA 1
ATOM 2540 C C . GLU A 1 324 ? 24.096 -3.516 -13.960 1.00 83.75 324 GLU A C 1
ATOM 2542 O O . GLU A 1 324 ? 23.065 -4.141 -14.194 1.00 83.75 324 GLU A O 1
ATOM 2547 N N . TRP A 1 325 ? 24.200 -2.199 -14.187 1.00 84.62 325 TRP A N 1
ATOM 2548 C CA . TRP A 1 325 ? 23.124 -1.432 -14.815 1.00 84.62 325 TRP A CA 1
ATOM 2549 C C . TRP A 1 325 ? 22.717 -2.009 -16.170 1.00 84.62 325 TRP A C 1
ATOM 2551 O O . TRP A 1 325 ? 21.535 -2.029 -16.487 1.00 84.62 325 TRP A O 1
ATOM 2561 N N . HIS A 1 326 ? 23.679 -2.465 -16.977 1.00 85.31 326 HIS A N 1
ATOM 2562 C CA . HIS A 1 326 ? 23.350 -3.006 -18.292 1.00 85.31 326 HIS A CA 1
ATOM 2563 C C . HIS A 1 326 ? 22.407 -4.210 -18.170 1.00 85.31 326 HIS A C 1
ATOM 2565 O O . HIS A 1 326 ? 21.405 -4.276 -18.873 1.00 85.31 326 HIS A O 1
ATOM 2571 N N . SER A 1 327 ? 22.683 -5.099 -17.210 1.00 88.69 327 SER A N 1
ATOM 2572 C CA . SER A 1 327 ? 21.796 -6.218 -16.898 1.00 88.69 327 SER A CA 1
ATOM 2573 C C . SER A 1 327 ? 20.442 -5.743 -16.370 1.00 88.69 327 SER A C 1
ATOM 2575 O O . SER A 1 327 ? 19.422 -6.253 -16.808 1.00 88.69 327 SER A O 1
ATOM 2577 N N . LEU A 1 328 ? 20.410 -4.756 -15.469 1.00 90.25 328 LEU A N 1
ATOM 2578 C CA . LEU A 1 328 ? 19.158 -4.234 -14.909 1.00 90.25 328 LEU A CA 1
ATOM 2579 C C . LEU A 1 328 ? 18.265 -3.586 -15.977 1.00 90.25 328 LEU A C 1
ATOM 2581 O O . LEU A 1 328 ? 17.059 -3.808 -15.989 1.00 90.25 328 LEU A O 1
ATOM 2585 N N . GLN A 1 329 ? 18.846 -2.815 -16.898 1.00 91.88 329 GLN A N 1
ATOM 2586 C CA . GLN A 1 329 ? 18.105 -2.230 -18.012 1.00 91.88 329 GLN A CA 1
ATOM 2587 C C . GLN A 1 329 ? 17.475 -3.320 -18.885 1.00 91.88 329 GLN A C 1
ATOM 2589 O O . GLN A 1 329 ? 16.287 -3.240 -19.182 1.00 91.88 329 GLN A O 1
ATOM 2594 N N . GLN A 1 330 ? 18.244 -4.357 -19.230 1.00 92.12 330 GLN A N 1
ATOM 2595 C CA . GLN A 1 330 ? 17.731 -5.508 -19.974 1.00 92.12 330 GLN A CA 1
ATOM 2596 C C . GLN A 1 330 ? 16.615 -6.228 -19.213 1.00 92.12 330 GLN A C 1
ATOM 2598 O O . GLN A 1 330 ? 15.603 -6.551 -19.818 1.00 92.12 330 GLN A O 1
ATOM 2603 N N . GLN A 1 331 ? 16.744 -6.408 -17.893 1.00 94.69 331 GLN A N 1
ATOM 2604 C CA . GLN A 1 331 ? 15.676 -6.997 -17.077 1.00 94.69 331 GLN A CA 1
ATOM 2605 C C . GLN A 1 331 ? 14.393 -6.167 -17.122 1.00 94.69 331 GLN A C 1
ATOM 2607 O O . GLN A 1 331 ? 13.308 -6.728 -17.216 1.00 94.69 331 GLN A O 1
ATOM 2612 N N . VAL A 1 332 ? 14.492 -4.837 -17.056 1.00 95.81 332 VAL A N 1
ATOM 2613 C CA . VAL A 1 332 ? 13.321 -3.949 -17.127 1.00 95.81 332 VAL A CA 1
ATOM 2614 C C . VAL A 1 332 ? 12.664 -4.004 -18.509 1.00 95.81 332 VAL A C 1
ATOM 2616 O O . VAL A 1 332 ? 11.439 -4.085 -18.598 1.00 95.81 332 VAL A O 1
ATOM 2619 N N . GLU A 1 333 ? 13.460 -3.983 -19.579 1.00 95.19 333 GLU A N 1
ATOM 2620 C CA . GLU A 1 333 ? 12.973 -4.102 -20.960 1.00 95.19 333 GLU A CA 1
ATOM 2621 C C . GLU A 1 333 ? 12.312 -5.467 -21.205 1.00 95.19 333 GLU A C 1
ATOM 2623 O O . GLU A 1 333 ? 11.201 -5.534 -21.734 1.00 95.19 333 GLU A O 1
ATOM 2628 N N . GLU A 1 334 ? 12.946 -6.551 -20.754 1.00 95.50 334 GLU A N 1
ATOM 2629 C CA . GLU A 1 334 ? 12.419 -7.911 -20.847 1.00 95.50 334 GLU A CA 1
ATOM 2630 C C . GLU A 1 334 ? 11.127 -8.056 -20.041 1.00 95.50 334 GLU A C 1
ATOM 2632 O O . GLU A 1 334 ? 10.121 -8.516 -20.582 1.00 95.50 334 GLU A O 1
ATOM 2637 N N . PHE A 1 335 ? 11.100 -7.562 -18.801 1.00 96.56 335 PHE A N 1
ATOM 2638 C CA . PHE A 1 335 ? 9.909 -7.587 -17.956 1.00 96.56 335 PHE A CA 1
ATOM 2639 C C . PHE A 1 335 ? 8.733 -6.863 -18.616 1.00 96.56 335 PHE A C 1
ATOM 2641 O O . PHE A 1 335 ? 7.629 -7.398 -18.658 1.00 96.56 335 PHE A O 1
ATOM 2648 N N . ALA A 1 336 ? 8.951 -5.671 -19.181 1.00 95.12 336 ALA A N 1
ATOM 2649 C CA . ALA A 1 336 ? 7.909 -4.960 -19.920 1.00 95.12 336 ALA A CA 1
ATOM 2650 C C . ALA A 1 336 ? 7.435 -5.756 -21.152 1.00 95.12 336 ALA A C 1
ATOM 2652 O O . ALA A 1 336 ? 6.231 -5.846 -21.413 1.00 95.12 336 ALA A O 1
ATOM 2653 N N . SER A 1 337 ? 8.364 -6.387 -21.877 1.00 93.75 337 SER A N 1
ATOM 2654 C CA . SER A 1 337 ? 8.056 -7.170 -23.077 1.00 93.75 337 SER A CA 1
ATOM 2655 C C . SER A 1 337 ? 7.222 -8.426 -22.793 1.00 93.75 337 SER A C 1
ATOM 2657 O O . SER A 1 337 ? 6.325 -8.732 -23.580 1.00 93.75 337 SER A O 1
ATOM 2659 N N . MET A 1 338 ? 7.420 -9.088 -21.641 1.00 94.50 338 MET A N 1
ATOM 2660 C CA . MET A 1 338 ? 6.596 -10.226 -21.191 1.00 94.50 338 MET A CA 1
ATOM 2661 C C . MET A 1 338 ? 5.102 -9.875 -21.142 1.00 94.50 338 MET A C 1
ATOM 2663 O O . MET A 1 338 ? 4.245 -10.740 -21.323 1.00 94.50 338 MET A O 1
ATOM 2667 N N . TRP A 1 339 ? 4.792 -8.594 -20.932 1.00 93.38 339 TRP A N 1
ATOM 2668 C CA . TRP A 1 339 ? 3.436 -8.062 -20.823 1.00 93.38 339 TRP A CA 1
ATOM 2669 C C . TRP A 1 339 ? 3.010 -7.237 -22.044 1.00 93.38 339 TRP A C 1
ATOM 2671 O O . TRP A 1 339 ? 2.051 -6.470 -21.966 1.00 93.38 339 TRP A O 1
ATOM 2681 N N . ASN A 1 340 ? 3.695 -7.409 -23.181 1.00 91.38 340 ASN A N 1
ATOM 2682 C CA . ASN A 1 340 ? 3.443 -6.709 -24.446 1.00 91.38 340 ASN A CA 1
ATOM 2683 C C . ASN A 1 340 ? 3.511 -5.176 -24.336 1.00 91.38 340 ASN A C 1
ATOM 2685 O O . ASN A 1 340 ? 2.764 -4.463 -25.012 1.00 91.38 340 ASN A O 1
ATOM 2689 N N . ILE A 1 341 ? 4.398 -4.660 -23.482 1.00 90.44 341 ILE A N 1
ATOM 2690 C CA . ILE A 1 341 ? 4.587 -3.223 -23.292 1.00 90.44 341 ILE A CA 1
ATOM 2691 C C . ILE A 1 341 ? 5.876 -2.765 -23.961 1.00 90.44 341 ILE A C 1
ATOM 2693 O O . ILE A 1 341 ? 6.978 -3.152 -23.583 1.00 90.44 341 ILE A O 1
ATOM 2697 N N . ASP A 1 342 ? 5.714 -1.890 -24.951 1.00 90.62 342 ASP A N 1
ATOM 2698 C CA . ASP A 1 342 ? 6.810 -1.203 -25.624 1.00 90.62 342 ASP A CA 1
ATOM 2699 C C . ASP A 1 342 ? 7.075 0.135 -24.919 1.00 90.62 342 ASP A C 1
ATOM 2701 O O . ASP A 1 342 ? 6.370 1.132 -25.113 1.00 90.62 342 ASP A O 1
ATOM 2705 N N . LEU A 1 343 ? 8.099 0.138 -24.064 1.00 91.56 343 LEU A N 1
ATOM 2706 C CA . LEU A 1 343 ? 8.507 1.303 -23.279 1.00 91.56 343 LEU A CA 1
ATOM 2707 C C . LEU A 1 343 ? 8.865 2.504 -24.161 1.00 91.56 343 LEU A C 1
ATOM 2709 O O . LEU A 1 343 ? 8.528 3.637 -23.816 1.00 91.56 343 LEU A O 1
ATOM 2713 N N . GLN A 1 344 ? 9.495 2.270 -25.314 1.00 89.88 344 GLN A N 1
ATOM 2714 C CA . GLN A 1 344 ? 9.886 3.340 -26.226 1.00 89.88 344 GLN A CA 1
ATOM 2715 C C . GLN A 1 344 ? 8.652 3.994 -26.852 1.00 89.88 344 GLN A C 1
ATOM 2717 O O . GLN A 1 344 ? 8.557 5.223 -26.882 1.00 89.88 344 GLN A O 1
ATOM 2722 N N . ARG A 1 345 ? 7.675 3.195 -27.297 1.00 87.69 345 ARG A N 1
ATOM 2723 C CA . ARG A 1 345 ? 6.398 3.706 -27.825 1.00 87.69 345 ARG A CA 1
ATOM 2724 C C . ARG A 1 345 ? 5.592 4.480 -26.794 1.00 87.69 345 ARG A C 1
ATOM 2726 O O . ARG A 1 345 ? 4.946 5.458 -27.154 1.00 87.69 345 ARG A O 1
ATOM 2733 N N . LEU A 1 346 ? 5.638 4.069 -25.529 1.00 87.69 346 LEU A N 1
ATOM 2734 C CA . LEU A 1 346 ? 4.993 4.791 -24.431 1.00 87.69 346 LEU A CA 1
ATOM 2735 C C . LEU A 1 346 ? 5.815 5.992 -23.931 1.00 87.69 346 LEU A C 1
ATOM 2737 O O . LEU A 1 346 ? 5.410 6.658 -22.979 1.00 87.69 346 LEU A O 1
ATOM 2741 N N . GLY A 1 347 ? 6.950 6.297 -24.569 1.00 88.38 347 GLY A N 1
ATOM 2742 C CA . GLY A 1 347 ? 7.772 7.464 -24.259 1.00 88.38 347 GLY A CA 1
ATOM 2743 C C . GLY A 1 347 ? 8.503 7.360 -22.920 1.00 88.38 347 GLY A C 1
ATOM 2744 O O . GLY A 1 347 ? 8.666 8.373 -22.236 1.00 88.38 347 GLY A O 1
ATOM 2745 N N . VAL A 1 348 ? 8.899 6.152 -22.516 1.00 90.69 348 VAL A N 1
ATOM 2746 C CA . VAL A 1 348 ? 9.708 5.895 -21.319 1.00 90.69 348 VAL A CA 1
ATOM 2747 C C . VAL A 1 348 ? 11.185 5.841 -21.702 1.00 90.69 348 VAL A C 1
ATOM 2749 O O . VAL A 1 348 ? 11.639 4.900 -22.347 1.00 90.69 348 VAL A O 1
ATOM 2752 N N . ASP A 1 349 ? 11.954 6.838 -21.266 1.00 90.38 349 ASP A N 1
ATOM 2753 C CA . ASP A 1 349 ? 13.413 6.849 -21.407 1.00 90.38 349 ASP A CA 1
ATOM 2754 C C . ASP A 1 349 ? 14.070 6.270 -20.141 1.00 90.38 349 ASP A C 1
ATOM 2756 O O . ASP A 1 349 ? 14.274 6.967 -19.140 1.00 90.38 349 ASP A O 1
ATOM 2760 N N . LEU A 1 350 ? 14.410 4.977 -20.187 1.00 90.19 350 LEU A N 1
ATOM 2761 C CA . LEU A 1 350 ? 15.101 4.280 -19.094 1.00 90.19 350 LEU A CA 1
ATOM 2762 C C . LEU A 1 350 ? 16.486 4.870 -18.797 1.00 90.19 350 LEU A C 1
ATOM 2764 O O . LEU A 1 350 ? 16.931 4.854 -17.648 1.00 90.19 350 LEU A O 1
ATOM 2768 N N . THR A 1 351 ? 17.164 5.431 -19.801 1.00 88.44 351 THR A N 1
ATOM 2769 C CA . THR A 1 351 ? 18.481 6.053 -19.610 1.00 88.44 351 THR A CA 1
ATOM 2770 C C . THR A 1 351 ? 18.346 7.333 -18.794 1.00 88.44 351 THR A C 1
ATOM 2772 O O . THR A 1 351 ? 19.142 7.581 -17.882 1.00 88.44 351 THR A O 1
ATOM 2775 N N . LEU A 1 352 ? 17.329 8.144 -19.083 1.00 87.12 352 LEU A N 1
ATOM 2776 C CA . LEU A 1 352 ? 17.043 9.351 -18.317 1.00 87.12 352 LEU A CA 1
ATOM 2777 C C . LEU A 1 352 ? 16.527 9.025 -16.909 1.00 87.12 352 LEU A C 1
ATOM 2779 O O . LEU A 1 352 ? 16.998 9.643 -15.952 1.00 87.12 352 LEU A O 1
ATOM 2783 N N . LEU A 1 353 ? 15.639 8.032 -16.756 1.00 88.19 353 LEU A N 1
ATOM 2784 C CA . LEU A 1 353 ? 15.178 7.565 -15.438 1.00 88.19 353 LEU A CA 1
ATOM 2785 C C . LEU A 1 353 ? 16.344 7.125 -14.560 1.00 88.19 353 LEU A C 1
ATOM 2787 O O . LEU A 1 353 ? 16.432 7.550 -13.410 1.00 88.19 353 LEU A O 1
ATOM 2791 N N . ARG A 1 354 ? 17.280 6.353 -15.119 1.00 87.75 354 ARG A N 1
ATOM 2792 C CA . ARG A 1 354 ? 18.506 5.955 -14.426 1.00 87.75 354 ARG A CA 1
ATOM 2793 C C . ARG A 1 354 ? 19.314 7.158 -13.966 1.00 87.75 354 ARG A C 1
ATOM 2795 O O . ARG A 1 354 ? 19.685 7.231 -12.802 1.00 87.75 354 ARG A O 1
ATOM 2802 N N . ARG A 1 355 ? 19.598 8.106 -14.866 1.00 86.06 355 ARG A N 1
ATOM 2803 C CA . ARG A 1 355 ? 20.389 9.301 -14.523 1.00 86.06 355 ARG A CA 1
ATOM 2804 C C . ARG A 1 355 ? 19.751 10.082 -13.381 1.00 86.06 355 ARG A C 1
ATOM 2806 O O . ARG A 1 355 ? 20.463 10.545 -12.494 1.00 86.06 355 ARG A O 1
ATOM 2813 N N . VAL A 1 356 ? 18.424 10.212 -13.394 1.00 85.00 356 VAL A N 1
ATOM 2814 C CA . VAL A 1 356 ? 17.687 10.834 -12.292 1.00 85.00 356 VAL A CA 1
ATOM 2815 C C . VAL A 1 356 ? 17.831 10.012 -11.018 1.00 85.00 356 VAL A C 1
ATOM 2817 O O . VAL A 1 356 ? 18.248 10.560 -10.004 1.00 85.00 356 VAL A O 1
ATOM 2820 N N . ARG A 1 357 ? 17.545 8.710 -11.069 1.00 85.94 357 ARG A N 1
ATOM 2821 C CA . ARG A 1 357 ? 17.650 7.792 -9.931 1.00 85.94 357 ARG A CA 1
ATOM 2822 C C . ARG A 1 357 ? 19.037 7.829 -9.289 1.00 85.94 357 ARG A C 1
ATOM 2824 O O . ARG A 1 357 ? 19.126 8.007 -8.080 1.00 85.94 357 ARG A O 1
ATOM 2831 N N . ASP A 1 358 ? 20.102 7.732 -10.081 1.00 84.88 358 ASP A N 1
ATOM 2832 C CA . ASP A 1 358 ? 21.490 7.751 -9.602 1.00 84.88 358 ASP A CA 1
ATOM 2833 C C . ASP A 1 358 ? 21.858 9.117 -9.000 1.00 84.88 358 ASP A C 1
ATOM 2835 O O . ASP A 1 358 ? 22.461 9.182 -7.929 1.00 84.88 358 ASP A O 1
ATOM 2839 N N . SER A 1 359 ? 21.445 10.220 -9.637 1.00 86.62 359 SER A N 1
ATOM 2840 C CA . SER A 1 359 ? 21.662 11.572 -9.107 1.00 86.62 359 SER A CA 1
ATOM 2841 C C . SER A 1 359 ? 20.952 11.772 -7.769 1.00 86.62 359 SER A C 1
ATOM 2843 O O . SER A 1 359 ? 21.576 12.199 -6.799 1.00 86.62 359 SER A O 1
ATOM 2845 N N . VAL A 1 360 ? 19.667 11.425 -7.686 1.00 86.38 360 VAL A N 1
ATOM 2846 C CA . VAL A 1 360 ? 18.849 11.614 -6.482 1.00 86.38 360 VAL A CA 1
ATOM 2847 C C . VAL A 1 360 ? 19.334 10.713 -5.350 1.00 86.38 360 VAL A C 1
ATOM 2849 O O . VAL A 1 360 ? 19.521 11.193 -4.236 1.00 86.38 360 VAL A O 1
ATOM 2852 N N . ALA A 1 361 ? 19.633 9.443 -5.629 1.00 83.06 361 ALA A N 1
ATOM 2853 C CA . ALA A 1 361 ? 20.135 8.505 -4.626 1.00 83.06 361 ALA A CA 1
ATOM 2854 C C . ALA A 1 361 ? 21.511 8.897 -4.053 1.00 83.06 361 ALA A C 1
ATOM 2856 O O . ALA A 1 361 ? 21.846 8.494 -2.940 1.00 83.06 361 ALA A O 1
ATOM 2857 N N . HIS A 1 362 ? 22.331 9.650 -4.793 1.00 82.00 362 HIS A N 1
ATOM 2858 C CA . HIS A 1 362 ? 23.679 10.033 -4.353 1.00 82.00 362 HIS A CA 1
ATOM 2859 C C . HIS A 1 362 ? 23.803 11.472 -3.859 1.00 82.00 362 HIS A C 1
ATOM 2861 O O . HIS A 1 362 ? 24.657 11.747 -3.019 1.00 82.00 362 HIS A O 1
ATOM 2867 N N . THR A 1 363 ? 22.981 12.384 -4.369 1.00 84.69 363 THR A N 1
ATOM 2868 C CA . THR A 1 363 ? 23.088 13.824 -4.077 1.00 84.69 363 THR A CA 1
ATOM 2869 C C . THR A 1 363 ? 21.837 14.406 -3.432 1.00 84.69 363 THR A C 1
ATOM 2871 O O . THR A 1 363 ? 21.873 15.537 -2.952 1.00 84.69 363 THR A O 1
ATOM 2874 N N . GLY A 1 364 ? 20.724 13.666 -3.438 1.00 82.06 364 GLY A N 1
ATOM 2875 C CA . GLY A 1 364 ? 19.411 14.184 -3.061 1.00 82.06 364 GLY A CA 1
ATOM 2876 C C . GLY A 1 364 ? 18.865 15.230 -4.037 1.00 82.06 364 GLY A C 1
ATOM 2877 O O . GLY A 1 364 ? 18.013 16.019 -3.647 1.00 82.06 364 GLY A O 1
ATOM 2878 N N . ARG A 1 365 ? 19.395 15.310 -5.269 1.00 84.56 365 ARG A N 1
ATOM 2879 C CA . ARG A 1 365 ? 19.016 16.325 -6.264 1.00 84.56 365 ARG A CA 1
ATOM 2880 C C . ARG A 1 365 ? 18.852 15.729 -7.658 1.00 84.56 365 ARG A C 1
ATOM 2882 O O . ARG A 1 365 ? 19.526 14.766 -8.031 1.00 84.56 365 ARG A O 1
ATOM 2889 N N . LEU A 1 366 ? 17.980 16.350 -8.455 1.00 84.69 366 LEU A N 1
ATOM 2890 C CA . LEU A 1 366 ? 17.886 16.081 -9.891 1.00 84.69 366 LEU A CA 1
ATOM 2891 C C . LEU A 1 366 ? 19.198 16.461 -10.597 1.00 84.69 366 LEU A C 1
ATOM 2893 O O . LEU A 1 366 ? 19.836 17.435 -10.197 1.00 84.69 366 LEU A O 1
ATOM 2897 N N . PRO A 1 367 ? 19.576 15.753 -11.676 1.00 81.50 367 PRO A N 1
ATOM 2898 C CA . PRO A 1 367 ? 20.789 16.070 -12.414 1.00 81.50 367 PRO A CA 1
ATOM 2899 C C . PRO A 1 367 ? 20.694 17.476 -13.020 1.00 81.50 367 PRO A C 1
ATOM 2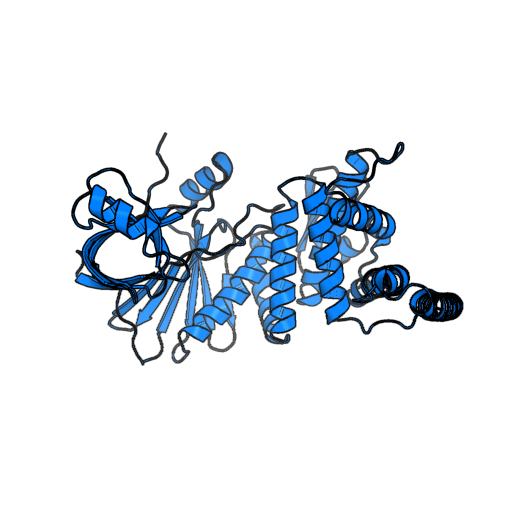901 O O . PRO A 1 367 ? 19.696 17.833 -13.656 1.00 81.50 367 PRO A O 1
ATOM 2904 N N . GLU A 1 368 ? 21.741 18.277 -12.839 1.00 72.69 368 GLU A N 1
ATOM 2905 C CA . GLU A 1 368 ? 21.897 19.567 -13.509 1.00 72.69 368 GLU A CA 1
ATOM 2906 C C . GLU A 1 368 ? 22.197 19.293 -14.988 1.00 72.69 368 GLU A C 1
ATOM 2908 O O . GLU A 1 368 ? 23.264 18.794 -15.339 1.00 72.69 368 GLU A O 1
ATOM 2913 N N . ALA A 1 369 ? 21.225 19.534 -15.868 1.00 63.59 369 ALA A N 1
ATOM 2914 C CA . ALA A 1 369 ? 21.399 19.350 -17.304 1.00 63.59 369 ALA A CA 1
ATOM 2915 C C . ALA A 1 369 ? 20.881 20.593 -18.039 1.00 63.59 369 ALA A C 1
ATOM 2917 O O . ALA A 1 369 ? 19.732 20.972 -17.811 1.00 63.59 369 ALA A O 1
ATOM 2918 N N . PRO A 1 370 ? 21.672 21.197 -18.944 1.00 50.03 370 PRO A N 1
ATOM 2919 C CA . PRO A 1 370 ? 21.284 22.412 -19.663 1.00 50.03 370 PRO A CA 1
ATOM 2920 C C . PRO A 1 370 ? 20.189 22.213 -20.732 1.00 50.03 370 PRO A C 1
ATOM 2922 O O . PRO A 1 370 ? 19.806 23.183 -21.375 1.00 50.03 370 PRO A O 1
ATOM 2925 N N . SER A 1 371 ? 19.682 20.991 -20.951 1.00 51.50 371 SER A N 1
ATOM 2926 C CA . SER A 1 371 ? 18.803 20.664 -22.091 1.00 51.50 371 SER A CA 1
ATOM 2927 C C . SER A 1 371 ? 17.558 19.824 -21.776 1.00 51.50 371 SER A C 1
ATOM 2929 O O . SER A 1 371 ? 16.810 19.502 -22.695 1.00 51.50 371 SER A O 1
ATOM 2931 N N . VAL A 1 372 ? 17.309 19.456 -20.515 1.00 56.47 372 VAL A N 1
ATOM 2932 C CA . VAL A 1 372 ? 16.096 18.707 -20.138 1.00 56.47 372 VAL A CA 1
ATOM 2933 C C . VAL A 1 372 ? 15.214 19.629 -19.313 1.00 56.47 372 VAL A C 1
ATOM 2935 O O . VAL A 1 372 ? 15.395 19.728 -18.097 1.00 56.47 372 VAL A O 1
ATOM 2938 N N . ASP A 1 373 ? 14.298 20.316 -19.993 1.00 67.06 373 ASP A N 1
ATOM 2939 C CA . ASP A 1 373 ? 13.314 21.188 -19.354 1.00 67.06 373 ASP A CA 1
ATOM 2940 C C . ASP A 1 373 ? 12.482 20.415 -18.311 1.00 67.06 373 ASP A C 1
ATOM 2942 O O . ASP A 1 373 ? 12.322 19.190 -18.388 1.00 67.06 373 ASP A O 1
ATOM 2946 N N . ALA A 1 374 ? 11.957 21.121 -17.312 1.00 64.69 374 ALA A N 1
ATOM 2947 C CA . ALA A 1 374 ? 11.116 20.555 -16.263 1.00 64.69 374 ALA A CA 1
ATOM 2948 C C . ALA A 1 374 ? 9.937 19.759 -16.850 1.00 64.69 374 ALA A C 1
ATOM 2950 O O . ALA A 1 374 ? 9.615 18.677 -16.352 1.00 64.69 374 ALA A O 1
ATOM 2951 N N . GLU A 1 375 ? 9.357 20.239 -17.952 1.00 70.00 375 GLU A N 1
ATOM 2952 C CA . GLU A 1 375 ? 8.286 19.571 -18.694 1.00 70.00 375 GLU A CA 1
ATOM 2953 C C . GLU A 1 375 ? 8.683 18.166 -19.180 1.00 70.00 375 GLU A C 1
ATOM 2955 O O . GLU A 1 375 ? 7.926 17.207 -19.015 1.00 70.00 375 GLU A O 1
ATOM 2960 N N . SER A 1 376 ? 9.915 17.994 -19.666 1.00 78.44 376 SER A N 1
ATOM 2961 C CA . SER A 1 376 ? 10.432 16.689 -20.094 1.00 78.44 376 SER A CA 1
ATOM 2962 C C . SER A 1 376 ? 10.505 15.689 -18.932 1.00 78.44 376 SER A C 1
ATOM 2964 O O . SER A 1 376 ? 10.162 14.518 -19.094 1.00 78.44 376 SER A O 1
ATOM 2966 N N . ARG A 1 377 ? 10.864 16.146 -17.725 1.00 82.25 377 ARG A N 1
ATOM 2967 C CA . ARG A 1 377 ? 10.953 15.290 -16.524 1.00 82.25 377 ARG A CA 1
ATOM 2968 C C . ARG A 1 377 ? 9.580 14.911 -15.975 1.00 82.25 377 ARG A C 1
ATOM 2970 O O . ARG A 1 377 ? 9.389 13.779 -15.532 1.00 82.25 377 ARG A O 1
ATOM 2977 N N . PHE A 1 378 ? 8.616 15.828 -16.026 1.00 84.94 378 PHE A N 1
ATOM 2978 C CA . PHE A 1 378 ? 7.226 15.520 -15.686 1.00 84.94 378 PHE A CA 1
ATOM 2979 C C . PHE A 1 378 ? 6.608 14.529 -16.675 1.00 84.94 378 PHE A C 1
ATOM 2981 O O . PHE A 1 378 ? 5.950 13.575 -16.250 1.00 84.94 378 PHE A O 1
ATOM 2988 N N . ASN A 1 379 ? 6.865 14.705 -17.973 1.00 86.44 379 ASN A N 1
ATOM 2989 C CA . ASN A 1 379 ? 6.435 13.762 -19.002 1.00 86.44 379 ASN A CA 1
ATOM 2990 C C . ASN A 1 379 ? 7.071 12.383 -18.795 1.00 86.44 379 ASN A C 1
ATOM 2992 O O . ASN A 1 379 ? 6.357 11.381 -18.831 1.00 86.44 379 ASN A O 1
ATOM 2996 N N . LEU A 1 380 ? 8.365 12.328 -18.463 1.00 88.69 380 LEU A N 1
ATOM 2997 C CA . LEU A 1 380 ? 9.042 11.078 -18.126 1.00 88.69 380 LEU A CA 1
ATOM 2998 C C . LEU A 1 380 ? 8.363 10.356 -16.957 1.00 88.69 380 LEU A C 1
ATOM 3000 O O . LEU A 1 380 ? 8.044 9.174 -17.074 1.00 88.69 380 LEU A O 1
ATOM 3004 N N . LEU A 1 381 ? 8.094 11.062 -15.852 1.00 90.75 381 LEU A N 1
ATOM 3005 C CA . LEU A 1 381 ? 7.400 10.486 -14.699 1.00 90.75 381 LEU A CA 1
ATOM 3006 C C . LEU A 1 381 ? 6.025 9.937 -15.096 1.00 90.75 381 LEU A C 1
ATOM 3008 O O . LEU A 1 381 ? 5.674 8.812 -14.740 1.00 90.75 381 LEU A O 1
ATOM 3012 N N . ARG A 1 382 ? 5.242 10.737 -15.829 1.00 89.75 382 ARG A N 1
ATOM 3013 C CA . ARG A 1 382 ? 3.888 10.376 -16.260 1.00 89.75 382 ARG A CA 1
ATOM 3014 C C . ARG A 1 382 ? 3.901 9.107 -17.108 1.00 89.75 382 ARG A C 1
ATOM 3016 O O . ARG A 1 382 ? 3.113 8.203 -16.835 1.00 89.75 382 ARG A O 1
ATOM 3023 N N . ASN A 1 383 ? 4.800 9.040 -18.084 1.00 91.00 383 ASN A N 1
ATOM 3024 C CA . ASN A 1 383 ? 4.923 7.926 -19.019 1.00 91.00 383 ASN A CA 1
ATOM 3025 C C . ASN A 1 383 ? 5.419 6.656 -18.319 1.00 91.00 383 ASN A C 1
ATOM 3027 O O . ASN A 1 383 ? 4.822 5.592 -18.480 1.00 91.00 383 ASN A O 1
ATOM 3031 N N . ALA A 1 384 ? 6.454 6.769 -17.480 1.00 93.56 384 ALA A N 1
ATOM 3032 C CA . ALA A 1 384 ? 7.016 5.644 -16.731 1.00 93.56 384 ALA A CA 1
ATOM 3033 C C . ALA A 1 384 ? 5.992 5.031 -15.768 1.00 93.56 384 ALA A C 1
ATOM 3035 O O . ALA A 1 384 ? 5.830 3.814 -15.708 1.00 93.56 384 ALA A O 1
ATOM 3036 N N . ARG A 1 385 ? 5.246 5.887 -15.063 1.00 93.56 385 ARG A N 1
ATOM 3037 C CA . ARG A 1 385 ? 4.151 5.495 -14.172 1.00 93.56 385 ARG A CA 1
ATOM 3038 C C . ARG A 1 385 ? 2.989 4.858 -14.923 1.00 93.56 385 ARG A C 1
ATOM 3040 O O . ARG A 1 385 ? 2.437 3.864 -14.464 1.00 93.56 385 ARG A O 1
ATOM 3047 N N . HIS A 1 386 ? 2.578 5.454 -16.041 1.00 92.88 386 HIS A N 1
ATOM 3048 C CA . HIS A 1 386 ? 1.481 4.926 -16.844 1.00 92.88 386 HIS A CA 1
ATOM 3049 C C . HIS A 1 386 ? 1.826 3.541 -17.394 1.00 92.88 386 HIS A C 1
ATOM 3051 O O . HIS A 1 386 ? 1.051 2.609 -17.207 1.00 92.88 386 HIS A O 1
ATOM 3057 N N . SER A 1 387 ? 3.019 3.391 -17.966 1.00 94.25 387 SER A N 1
ATOM 3058 C CA . SER A 1 387 ? 3.521 2.111 -18.474 1.00 94.25 387 SER A CA 1
ATOM 3059 C C . SER A 1 387 ? 3.573 1.053 -17.374 1.00 94.25 387 SER A C 1
ATOM 3061 O O . SER A 1 387 ? 3.116 -0.066 -17.577 1.00 94.25 387 SER A O 1
ATOM 3063 N N . LEU A 1 388 ? 4.033 1.425 -16.175 1.00 96.00 388 LEU A N 1
ATOM 3064 C CA . LEU A 1 388 ? 4.066 0.524 -15.026 1.00 96.00 388 LEU A CA 1
ATOM 3065 C C . LEU A 1 388 ? 2.661 0.075 -14.591 1.00 96.00 388 LEU A C 1
ATOM 3067 O O . LEU A 1 388 ? 2.447 -1.100 -14.307 1.00 96.00 388 LEU A O 1
ATOM 3071 N N . ARG A 1 389 ? 1.678 0.987 -14.583 1.00 95.25 389 ARG A N 1
ATOM 3072 C CA . ARG A 1 389 ? 0.271 0.627 -14.335 1.00 95.25 389 ARG A CA 1
ATOM 3073 C C . ARG A 1 389 ? -0.229 -0.372 -15.371 1.00 95.25 389 ARG A C 1
ATOM 3075 O O . ARG A 1 389 ? -0.842 -1.360 -14.990 1.00 95.25 389 ARG A O 1
ATOM 3082 N N . LEU A 1 390 ? 0.042 -0.138 -16.656 1.00 95.69 390 LEU A N 1
ATOM 3083 C CA . LEU A 1 390 ? -0.358 -1.068 -17.713 1.00 95.69 390 LEU A CA 1
ATOM 3084 C C . LEU A 1 390 ? 0.288 -2.447 -17.521 1.00 95.69 390 LEU A C 1
ATOM 3086 O O . LEU A 1 390 ? -0.416 -3.441 -17.680 1.00 95.69 390 LEU A O 1
ATOM 3090 N N . VAL A 1 391 ? 1.563 -2.517 -17.110 1.00 96.38 391 VAL A N 1
ATOM 3091 C CA . VAL A 1 391 ? 2.233 -3.789 -16.777 1.00 96.38 391 VAL A CA 1
ATOM 3092 C C . VAL A 1 391 ? 1.478 -4.513 -15.670 1.00 96.38 391 VAL A C 1
ATOM 3094 O O . VAL A 1 391 ? 1.107 -5.666 -15.852 1.00 96.38 391 VAL A O 1
ATOM 3097 N N . LEU A 1 392 ? 1.211 -3.845 -14.544 1.00 97.69 392 LEU A N 1
ATOM 3098 C CA . LEU A 1 392 ? 0.532 -4.476 -13.410 1.00 97.69 392 LEU A CA 1
ATOM 3099 C C . LEU A 1 392 ? -0.876 -4.954 -13.781 1.00 97.69 392 LEU A C 1
ATOM 3101 O O . LEU A 1 392 ? -1.275 -6.050 -13.401 1.00 97.69 392 LEU A O 1
ATOM 3105 N N . LEU A 1 393 ? -1.616 -4.170 -14.567 1.00 97.38 393 LEU A N 1
ATOM 3106 C CA . LEU A 1 393 ? -2.933 -4.572 -15.058 1.00 97.38 393 LEU A CA 1
ATOM 3107 C C . LEU A 1 393 ? -2.852 -5.780 -16.005 1.00 97.38 393 LEU A C 1
ATOM 3109 O O . LEU A 1 393 ? -3.681 -6.681 -15.909 1.00 97.38 393 LEU A O 1
ATOM 3113 N N . GLN A 1 394 ? -1.858 -5.819 -16.898 1.00 95.94 394 GLN A N 1
ATOM 3114 C CA . GLN A 1 394 ? -1.624 -6.949 -17.800 1.00 95.94 394 GLN A CA 1
ATOM 3115 C C . GLN A 1 394 ? -1.240 -8.222 -17.044 1.00 95.94 394 GLN A C 1
ATOM 3117 O O . GLN A 1 394 ? -1.778 -9.285 -17.364 1.00 95.94 394 GLN A O 1
ATOM 3122 N N . LEU A 1 395 ? -0.350 -8.084 -16.057 1.00 96.38 395 LEU A N 1
ATOM 3123 C CA . LEU A 1 395 ? 0.129 -9.137 -15.161 1.00 96.38 395 LEU A CA 1
ATOM 3124 C C . LEU A 1 395 ? -1.020 -9.762 -14.372 1.00 96.38 395 LEU A C 1
ATOM 3126 O O . LEU A 1 395 ? -1.103 -10.979 -14.259 1.00 96.38 395 LEU A O 1
ATOM 3130 N N . LEU A 1 396 ? -1.951 -8.934 -13.898 1.00 97.50 396 LEU A N 1
ATOM 3131 C CA . LEU A 1 396 ? -3.163 -9.357 -13.194 1.00 97.50 396 LEU A CA 1
ATOM 3132 C C . LEU A 1 396 ? -4.298 -9.791 -14.144 1.00 97.50 396 LEU A C 1
ATOM 3134 O O . LEU A 1 396 ? -5.458 -9.842 -13.748 1.00 97.50 396 LEU A O 1
ATOM 3138 N N . GLY A 1 397 ? -3.996 -10.052 -15.419 1.00 96.00 397 GLY A N 1
ATOM 3139 C CA . GLY A 1 397 ? -4.948 -10.609 -16.384 1.00 96.00 397 GLY A CA 1
ATOM 3140 C C . GLY A 1 397 ? -6.017 -9.639 -16.899 1.00 96.00 397 GLY A C 1
ATOM 3141 O O . GLY A 1 397 ? -6.856 -10.033 -17.709 1.00 96.00 397 GLY A O 1
ATOM 3142 N N . TYR A 1 398 ? -6.000 -8.364 -16.506 1.00 97.00 398 TYR A N 1
ATOM 3143 C CA . TYR A 1 398 ? -7.027 -7.412 -16.922 1.00 97.00 398 TYR A CA 1
ATOM 3144 C C . TYR A 1 398 ? -6.870 -7.005 -18.395 1.00 97.00 398 TYR A C 1
ATOM 3146 O O . TYR A 1 398 ? -5.774 -6.712 -18.887 1.00 97.00 398 TYR A O 1
ATOM 3154 N N . ARG A 1 399 ? -7.997 -6.973 -19.116 1.00 94.25 399 ARG A N 1
ATOM 3155 C CA . ARG A 1 399 ? -8.083 -6.627 -20.551 1.00 94.25 399 ARG A CA 1
ATOM 3156 C C . ARG A 1 399 ? -9.175 -5.600 -20.871 1.00 94.25 399 ARG A C 1
ATOM 3158 O O . ARG A 1 399 ? -9.434 -5.322 -22.038 1.00 94.25 399 ARG A O 1
ATOM 3165 N N . GLY A 1 400 ? -9.826 -5.049 -19.847 1.00 95.38 400 GLY A N 1
ATOM 3166 C CA . GLY A 1 400 ? -10.961 -4.143 -20.003 1.00 95.38 400 GLY A CA 1
ATOM 3167 C C . GLY A 1 400 ? -10.574 -2.708 -20.369 1.00 95.38 400 GLY A C 1
ATOM 3168 O O . GLY A 1 400 ? -9.601 -2.442 -21.078 1.00 95.38 400 GLY A O 1
ATOM 3169 N N . LEU A 1 401 ? -11.383 -1.764 -19.891 1.00 96.44 401 LEU A N 1
ATOM 3170 C CA . LEU A 1 401 ? -11.169 -0.338 -20.107 1.00 96.44 401 LEU A CA 1
ATOM 3171 C C . LEU A 1 401 ? -10.161 0.232 -19.107 1.00 96.44 401 LEU A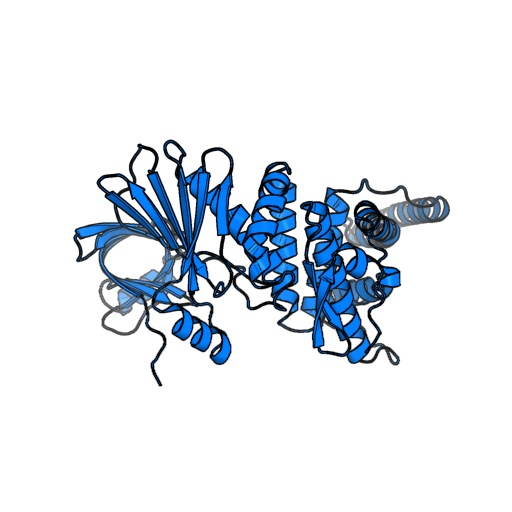 C 1
ATOM 3173 O O . LEU A 1 401 ? -10.212 -0.082 -17.917 1.00 96.44 401 LEU A O 1
ATOM 3177 N N . VAL A 1 402 ? -9.294 1.116 -19.588 1.00 95.69 402 VAL A N 1
ATOM 3178 C CA . VAL A 1 402 ? -8.301 1.849 -18.801 1.00 95.69 402 VAL A CA 1
ATOM 3179 C C . VAL A 1 402 ? -8.415 3.348 -19.048 1.00 95.69 402 VAL A C 1
ATOM 3181 O O . VAL A 1 402 ? -8.884 3.797 -20.095 1.00 95.69 402 VAL A O 1
ATOM 3184 N N . MET A 1 403 ? -7.979 4.123 -18.064 1.00 93.06 403 MET A N 1
ATOM 3185 C CA . MET A 1 403 ? -7.874 5.573 -18.140 1.00 93.06 403 MET A CA 1
ATOM 3186 C C . MET A 1 403 ? -6.501 5.965 -18.692 1.00 93.06 403 MET A C 1
ATOM 3188 O O . MET A 1 403 ? -5.462 5.578 -18.153 1.00 93.06 403 MET A O 1
ATOM 3192 N N . VAL A 1 404 ? -6.504 6.774 -19.744 1.00 89.19 404 VAL A N 1
ATOM 3193 C CA . VAL A 1 404 ? -5.314 7.350 -20.383 1.00 89.19 404 VAL A CA 1
ATOM 3194 C C . VAL A 1 404 ? -5.403 8.878 -20.359 1.00 89.19 404 VAL A C 1
ATOM 3196 O O . VAL A 1 404 ? -6.482 9.443 -20.172 1.00 89.19 404 VAL A O 1
ATOM 3199 N N . SER A 1 405 ? -4.267 9.555 -20.520 1.00 81.69 405 SER A N 1
ATOM 3200 C CA . SER A 1 405 ? -4.218 11.014 -20.669 1.00 81.69 405 SER A CA 1
ATOM 3201 C C . SER A 1 405 ? -3.978 11.361 -22.134 1.00 81.69 405 SER A C 1
ATOM 3203 O O . SER A 1 405 ? -2.954 10.971 -22.688 1.00 81.69 405 SER A O 1
ATOM 3205 N N . GLU A 1 406 ? -4.899 12.098 -22.747 1.00 75.75 406 GLU A N 1
ATOM 3206 C CA . GLU A 1 406 ? -4.825 12.565 -24.133 1.00 75.75 406 GLU A CA 1
ATOM 3207 C C . GLU A 1 406 ? -4.978 14.079 -24.168 1.00 75.75 406 GLU A C 1
ATOM 3209 O O . GLU A 1 406 ? -6.016 14.607 -23.778 1.00 75.75 406 GLU A O 1
ATOM 3214 N N . ASN A 1 407 ? -3.944 14.795 -24.620 1.00 68.62 407 ASN A N 1
ATOM 3215 C CA . ASN A 1 407 ? -3.960 16.261 -24.720 1.00 68.62 407 ASN A CA 1
ATOM 3216 C C . ASN A 1 407 ? -4.370 16.958 -23.403 1.00 68.62 407 ASN A C 1
ATOM 3218 O O . ASN A 1 407 ? -5.088 17.955 -23.410 1.00 68.62 407 ASN A O 1
ATOM 3222 N N . GLY A 1 408 ? -3.968 16.393 -22.257 1.00 69.19 408 GLY A N 1
ATOM 3223 C CA . GLY A 1 408 ? -4.318 16.895 -20.922 1.00 69.19 408 GLY A CA 1
ATOM 3224 C C . GLY A 1 408 ? -5.694 16.461 -20.396 1.00 69.19 408 GLY A C 1
ATOM 3225 O O . GLY A 1 408 ? -6.013 16.741 -19.241 1.00 69.19 408 GLY A O 1
ATOM 3226 N N . TRP A 1 409 ? -6.484 15.737 -21.190 1.00 78.00 409 TRP A N 1
ATOM 3227 C CA . TRP A 1 409 ? -7.791 15.212 -20.803 1.00 78.00 409 TRP A CA 1
ATOM 3228 C C . TRP A 1 409 ? -7.717 13.735 -20.439 1.00 78.00 409 TRP A C 1
ATOM 3230 O O . TRP A 1 409 ? -6.967 12.962 -21.031 1.00 78.00 409 TRP A O 1
ATOM 3240 N N . LYS A 1 410 ? -8.532 13.321 -19.468 1.00 85.75 410 LYS A N 1
ATOM 3241 C CA . LYS A 1 410 ? -8.704 11.902 -19.153 1.00 85.75 410 LYS A CA 1
ATOM 3242 C C . LYS A 1 410 ? -9.648 11.274 -20.174 1.00 85.75 410 LYS A C 1
ATOM 3244 O O . LYS A 1 410 ? -10.789 11.712 -20.292 1.00 85.75 410 LYS A O 1
ATOM 3249 N N . ALA A 1 411 ? -9.186 10.236 -20.858 1.00 89.94 411 ALA A N 1
ATOM 3250 C CA . ALA A 1 411 ? -9.981 9.446 -21.787 1.00 89.94 411 ALA A CA 1
ATOM 3251 C C . ALA A 1 411 ? -10.029 7.982 -21.338 1.00 89.94 411 ALA A C 1
ATOM 3253 O O . ALA A 1 411 ? -9.134 7.495 -20.645 1.00 89.94 411 ALA A O 1
ATOM 3254 N N . THR A 1 412 ? -11.088 7.280 -21.730 1.00 93.50 412 THR 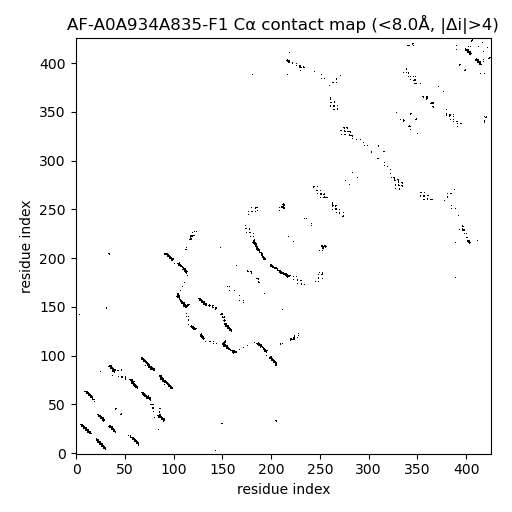A N 1
ATOM 3255 C CA . THR A 1 412 ? -11.253 5.848 -21.476 1.00 93.50 412 THR A CA 1
ATOM 3256 C C . THR A 1 412 ? -11.003 5.083 -22.761 1.00 93.50 412 THR A C 1
ATOM 3258 O O . THR A 1 412 ? -11.602 5.401 -23.786 1.00 93.50 412 THR A O 1
ATOM 3261 N N . LYS A 1 413 ? -10.150 4.060 -22.707 1.00 93.12 413 LYS A N 1
ATOM 3262 C CA . LYS A 1 413 ? -9.827 3.226 -23.866 1.00 93.12 413 LYS A CA 1
ATOM 3263 C C . LYS A 1 413 ? -9.716 1.760 -23.522 1.00 93.12 413 LYS A C 1
ATOM 3265 O O . LYS A 1 413 ? -9.535 1.401 -22.363 1.00 93.12 413 LYS A O 1
ATOM 3270 N N . ARG A 1 414 ? -9.806 0.908 -24.541 1.00 94.38 414 ARG A N 1
ATOM 3271 C CA . ARG A 1 414 ? -9.503 -0.517 -24.390 1.00 94.38 414 ARG A CA 1
ATOM 3272 C C . ARG A 1 414 ? -8.020 -0.702 -24.089 1.00 94.38 414 ARG A C 1
ATOM 3274 O O . ARG A 1 414 ? -7.182 0.011 -24.636 1.00 94.38 414 ARG A O 1
ATOM 3281 N N . MET A 1 415 ? -7.702 -1.687 -23.256 1.00 93.25 415 MET A N 1
ATOM 3282 C CA . MET A 1 415 ? -6.327 -2.022 -22.889 1.00 93.25 415 MET A CA 1
ATOM 3283 C C . MET A 1 415 ? -5.416 -2.209 -24.116 1.00 93.25 415 MET A C 1
ATOM 3285 O O . MET A 1 415 ? -4.335 -1.638 -24.165 1.00 93.25 415 MET A O 1
ATOM 3289 N N . GLU A 1 416 ? -5.863 -2.935 -25.142 1.00 90.50 416 GLU A N 1
ATOM 3290 C CA . GLU A 1 416 ? -5.095 -3.159 -26.382 1.00 90.50 416 GLU A CA 1
ATOM 3291 C C . GLU A 1 416 ? -4.746 -1.853 -27.109 1.00 90.50 416 GLU A C 1
ATOM 3293 O O . GLU A 1 416 ? -3.626 -1.663 -27.586 1.00 90.50 416 GLU A O 1
ATOM 3298 N N . GLU A 1 417 ? -5.692 -0.913 -27.149 1.00 89.19 417 GLU A N 1
ATOM 3299 C CA . GLU A 1 417 ? -5.454 0.409 -27.717 1.00 89.19 417 GLU A CA 1
ATOM 3300 C C . GLU A 1 417 ? -4.454 1.182 -26.859 1.00 89.19 417 GLU A C 1
ATOM 3302 O O . GLU A 1 417 ? -3.581 1.857 -27.410 1.00 89.19 417 GLU A O 1
ATOM 3307 N N . ALA A 1 418 ? -4.556 1.105 -25.527 1.00 89.06 418 ALA A N 1
ATOM 3308 C CA . ALA A 1 418 ? -3.641 1.768 -24.591 1.00 89.06 418 ALA A CA 1
ATOM 3309 C C . ALA A 1 418 ? -2.192 1.285 -24.763 1.00 89.06 418 ALA A C 1
ATOM 3311 O O . ALA A 1 418 ? -1.270 2.098 -24.784 1.00 89.06 418 ALA A O 1
ATOM 3312 N N . LEU A 1 419 ? -1.999 -0.013 -25.006 1.00 86.88 419 LEU A N 1
ATOM 3313 C CA . LEU A 1 419 ? -0.687 -0.605 -25.291 1.00 86.88 419 LEU A CA 1
ATOM 3314 C C . LEU A 1 419 ? -0.085 -0.135 -26.626 1.00 86.88 419 LEU A C 1
ATOM 3316 O O . LEU A 1 419 ? 1.132 -0.090 -26.778 1.00 86.88 419 LEU A O 1
ATOM 3320 N N . SER A 1 420 ? -0.919 0.243 -27.602 1.00 77.12 420 SER A N 1
ATOM 3321 C CA . SER A 1 420 ? -0.455 0.636 -28.942 1.00 77.12 420 SER A CA 1
ATOM 3322 C C . SER A 1 420 ? 0.240 2.007 -29.012 1.00 77.12 420 SER A C 1
ATOM 3324 O O . SER A 1 420 ? 0.806 2.349 -30.052 1.00 77.12 420 SER A O 1
ATOM 3326 N N . GLY A 1 421 ? 0.211 2.798 -27.932 1.00 62.47 421 GLY A N 1
ATOM 3327 C CA . GLY A 1 421 ? 1.015 4.018 -27.802 1.00 62.47 421 GLY A CA 1
ATOM 3328 C C . GLY A 1 421 ? 0.614 5.199 -28.698 1.00 62.47 421 GLY A C 1
ATOM 3329 O O . GLY A 1 421 ? 1.357 6.171 -28.777 1.00 62.47 421 GLY A O 1
ATOM 3330 N N . LYS A 1 422 ? -0.551 5.180 -29.364 1.00 54.22 422 LYS A N 1
ATOM 3331 C CA . LYS A 1 422 ? -1.049 6.318 -30.172 1.00 54.22 422 LYS A CA 1
ATOM 3332 C C . LYS A 1 422 ? -1.633 7.450 -29.312 1.00 54.22 422 LYS A C 1
ATOM 3334 O O . LYS A 1 422 ? -2.736 7.926 -29.568 1.00 54.22 422 LYS A O 1
ATOM 3339 N N . TYR A 1 423 ? -0.900 7.862 -28.287 1.00 54.12 423 TYR A N 1
ATOM 3340 C CA . TYR A 1 423 ? -1.277 8.921 -27.358 1.00 54.12 423 TYR A CA 1
ATOM 3341 C C . TYR A 1 423 ? -0.263 10.027 -27.546 1.00 54.12 423 TYR A C 1
ATOM 3343 O O . TYR A 1 423 ? 0.903 9.852 -27.202 1.00 54.12 423 TYR A O 1
ATOM 3351 N N . GLY A 1 424 ? -0.679 11.106 -28.208 1.00 38.31 424 GLY A N 1
ATOM 3352 C CA . GLY A 1 424 ? 0.219 12.191 -28.584 1.00 38.31 424 GLY A CA 1
ATOM 3353 C C . GLY A 1 424 ? 1.060 12.676 -27.403 1.00 38.31 424 GLY A C 1
ATOM 3354 O O . GLY A 1 424 ? 0.593 12.724 -26.262 1.00 38.31 424 GLY A O 1
ATOM 3355 N N . ALA A 1 425 ? 2.305 13.055 -27.697 1.00 31.80 425 ALA A N 1
ATOM 3356 C CA . ALA A 1 425 ? 3.004 14.007 -26.851 1.00 31.80 425 ALA A CA 1
ATOM 3357 C C . ALA A 1 425 ? 2.107 15.247 -26.692 1.00 31.80 425 ALA A C 1
ATOM 3359 O O . ALA A 1 425 ? 1.466 15.666 -27.659 1.00 31.80 425 ALA A O 1
ATOM 3360 N N . VAL A 1 426 ? 2.032 15.766 -25.464 1.00 38.06 426 VAL A N 1
ATOM 3361 C CA . VAL A 1 426 ? 1.544 17.134 -25.243 1.00 38.06 426 VAL A CA 1
ATOM 3362 C C . VAL A 1 426 ? 2.594 18.074 -25.806 1.00 38.06 426 VAL A C 1
ATOM 3364 O O . VAL A 1 426 ? 3.784 17.793 -25.523 1.00 38.06 426 VAL A O 1
#

Radius of gyration: 25.64 Å; Cα contacts (8 Å, |Δi|>4): 776; chains: 1; bounding box: 74×46×69 Å

Mean predicted aligned error: 7.47 Å

pLDDT: mean 88.24, std 10.3, range [31.8, 97.81]

Secondary structure (DSSP, 8-state):
-PPPPPEEEEEEEEEEETTEEEEEEEEEEE-SS-EEEEE--SSHHHHHHHHHH---EEEEEEEETTS-EEEEEEEEEEE--STT--EEEEESS-EEEE---SSPPSEEEEEEET--S---EEEETTEEEEEEE-TTHHHHHHHHHHH----EEEEEEEE-TT--HHHHHHHHHHHHHHHHHHHTS--B-SEEEEE-SS-EEEEE---S-----S--SS-GGGHHHHHHHHHHHHHTS-HHHHHHHHHHHHHHHHTTSS-HHHHHHHHHHHHHHHHHHHS--PPPPHHHHHHHHHHHHHHHHHHHH-GGGSTT-HHHHHHHHTTHHHHHHHHHHHHHHHTT--TTTTT--HHHHHHHHHHHHHHSS----TT--HHHHHHHHHHHHHHHHHHHHHHTT--SEEEEEETTEEEEEEHHHHHTT-----

Foldseek 3Di:
DDDPDKDKWWWKWKKDWPVDIDIWIWIFIDDLPFTWIFTADDDLVVQQVCLVVDQTFMKIWTAIPVGKTKIARGWGWPGADDPPGGTMTTRPFKMKIKDDDPAAFFKKKFQKWPDAFAWAADDDPQKTKIKAFDPCQVVQNVCCVPVVGTGGTIMIMIGGHPDHPVVNVVLVLLLQLQVLLQQQFFIGGQKMWTHDPVIIMIMGHDDPLRGAFPTGFHPRHCSNVLCVLQVVLLVPDDPVLNVLSSQQSSLRRCLVDDDLLSNLLSLVVSLQVNLPVPPDQDDQDPVLVVVLVVLLVVVVVVCVVVVVVQVPCVVSVVVNCVSSVVRSVVSSCVLLVVLLADLVLLVADPVQSVQSNVCCVVPVDGDDDPPQDPLNSVSNSLSSSSSSSLSSSSSSVHFAWTWDAAPNDTDIDTSVVSRNSPRDDD

Sequence (426 aa):
METPRYQQLQGSGTFSAPTGSFSSEFLLLRNPYWMGVLATMGDQIEAFSQFVSNAGIWQLRGTLEDGRTVQSDSLLQTGPTEPPYNVGFSILEDISFGELREEPPLTSEFPLVNCFEGSISMQHQDWELTISADPSMKHAQILSKQWRLPCEGLTLHCNCSGKKPADHLGIASSVMTLTSLALGTGVSSHRHILHWPSSELETWRFMSGDELGPGLAIPSHMLDNFISTALPSMESLLPEQQALIRLATTYINLSERPYLDTRLLAIMQAWEFLSMAWVEKPTLPADLLCLRSRIKRLLRDWRQDHSSSDPDGFWGSRLVSALEWHSLQQQVEEFASMWNIDLQRLGVDLTLLRRVRDSVAHTGRLPEAPSVDAESRFNLLRNARHSLRLVLLQLLGYRGLVMVSENGWKATKRMEEALSGKYGAV

Nearest PDB structures (foldseek):
  8fwm-assembly1_Aa  TM=4.484E-01  e=8.590E-01  Agrobacterium phage Milano